Protein AF-A0A535YNI1-F1 (afdb_monomer)

Solvent-accessible surface area (backbone atoms only — not comparable to full-atom values): 26512 Å² total; per-residue (Å²): 105,71,26,13,78,66,20,86,56,68,38,68,55,14,49,56,55,48,52,54,63,51,53,31,50,52,46,13,49,49,42,35,68,70,32,77,43,71,72,49,40,51,49,54,46,47,50,47,16,49,51,22,49,51,44,18,52,48,18,52,44,45,71,69,65,40,62,75,51,47,62,54,39,58,74,72,33,100,62,84,68,48,67,81,91,43,79,34,31,28,38,93,41,80,40,27,57,59,37,11,50,40,31,33,45,14,45,36,35,36,52,25,45,24,70,65,40,58,75,92,49,20,58,62,41,52,59,45,50,61,46,32,54,49,32,26,59,44,20,68,26,66,42,27,50,52,14,37,37,49,20,36,49,44,38,29,54,48,33,49,72,73,66,46,54,86,51,33,56,62,34,51,50,52,51,48,48,58,60,49,51,52,52,51,53,28,71,74,31,76,67,51,34,53,65,71,67,46,79,65,78,64,45,54,97,82,42,86,30,56,59,52,38,48,50,24,29,50,51,42,20,70,77,25,50,58,34,18,46,4,36,81,33,55,50,79,42,39,45,80,61,56,72,51,79,94,60,66,63,81,59,67,45,47,16,38,61,56,36,37,28,15,10,23,2,54,56,41,36,51,50,52,52,49,51,51,53,49,52,53,48,35,15,52,51,21,34,71,56,42,88,47,91,74,46,34,45,52,32,32,14,44,38,10,19,54,48,12,50,62,54,25,28,65,59,28,62,50,77,84,41,64,71,48,32,50,52,50,24,50,46,50,10,50,25,53,34,53,26,53,62,47,60,65,73,72,63,76,80,81,88,78,80,85,83,82,74,88,84,74,82,87,79,76,69,97,73,85,82,91,83,82,86,86,90,86,81,91,84,83,89,81,83,85,84,84,80,84,86,84,82,83,83,85,76,85,87,77,80,94,74,79,87,66,94,83,66,89,76,92,77,58,78,88,52,49,66,55,41,45,73,75,60,32,46,42,33,36,33,48,55,67,78,52,47,74,72,57,68,65,90,84,46,44,81,51,29,63,93,60,72,38,74,72,49,50,40,61,75,54,70,66,53,85,85,55,53,72,48,77,48,59,86,79,89,82

Secondary structure (DSSP, 8-state):
-HHHHT-SS-HHHHHHTTHHHHHHHHHHHHHHHH--SHHHHHHHHHHHHHHHHHHHHHHHHHHTT-HHHHHHHTTTSSS---BTTB----TTSSSHHHHHHHHHHHHHHHHHHHHHS-HHHHHHHHHHHHHHHHHHHHTT-HHHHHHHHHHHHHHHHHHHHTT-GGGHHHHHHHHHHHHHHHHHHHHH-HHHHHHHH-TTT---TTS--HHHHHHHHHHHHHHSTTT-S-TT-HHHHHHHHH------S----SSHHHHHHHHHHHHHHHHHHHHHHHHHHHHHHHHHT--STTTHHHHHHHHHHHHHHHHHTTTS-SSSSHHHHHHHHHHHHHHHHHHHHHHGGG------S-SSSSSSSSSS---------------------PPP-----PPP-PPS--PPTTPPPP--HHHHHHHHHTTPEEEE-S-HHHHTTS--TTPEE--GGG--HHHHHHHTTT-TTS-EEEE-----

Structure (mmCIF, N/CA/C/O backbone):
data_AF-A0A535YNI1-F1
#
_entry.id   AF-A0A535YNI1-F1
#
loop_
_atom_site.group_PDB
_atom_site.id
_atom_site.type_symbol
_atom_site.label_atom_id
_atom_site.label_alt_id
_atom_site.label_comp_id
_atom_site.label_asym_id
_atom_site.label_entity_id
_atom_site.label_seq_id
_atom_site.pdbx_PDB_ins_code
_atom_site.Cartn_x
_atom_site.Cartn_y
_atom_site.Cartn_z
_atom_site.occupancy
_atom_site.B_iso_or_equiv
_atom_site.auth_seq_id
_atom_site.auth_comp_id
_atom_site.auth_asym_id
_atom_site.auth_atom_id
_atom_site.pdbx_PDB_model_num
ATOM 1 N N . MET A 1 1 ? -7.339 -10.200 -17.610 1.00 88.50 1 MET A N 1
ATOM 2 C CA . MET A 1 1 ? -7.602 -11.446 -18.376 1.00 88.50 1 MET A CA 1
ATOM 3 C C . MET A 1 1 ? -7.672 -11.216 -19.884 1.00 88.50 1 MET A C 1
ATOM 5 O O . MET A 1 1 ? -6.769 -11.679 -20.558 1.00 88.50 1 MET A O 1
ATOM 9 N N . LEU A 1 2 ? -8.678 -10.513 -20.432 1.00 93.44 2 LEU A N 1
ATOM 10 C CA . LEU A 1 2 ? -8.782 -10.303 -21.894 1.00 93.44 2 LEU A CA 1
ATOM 11 C C . LEU A 1 2 ? -7.532 -9.644 -22.497 1.00 93.44 2 LEU A C 1
ATOM 13 O O . LEU A 1 2 ? -7.014 -10.138 -23.490 1.00 93.44 2 LEU A O 1
ATOM 17 N N . SER A 1 3 ? -7.031 -8.584 -21.855 1.00 94.62 3 SER A N 1
ATOM 18 C CA . SER A 1 3 ? -5.781 -7.915 -22.237 1.00 94.62 3 SER A CA 1
ATOM 19 C C . SER A 1 3 ? -4.585 -8.884 -22.271 1.00 94.62 3 SER A C 1
ATOM 21 O O . SER A 1 3 ? -3.912 -8.970 -23.289 1.00 94.62 3 SER A O 1
ATOM 23 N N . ALA A 1 4 ? -4.402 -9.714 -21.237 1.00 93.94 4 ALA A N 1
ATOM 24 C CA . ALA A 1 4 ? -3.342 -10.727 -21.192 1.00 93.94 4 ALA A CA 1
ATOM 25 C C . ALA A 1 4 ? -3.441 -11.772 -22.315 1.00 93.94 4 ALA A C 1
ATOM 27 O O . ALA A 1 4 ? -2.460 -12.059 -22.988 1.00 93.94 4 ALA A O 1
ATOM 28 N N . VAL A 1 5 ? -4.634 -12.327 -22.561 1.00 94.81 5 VAL A N 1
ATOM 29 C CA . VAL A 1 5 ? -4.844 -13.331 -23.624 1.00 94.81 5 VAL A CA 1
ATOM 30 C C . VAL A 1 5 ? -4.576 -12.740 -25.009 1.00 94.81 5 VAL A C 1
ATOM 32 O O . VAL A 1 5 ? -4.050 -13.422 -25.888 1.00 94.81 5 VAL A O 1
ATOM 35 N N . LEU A 1 6 ? -4.941 -11.473 -25.202 1.00 94.88 6 LEU A N 1
ATOM 36 C CA . LEU A 1 6 ? -4.795 -10.747 -26.461 1.00 94.88 6 LEU A CA 1
ATOM 37 C C . LEU A 1 6 ? -3.510 -9.908 -26.520 1.00 94.88 6 LEU A C 1
ATOM 39 O O . LEU A 1 6 ? -3.387 -9.066 -27.412 1.00 94.88 6 LEU A O 1
ATOM 43 N N . ALA A 1 7 ? -2.560 -10.148 -25.609 1.00 94.25 7 ALA A N 1
ATOM 44 C CA . ALA A 1 7 ? -1.288 -9.445 -25.589 1.00 94.25 7 ALA A CA 1
ATOM 45 C C . ALA A 1 7 ? -0.531 -9.678 -26.917 1.00 94.25 7 ALA A C 1
ATOM 47 O O . ALA A 1 7 ? -0.458 -10.828 -27.387 1.00 94.25 7 ALA A O 1
ATOM 48 N N . PRO A 1 8 ? -0.007 -8.607 -27.549 1.00 90.06 8 PRO A N 1
ATOM 49 C CA . PRO A 1 8 ? 0.691 -8.675 -28.832 1.00 90.06 8 PRO A CA 1
ATOM 50 C C . PRO A 1 8 ? 2.039 -9.398 -28.737 1.00 90.06 8 PRO A C 1
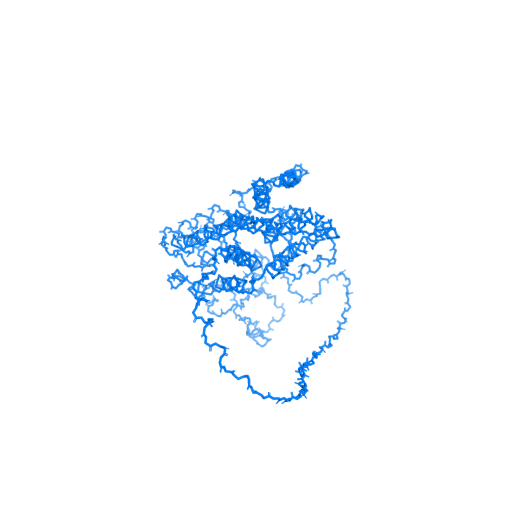ATOM 52 O O . PRO A 1 8 ? 2.389 -10.148 -29.645 1.00 90.06 8 PRO A O 1
ATOM 55 N N . VAL A 1 9 ? 2.760 -9.207 -27.632 1.00 89.94 9 VAL A N 1
ATOM 56 C CA . VAL A 1 9 ? 4.065 -9.812 -27.326 1.00 89.94 9 VAL A CA 1
ATOM 57 C C . VAL A 1 9 ? 4.060 -10.344 -25.892 1.00 89.94 9 VAL A C 1
ATOM 59 O O . VAL A 1 9 ? 3.141 -10.033 -25.135 1.00 89.94 9 VAL A O 1
ATOM 62 N N . TYR A 1 10 ? 5.027 -11.197 -25.539 1.00 90.38 10 TYR A N 1
ATOM 63 C CA . TYR A 1 10 ? 5.221 -11.726 -24.176 1.00 90.38 10 TYR A CA 1
ATOM 64 C C . TYR A 1 10 ? 3.938 -12.252 -23.500 1.00 90.38 10 TYR A C 1
ATOM 66 O O . TYR A 1 10 ? 3.701 -12.077 -22.309 1.00 90.38 10 TYR A O 1
ATOM 74 N N . ARG A 1 11 ? 3.074 -12.928 -24.269 1.00 93.69 11 ARG A N 1
ATOM 75 C CA . ARG A 1 11 ? 1.763 -13.397 -23.788 1.00 93.69 11 ARG A CA 1
ATOM 76 C C . ARG A 1 11 ? 1.861 -14.335 -22.580 1.00 93.69 11 ARG A C 1
ATOM 78 O O . ARG A 1 11 ? 0.962 -14.332 -21.746 1.00 93.69 11 ARG A O 1
ATOM 85 N N . SER A 1 12 ? 2.907 -15.159 -22.503 1.00 92.06 12 SER A N 1
ATOM 86 C CA . SER A 1 12 ? 3.153 -16.036 -21.352 1.00 92.06 12 SER A CA 1
ATOM 87 C C . SER A 1 12 ? 3.359 -15.230 -20.073 1.00 92.06 12 SER A C 1
ATOM 89 O O . SER A 1 12 ? 2.689 -15.514 -19.085 1.00 92.06 12 SER A O 1
ATOM 91 N N . GLU A 1 13 ? 4.192 -14.190 -20.128 1.00 89.88 13 GLU A N 1
ATOM 92 C CA . GLU A 1 13 ? 4.449 -13.276 -19.009 1.00 89.88 13 GLU A CA 1
ATOM 93 C C . GLU A 1 13 ? 3.175 -12.531 -18.618 1.00 89.88 13 GLU A C 1
ATOM 95 O O . GLU A 1 13 ? 2.787 -12.513 -17.452 1.00 89.88 13 GLU A O 1
ATOM 100 N N . ALA A 1 14 ? 2.435 -12.034 -19.612 1.00 91.75 14 ALA A N 1
ATOM 101 C CA . ALA A 1 14 ? 1.171 -11.346 -19.386 1.00 91.75 14 ALA A CA 1
ATOM 102 C C . ALA A 1 14 ? 0.084 -12.231 -18.756 1.00 91.75 14 ALA A C 1
ATOM 104 O O . ALA A 1 14 ? -0.805 -11.745 -18.055 1.00 91.75 14 ALA A O 1
ATOM 105 N N . LEU A 1 15 ? 0.110 -13.540 -19.018 1.00 93.56 15 LEU A N 1
ATOM 106 C CA . LEU A 1 15 ? -0.767 -14.502 -18.354 1.00 93.56 15 LEU A CA 1
ATOM 107 C C . LEU A 1 15 ? -0.262 -14.851 -16.953 1.00 93.56 15 LEU A C 1
ATOM 109 O O . LEU A 1 15 ? -1.080 -14.951 -16.038 1.00 93.56 15 LEU A O 1
ATOM 113 N N . ALA A 1 16 ? 1.050 -15.019 -16.782 1.00 91.06 16 ALA A N 1
ATOM 114 C CA . ALA A 1 16 ? 1.675 -15.312 -15.497 1.00 91.06 16 ALA A CA 1
ATOM 115 C C . ALA A 1 16 ? 1.469 -14.168 -14.493 1.00 91.06 16 ALA A C 1
ATOM 117 O O . ALA A 1 16 ? 1.148 -14.415 -13.332 1.00 91.06 16 ALA A O 1
ATOM 118 N N . SER A 1 17 ? 1.528 -12.914 -14.944 1.00 88.81 17 SER A N 1
ATOM 119 C CA . SER A 1 17 ? 1.319 -11.741 -14.090 1.00 88.81 17 SER A CA 1
ATOM 120 C C . SER A 1 17 ? -0.078 -11.683 -13.460 1.00 88.81 17 SER A C 1
ATOM 122 O O . SER A 1 17 ? -0.239 -11.096 -12.391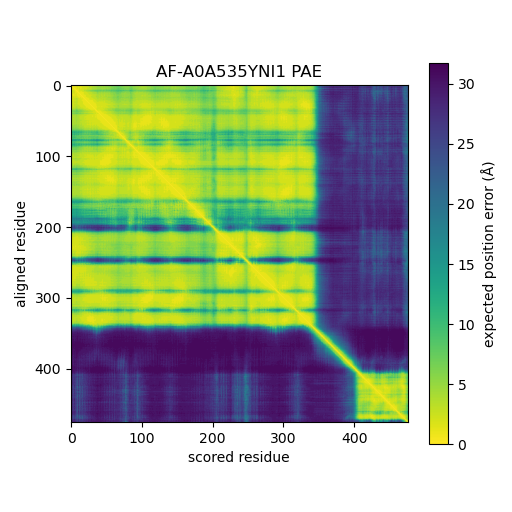 1.00 88.81 17 SER A O 1
ATOM 124 N N . LEU A 1 18 ? -1.078 -12.376 -14.029 1.00 90.25 18 LEU A N 1
ATOM 125 C CA . LEU A 1 18 ? -2.416 -12.502 -13.435 1.00 90.25 18 LEU A CA 1
ATOM 126 C C . LEU A 1 18 ? -2.441 -13.325 -12.138 1.00 90.25 18 LEU A C 1
ATOM 128 O O . LEU A 1 18 ? -3.426 -13.247 -11.400 1.00 90.25 18 LEU A O 1
ATOM 132 N N . GLU A 1 19 ? -1.396 -14.103 -11.845 1.00 90.75 19 GLU A N 1
ATOM 133 C CA . GLU A 1 19 ? -1.292 -14.889 -10.612 1.00 90.75 19 GLU A CA 1
ATOM 134 C C . GLU A 1 19 ? -1.421 -14.000 -9.371 1.00 90.75 19 GLU A C 1
ATOM 136 O O . GLU A 1 19 ? -2.141 -14.351 -8.433 1.00 90.75 19 GLU A O 1
ATOM 141 N N . ARG A 1 20 ? -0.768 -12.833 -9.368 1.00 87.56 20 ARG A N 1
ATOM 142 C CA . ARG A 1 20 ? -0.744 -11.914 -8.222 1.00 87.56 20 ARG A CA 1
ATOM 143 C C . ARG A 1 20 ? -2.126 -11.335 -7.898 1.00 87.56 20 ARG A C 1
ATOM 145 O O . ARG A 1 20 ? -2.588 -11.561 -6.775 1.00 87.56 20 ARG A O 1
ATOM 152 N N . PRO A 1 21 ? -2.843 -10.664 -8.823 1.00 88.56 21 PRO A N 1
ATOM 153 C CA . PRO A 1 21 ? -4.190 -10.174 -8.545 1.00 88.56 21 PRO A CA 1
ATOM 154 C C . PRO A 1 21 ? -5.173 -11.307 -8.256 1.00 88.56 21 PRO A C 1
ATOM 156 O O . PRO A 1 21 ? -6.058 -11.137 -7.418 1.00 88.56 21 PRO A O 1
ATOM 159 N N . ALA A 1 22 ? -5.028 -12.475 -8.895 1.00 92.06 22 ALA A N 1
ATOM 160 C CA . ALA A 1 22 ? -5.878 -13.627 -8.607 1.00 92.06 22 ALA A CA 1
ATOM 161 C C . ALA A 1 22 ? -5.663 -14.146 -7.175 1.00 92.06 22 ALA A C 1
ATOM 163 O O . ALA A 1 22 ? -6.628 -14.324 -6.429 1.00 92.06 22 ALA A O 1
ATOM 164 N N . SER A 1 23 ? -4.408 -14.325 -6.763 1.00 92.88 23 SER A N 1
ATOM 165 C CA . SER A 1 23 ? -4.035 -14.745 -5.407 1.00 92.88 23 SER A CA 1
ATOM 166 C C . SER A 1 23 ? -4.471 -13.720 -4.363 1.00 92.88 23 SER A C 1
ATOM 168 O O . SER A 1 23 ? -5.015 -14.081 -3.319 1.00 92.88 23 SER A O 1
ATOM 170 N N . GLY A 1 24 ? -4.309 -12.435 -4.669 1.00 93.44 24 GLY A N 1
ATOM 171 C CA . GLY A 1 24 ? -4.788 -11.333 -3.848 1.00 93.44 24 GLY A CA 1
ATOM 172 C C . GLY A 1 24 ? -6.309 -11.325 -3.677 1.00 93.44 24 GLY A C 1
ATOM 173 O O . GLY A 1 24 ? -6.816 -11.254 -2.556 1.00 93.44 24 GLY A O 1
ATOM 174 N N . ALA A 1 25 ? -7.062 -11.488 -4.765 1.00 94.06 25 ALA A N 1
ATOM 175 C CA . ALA A 1 25 ? -8.518 -11.583 -4.713 1.00 94.06 25 ALA A CA 1
ATOM 176 C C . ALA A 1 25 ? -8.986 -12.803 -3.898 1.00 94.06 25 ALA A C 1
ATOM 178 O O . ALA A 1 25 ? -9.911 -12.686 -3.087 1.00 94.06 25 ALA A O 1
ATOM 179 N N . LEU A 1 26 ? -8.320 -13.954 -4.050 1.00 96.81 26 LEU A N 1
ATOM 180 C CA . LEU A 1 26 ? -8.570 -15.147 -3.235 1.00 96.81 26 LEU A CA 1
ATOM 181 C C . LEU A 1 26 ? -8.266 -14.899 -1.753 1.00 96.81 26 LEU A C 1
ATOM 183 O O . LEU A 1 26 ? -9.043 -15.321 -0.896 1.00 96.81 26 LEU A O 1
ATOM 187 N N . LEU A 1 27 ? -7.188 -14.177 -1.437 1.00 96.19 27 LEU A N 1
ATOM 188 C CA . LEU A 1 27 ? -6.858 -13.785 -0.068 1.00 96.19 27 LEU A CA 1
ATOM 189 C C . LEU A 1 27 ? -7.935 -12.872 0.529 1.00 96.19 27 LEU A C 1
ATOM 191 O O . LEU A 1 27 ? -8.397 -13.118 1.644 1.00 96.19 27 LEU A O 1
ATOM 195 N N . ALA A 1 28 ? -8.377 -11.851 -0.205 1.00 96.56 28 ALA A N 1
ATOM 196 C CA . ALA A 1 28 ? -9.444 -10.962 0.247 1.00 96.56 28 ALA A CA 1
ATOM 197 C C . ALA A 1 28 ? -10.758 -11.720 0.483 1.00 96.56 28 ALA A C 1
ATOM 199 O O . ALA A 1 28 ? -11.438 -11.483 1.487 1.00 96.56 28 ALA A O 1
ATOM 200 N N . TRP A 1 29 ? -11.090 -12.671 -0.395 1.00 96.81 29 TRP A N 1
ATOM 201 C CA . TRP A 1 29 ? -12.238 -13.557 -0.218 1.00 96.81 29 TRP A CA 1
ATOM 202 C C . TRP A 1 29 ? -12.087 -14.464 1.012 1.00 96.81 29 TRP A C 1
ATOM 204 O O . TRP A 1 29 ? -13.003 -14.543 1.832 1.00 96.81 29 TRP A O 1
ATOM 214 N N . ALA A 1 30 ? -10.917 -15.072 1.218 1.00 97.06 30 ALA A N 1
ATOM 215 C CA . ALA A 1 30 ? -10.637 -15.880 2.402 1.00 97.06 30 ALA A CA 1
ATOM 216 C C . ALA A 1 30 ? -10.764 -15.056 3.694 1.00 97.06 30 ALA A C 1
ATOM 218 O O . ALA A 1 30 ? -11.382 -15.503 4.660 1.00 97.06 30 ALA A O 1
ATOM 219 N N . VAL A 1 31 ? -10.247 -13.824 3.720 1.00 96.75 31 VAL A N 1
ATOM 220 C CA . VAL A 1 31 ? -10.421 -12.904 4.855 1.00 96.75 31 VAL A CA 1
ATOM 221 C C . VAL A 1 31 ? -11.900 -12.610 5.095 1.00 96.75 31 VAL A C 1
ATOM 223 O O . VAL A 1 31 ? -12.353 -12.686 6.241 1.00 96.75 31 VAL A O 1
ATOM 226 N N . PHE A 1 32 ? -12.659 -12.313 4.038 1.00 95.94 32 PHE A N 1
ATOM 227 C CA . PHE A 1 32 ? -14.096 -12.067 4.122 1.00 95.94 32 PHE A CA 1
ATOM 228 C C . PHE A 1 32 ? -14.856 -13.263 4.716 1.00 95.94 32 PHE A C 1
ATOM 230 O O . PHE A 1 32 ? -15.710 -13.077 5.589 1.00 95.94 32 PHE A O 1
ATOM 237 N N . GLU A 1 33 ? -14.528 -14.486 4.300 1.00 95.75 33 GLU A N 1
ATOM 238 C CA . GLU A 1 33 ? -15.178 -15.707 4.784 1.00 95.75 33 GLU A CA 1
ATOM 239 C C . GLU A 1 33 ? -14.753 -16.105 6.201 1.00 95.75 33 GLU A C 1
ATOM 241 O O . GLU A 1 33 ? -15.578 -16.561 6.994 1.00 95.75 33 GLU A O 1
ATOM 246 N N . LEU A 1 34 ? -13.481 -15.918 6.560 1.00 95.00 34 LEU A N 1
ATOM 247 C CA . LEU A 1 34 ? -12.939 -16.371 7.844 1.00 95.00 34 LEU A CA 1
ATOM 248 C C . LEU A 1 34 ? -13.192 -15.378 8.987 1.00 95.00 34 LEU A C 1
ATOM 250 O O . LEU A 1 34 ? -13.329 -15.792 10.148 1.00 95.00 34 LEU A O 1
ATOM 254 N N . CYS A 1 35 ? -13.296 -14.080 8.685 1.00 94.81 35 CYS A N 1
ATOM 255 C CA . CYS A 1 35 ? -13.450 -13.003 9.668 1.00 94.81 35 CYS A CA 1
ATOM 256 C C . CYS A 1 35 ? -14.915 -12.676 10.009 1.00 94.81 35 CYS A C 1
ATOM 258 O O . CYS A 1 35 ? -15.261 -11.514 10.194 1.00 94.81 35 CYS A O 1
ATOM 260 N N . ARG A 1 36 ? -15.788 -13.685 10.136 1.00 91.25 36 ARG A N 1
ATOM 261 C CA . ARG A 1 36 ? -17.229 -13.496 10.434 1.00 91.25 36 ARG A CA 1
ATOM 262 C C . ARG A 1 36 ? -17.524 -12.834 11.779 1.00 91.25 36 ARG A C 1
ATOM 264 O O . ARG A 1 36 ? -18.583 -12.246 11.943 1.00 91.25 36 ARG A O 1
ATOM 271 N N . THR A 1 37 ? -16.608 -12.935 12.740 1.00 90.19 37 THR A N 1
ATOM 272 C CA . THR A 1 37 ? -16.765 -12.322 14.063 1.00 90.19 37 THR A CA 1
ATOM 273 C C . THR A 1 37 ? -15.861 -11.110 14.215 1.00 90.19 37 THR A C 1
ATOM 275 O O . THR A 1 37 ? -14.710 -11.117 13.767 1.00 90.19 37 THR A O 1
ATOM 278 N N . GLU A 1 38 ? -16.340 -10.100 14.941 1.00 87.12 38 GLU A N 1
ATOM 279 C CA . GLU A 1 38 ? -15.569 -8.894 15.263 1.00 87.12 38 GLU A CA 1
ATOM 280 C C . GLU A 1 38 ? -14.225 -9.236 15.931 1.00 87.12 38 GLU A C 1
ATOM 282 O O . GLU A 1 38 ? -13.195 -8.635 15.633 1.00 87.12 38 GLU A O 1
ATOM 287 N N . ALA A 1 39 ? -14.195 -10.274 16.773 1.00 89.81 39 ALA A N 1
ATOM 288 C CA . ALA A 1 39 ? -12.975 -10.747 17.422 1.00 89.81 39 ALA A CA 1
ATOM 289 C C . ALA A 1 39 ? -11.935 -11.327 16.443 1.00 89.81 39 ALA A C 1
ATOM 291 O O . ALA A 1 39 ? -10.734 -11.196 16.681 1.00 89.81 39 ALA A O 1
ATOM 292 N N . ARG A 1 40 ? -12.349 -12.011 15.366 1.00 92.44 40 ARG A N 1
ATOM 293 C CA . ARG A 1 40 ? -11.419 -12.492 14.323 1.00 92.44 40 ARG A CA 1
ATOM 294 C C . ARG A 1 40 ? -10.946 -11.339 13.452 1.00 92.44 40 ARG A C 1
ATOM 296 O O . ARG A 1 40 ? -9.747 -11.179 13.263 1.00 92.44 40 ARG A O 1
ATOM 303 N N . TRP A 1 41 ? -11.880 -10.504 13.019 1.00 90.44 41 TRP A N 1
ATOM 304 C CA . TRP A 1 41 ? -11.598 -9.322 12.218 1.00 90.44 41 TRP A CA 1
ATOM 305 C C . TRP A 1 41 ? -10.596 -8.377 12.907 1.00 90.44 41 TRP A C 1
ATOM 307 O O . TRP A 1 41 ? -9.552 -8.059 12.338 1.00 90.44 41 TRP A O 1
ATOM 317 N N . ARG A 1 42 ? -10.820 -8.033 14.188 1.00 92.50 42 ARG A N 1
ATOM 318 C CA . ARG A 1 42 ? -9.879 -7.215 14.977 1.00 92.50 42 ARG A CA 1
ATOM 319 C C . ARG A 1 42 ? -8.526 -7.900 15.173 1.00 92.50 42 ARG A C 1
ATOM 321 O O . ARG A 1 42 ? -7.518 -7.210 15.262 1.00 92.50 42 ARG A O 1
ATOM 328 N N . ARG A 1 43 ? -8.468 -9.235 15.262 1.00 95.62 43 ARG A N 1
ATOM 329 C CA . ARG A 1 43 ? -7.189 -9.962 15.372 1.00 95.62 43 ARG A CA 1
ATOM 330 C C . ARG A 1 43 ? -6.338 -9.806 14.117 1.00 95.62 43 ARG A C 1
ATOM 332 O O . ARG A 1 43 ? -5.153 -9.530 14.251 1.00 95.62 43 ARG A O 1
ATOM 339 N N . VAL A 1 44 ? -6.937 -9.926 12.934 1.00 96.12 44 VAL A N 1
ATOM 340 C CA . VAL A 1 44 ? -6.221 -9.721 11.666 1.00 96.12 44 VAL A CA 1
ATOM 341 C C . VAL A 1 44 ? -5.764 -8.265 11.540 1.00 96.12 44 VAL A C 1
ATOM 343 O O . VAL A 1 44 ? -4.592 -8.023 11.280 1.00 96.12 44 VAL A O 1
ATOM 346 N N . ALA A 1 45 ? -6.632 -7.292 11.841 1.00 96.50 45 ALA A N 1
ATOM 347 C CA . ALA A 1 45 ? -6.262 -5.873 11.827 1.00 96.50 45 ALA A CA 1
ATOM 348 C C . ALA A 1 45 ? -5.092 -5.546 12.782 1.00 96.50 45 ALA A C 1
ATOM 350 O O . ALA A 1 45 ? -4.176 -4.809 12.424 1.00 96.50 45 ALA A O 1
ATOM 351 N N . ARG A 1 46 ? -5.082 -6.137 13.986 1.00 97.31 46 ARG A N 1
ATOM 352 C CA . ARG A 1 46 ? -3.966 -6.018 14.942 1.00 97.31 46 ARG A CA 1
ATOM 353 C C . ARG A 1 46 ? -2.687 -6.677 14.440 1.00 97.31 46 ARG A C 1
ATOM 355 O O . ARG A 1 46 ? -1.617 -6.149 14.705 1.00 97.31 46 ARG A O 1
ATOM 362 N N . ALA A 1 47 ? -2.785 -7.804 13.737 1.00 97.00 47 ALA A N 1
ATOM 363 C CA . ALA A 1 47 ? -1.622 -8.467 13.153 1.00 97.00 47 ALA A CA 1
ATOM 364 C C . ALA A 1 47 ? -0.962 -7.589 12.079 1.00 97.00 47 ALA A C 1
ATOM 366 O O . ALA A 1 47 ? 0.256 -7.441 12.092 1.00 97.00 47 ALA A O 1
ATOM 367 N N . VAL A 1 48 ? -1.759 -6.931 11.227 1.00 97.00 48 VAL A N 1
ATOM 368 C CA . VAL A 1 48 ? -1.249 -5.953 10.248 1.00 97.00 48 VAL A CA 1
ATOM 369 C C . VAL A 1 48 ? -0.591 -4.764 10.957 1.00 97.00 48 VAL A C 1
ATOM 371 O O . VAL A 1 48 ? 0.532 -4.396 10.621 1.00 97.00 48 VAL A O 1
ATOM 374 N N . ALA A 1 49 ? -1.238 -4.204 11.988 1.00 98.06 49 ALA A N 1
ATOM 375 C CA . ALA A 1 49 ? -0.658 -3.124 12.791 1.00 98.06 49 ALA A CA 1
ATOM 376 C C . ALA A 1 49 ? 0.673 -3.534 13.449 1.00 98.06 49 ALA A C 1
ATOM 378 O O . ALA A 1 49 ? 1.639 -2.777 13.420 1.00 98.06 49 ALA A O 1
ATOM 379 N N . LEU A 1 50 ? 0.741 -4.742 14.017 1.00 97.62 50 LEU A N 1
ATOM 380 C CA . LEU A 1 50 ? 1.951 -5.279 14.638 1.00 97.62 50 LEU A CA 1
ATOM 381 C C . LEU A 1 50 ? 3.075 -5.493 13.616 1.00 97.62 50 LEU A C 1
ATOM 383 O O . LEU A 1 50 ? 4.225 -5.211 13.935 1.00 97.62 50 LEU A O 1
ATOM 387 N N . GLY A 1 51 ? 2.748 -5.941 12.400 1.00 96.75 51 GLY A N 1
ATOM 388 C CA . GLY A 1 51 ? 3.702 -6.032 11.293 1.00 96.75 51 GLY A CA 1
ATOM 389 C C . GLY A 1 51 ? 4.324 -4.674 10.969 1.00 96.75 51 GLY A C 1
ATOM 390 O O . GLY A 1 51 ? 5.544 -4.559 10.918 1.00 96.75 51 GLY A O 1
ATOM 391 N N . GLY A 1 52 ? 3.504 -3.624 10.878 1.00 97.19 52 GLY A N 1
ATOM 392 C CA . GLY A 1 52 ? 3.982 -2.247 10.717 1.00 97.19 52 GLY A CA 1
ATOM 393 C C . GLY A 1 52 ? 4.896 -1.776 11.848 1.00 97.19 52 GLY A C 1
ATOM 394 O O . GLY A 1 52 ? 5.953 -1.204 11.601 1.00 97.19 52 GLY A O 1
ATOM 395 N N . VAL A 1 53 ? 4.533 -2.068 13.102 1.00 98.00 53 VAL A N 1
ATOM 396 C CA . VAL A 1 53 ? 5.385 -1.762 14.265 1.00 98.00 53 VAL A CA 1
ATOM 397 C C . VAL A 1 53 ? 6.723 -2.498 14.174 1.00 98.00 53 VAL A C 1
ATOM 399 O O . VAL A 1 53 ? 7.759 -1.896 14.436 1.00 98.00 53 VAL A O 1
ATOM 402 N N . ALA A 1 54 ? 6.727 -3.776 13.788 1.00 97.06 54 ALA A N 1
ATOM 403 C CA . ALA A 1 54 ? 7.954 -4.552 13.633 1.00 97.06 54 ALA A CA 1
ATOM 404 C C . ALA A 1 54 ? 8.857 -3.975 12.529 1.00 97.06 54 ALA A C 1
ATOM 406 O O . ALA A 1 54 ? 10.047 -3.782 12.768 1.00 97.06 54 ALA A O 1
ATOM 407 N N . ILE A 1 55 ? 8.282 -3.621 11.375 1.00 96.19 55 ILE A N 1
ATOM 408 C CA . ILE A 1 55 ? 8.996 -2.968 10.268 1.00 96.19 55 ILE A CA 1
ATOM 409 C C . ILE A 1 55 ? 9.601 -1.640 10.731 1.00 96.19 55 ILE A C 1
ATOM 411 O O . ILE A 1 55 ? 10.776 -1.383 10.471 1.00 96.19 55 ILE A O 1
ATOM 415 N N . ALA A 1 56 ? 8.839 -0.819 11.461 1.00 96.88 56 ALA A N 1
ATOM 416 C CA . ALA A 1 56 ? 9.332 0.449 11.991 1.00 96.88 56 ALA A CA 1
ATOM 417 C C . ALA A 1 56 ? 10.480 0.239 12.982 1.00 96.88 56 ALA A C 1
ATOM 419 O O . ALA A 1 56 ? 11.486 0.932 12.905 1.00 96.88 56 ALA A O 1
ATOM 420 N N . LEU A 1 57 ? 10.362 -0.727 13.897 1.00 95.69 57 LEU A N 1
ATOM 421 C CA . LEU A 1 57 ? 11.412 -1.020 14.872 1.00 95.69 57 LEU A CA 1
ATOM 422 C C . LEU A 1 57 ? 12.703 -1.483 14.194 1.00 95.69 57 LEU A C 1
ATOM 424 O O . LEU A 1 57 ? 13.766 -0.966 14.525 1.00 95.69 57 LEU A O 1
ATOM 428 N N . VAL A 1 58 ? 12.617 -2.412 13.238 1.00 95.19 58 VAL A N 1
ATOM 429 C CA . VAL A 1 58 ? 13.785 -2.864 12.467 1.00 95.19 58 VAL A CA 1
ATOM 430 C C . VAL A 1 58 ? 14.409 -1.692 11.710 1.00 95.19 58 VAL A C 1
ATOM 432 O O . VAL A 1 58 ? 15.612 -1.481 11.829 1.00 95.19 58 VAL A O 1
ATOM 435 N N . GLY A 1 59 ? 13.599 -0.875 11.034 1.00 94.06 59 GLY A N 1
ATOM 436 C CA . GLY A 1 59 ? 14.078 0.292 10.292 1.00 94.06 59 GLY A CA 1
ATOM 437 C C . GLY A 1 59 ? 14.702 1.379 11.178 1.00 94.06 59 GLY A C 1
ATOM 438 O O . GLY A 1 59 ? 15.687 2.004 10.806 1.00 94.06 59 GLY A O 1
ATOM 439 N N . LEU A 1 60 ? 14.203 1.584 12.399 1.00 93.50 60 LEU A N 1
ATOM 440 C CA . LEU A 1 60 ? 14.830 2.502 13.359 1.00 93.50 60 LEU A CA 1
ATOM 441 C C . LEU A 1 60 ? 16.191 1.987 13.846 1.00 93.50 60 LEU A C 1
ATOM 443 O O . LEU A 1 60 ? 17.104 2.780 14.077 1.00 93.50 60 LEU A O 1
ATOM 447 N N . VAL A 1 61 ? 16.345 0.669 13.996 1.00 93.12 61 VAL A N 1
ATOM 448 C CA . VAL A 1 61 ? 17.638 0.067 14.346 1.00 93.12 61 VAL A CA 1
ATOM 449 C C . VAL A 1 61 ? 18.597 0.092 13.150 1.00 93.12 61 VAL A C 1
ATOM 451 O O . VAL A 1 61 ? 19.775 0.392 13.339 1.00 93.12 61 VAL A O 1
ATOM 454 N N . GLU A 1 62 ? 18.105 -0.131 11.930 1.00 92.19 62 GLU A N 1
ATOM 455 C CA . GLU A 1 62 ? 18.850 0.069 10.678 1.00 92.19 62 GLU A CA 1
ATOM 456 C C . GLU A 1 62 ? 19.390 1.504 10.588 1.00 92.19 62 GLU A C 1
ATOM 458 O O . GLU A 1 62 ? 20.595 1.696 10.434 1.00 92.19 62 GLU A O 1
ATOM 463 N N . ALA A 1 63 ? 18.538 2.511 10.816 1.00 89.06 63 ALA A N 1
ATOM 464 C CA . ALA A 1 63 ? 18.927 3.924 10.809 1.00 89.06 63 ALA A CA 1
ATOM 465 C C . ALA A 1 63 ? 20.003 4.274 11.851 1.00 89.06 63 ALA A C 1
ATOM 467 O O . ALA A 1 63 ? 20.750 5.234 11.669 1.00 89.06 63 ALA A O 1
ATOM 468 N N . SER A 1 64 ? 20.102 3.510 12.945 1.00 88.62 64 SER A N 1
ATOM 469 C CA . SER A 1 64 ? 21.142 3.711 13.963 1.00 88.62 64 SER A CA 1
ATOM 470 C C . SER A 1 64 ? 22.528 3.203 13.543 1.00 88.62 64 SER A C 1
ATOM 472 O O . SER A 1 64 ? 23.504 3.449 14.251 1.00 88.62 64 SER A O 1
ATOM 474 N N . GLY A 1 65 ? 22.631 2.478 12.422 1.00 86.12 65 GLY A N 1
ATOM 475 C CA . GLY A 1 65 ? 23.884 1.882 11.956 1.00 86.12 65 GLY A CA 1
ATOM 476 C C . GLY A 1 65 ? 24.327 0.666 12.775 1.00 86.12 65 GLY A C 1
ATOM 477 O O . GLY A 1 65 ? 25.506 0.313 12.769 1.00 86.12 65 GLY A O 1
ATOM 478 N N . ALA A 1 66 ? 23.411 0.028 13.513 1.00 88.25 66 ALA A N 1
ATOM 479 C CA . ALA A 1 66 ? 23.720 -1.126 14.351 1.00 88.25 66 ALA A CA 1
ATOM 480 C C . ALA A 1 66 ? 24.218 -2.317 13.495 1.00 88.25 66 ALA A C 1
ATOM 482 O O . ALA A 1 66 ? 23.431 -2.877 12.723 1.00 88.25 66 ALA A O 1
ATOM 483 N N . PRO A 1 67 ? 25.473 -2.789 13.666 1.00 84.44 67 PRO A N 1
ATOM 484 C CA . PRO A 1 67 ? 26.074 -3.779 12.763 1.00 84.44 67 PRO A CA 1
ATOM 485 C C . PRO A 1 67 ? 25.330 -5.117 12.698 1.00 84.44 67 PRO A C 1
ATOM 487 O O . PRO A 1 67 ? 25.283 -5.749 11.648 1.00 84.44 67 PRO A O 1
ATOM 490 N N . LEU A 1 68 ? 24.724 -5.545 13.813 1.00 83.56 68 LEU A N 1
ATOM 491 C CA . LEU A 1 68 ? 23.961 -6.797 13.883 1.00 83.56 68 LEU A CA 1
ATOM 492 C C . LEU A 1 68 ? 22.737 -6.787 12.964 1.00 83.56 68 LEU A C 1
ATOM 494 O O . LEU A 1 68 ? 22.428 -7.802 12.348 1.00 83.56 68 LEU A O 1
ATOM 498 N N . VAL A 1 69 ? 22.042 -5.651 12.891 1.00 84.06 69 VAL A N 1
ATOM 499 C CA . VAL A 1 69 ? 20.851 -5.510 12.050 1.00 84.06 69 VAL A CA 1
ATOM 500 C C . VAL A 1 69 ? 21.259 -5.245 10.611 1.00 84.06 69 VAL A C 1
ATOM 502 O O . VAL A 1 69 ? 20.724 -5.902 9.731 1.00 84.06 69 VAL A O 1
ATOM 505 N N . GLY A 1 70 ? 22.270 -4.403 10.372 1.00 81.50 70 GLY A N 1
ATOM 506 C CA . GLY A 1 70 ? 22.796 -4.172 9.023 1.00 81.50 70 GLY A CA 1
ATOM 507 C C . GLY A 1 70 ? 23.271 -5.458 8.338 1.00 81.50 70 GLY A C 1
ATOM 508 O O . GLY A 1 70 ? 22.909 -5.708 7.197 1.00 81.50 70 GLY A O 1
ATOM 509 N N . GLY A 1 71 ? 24.002 -6.325 9.049 1.00 83.19 71 GLY A N 1
ATOM 510 C CA . GLY A 1 71 ? 24.449 -7.609 8.497 1.00 83.19 71 GLY A CA 1
ATOM 511 C C . GLY A 1 71 ? 23.318 -8.608 8.236 1.00 83.19 71 GLY A C 1
ATOM 512 O O . GLY A 1 71 ? 23.438 -9.433 7.339 1.00 83.19 71 GLY A O 1
ATOM 513 N N . TRP A 1 72 ? 22.220 -8.546 8.997 1.00 87.06 72 TRP A N 1
ATOM 514 C CA . TRP A 1 72 ? 21.039 -9.380 8.754 1.00 87.06 72 TRP A CA 1
ATOM 515 C C . TRP A 1 72 ? 20.194 -8.853 7.589 1.00 87.06 72 TRP A C 1
ATOM 517 O O . TRP A 1 72 ? 19.784 -9.632 6.736 1.00 87.06 72 TRP A O 1
ATOM 527 N N . ILE A 1 73 ? 19.981 -7.537 7.535 1.00 86.81 73 ILE A N 1
ATOM 528 C CA . ILE A 1 73 ? 19.270 -6.839 6.458 1.00 86.81 73 ILE A CA 1
ATOM 529 C C . ILE A 1 73 ? 19.993 -7.025 5.117 1.00 86.81 73 ILE A C 1
ATOM 531 O O . ILE A 1 73 ? 19.343 -7.304 4.119 1.00 86.81 73 ILE A O 1
ATOM 535 N N . ALA A 1 74 ? 21.329 -7.004 5.104 1.00 83.31 74 ALA A N 1
ATOM 536 C CA . ALA A 1 74 ? 22.133 -7.247 3.902 1.00 83.31 74 ALA A CA 1
ATOM 537 C C . ALA A 1 74 ? 21.956 -8.652 3.283 1.00 83.31 74 ALA A C 1
ATOM 539 O O . ALA A 1 74 ? 22.421 -8.890 2.177 1.00 83.31 74 ALA A O 1
ATOM 540 N N . VAL A 1 75 ? 21.313 -9.598 3.981 1.00 86.62 75 VAL A N 1
ATOM 541 C CA . VAL A 1 75 ? 20.936 -10.912 3.421 1.00 86.62 75 VAL A CA 1
ATOM 542 C C . VAL A 1 75 ? 19.560 -10.863 2.741 1.00 86.62 75 VAL A C 1
ATOM 544 O O . VAL A 1 75 ? 19.203 -11.778 2.005 1.00 86.62 75 VAL A O 1
ATOM 547 N N . LEU A 1 76 ? 18.759 -9.831 3.016 1.00 84.81 76 LEU A N 1
ATOM 548 C CA . LEU A 1 76 ? 17.383 -9.699 2.535 1.00 84.81 76 LEU A CA 1
ATOM 549 C C . LEU A 1 76 ? 17.276 -8.931 1.211 1.00 84.81 76 LEU A C 1
ATOM 551 O O . LEU A 1 76 ? 16.289 -9.124 0.505 1.00 84.81 76 LEU A O 1
ATOM 555 N N . HIS A 1 77 ? 18.241 -8.068 0.886 1.00 81.25 77 HIS A N 1
ATOM 556 C CA . HIS A 1 77 ? 18.278 -7.304 -0.365 1.00 81.25 77 HIS A CA 1
ATOM 557 C C . HIS A 1 77 ? 19.703 -6.857 -0.722 1.00 81.25 77 HIS A C 1
ATOM 559 O O . HIS A 1 77 ? 20.579 -6.791 0.143 1.00 81.25 77 HIS A O 1
ATOM 565 N N . ASP A 1 78 ? 19.901 -6.506 -1.994 1.00 71.31 78 ASP A N 1
ATOM 566 C CA . ASP A 1 78 ? 21.212 -6.366 -2.654 1.00 71.31 78 ASP A CA 1
ATOM 567 C C . ASP A 1 78 ? 22.027 -5.126 -2.245 1.00 71.31 78 ASP A C 1
ATOM 569 O O . ASP A 1 78 ? 23.159 -4.927 -2.679 1.00 71.31 78 ASP A O 1
ATOM 573 N N . GLY A 1 79 ? 21.485 -4.291 -1.359 1.00 73.19 79 GLY A N 1
ATOM 574 C CA . GLY A 1 79 ? 22.201 -3.151 -0.800 1.00 73.19 79 GLY A CA 1
ATOM 575 C C . GLY A 1 79 ? 21.292 -2.014 -0.341 1.00 73.19 79 GLY A C 1
ATOM 576 O O . GLY A 1 79 ? 20.067 -2.088 -0.476 1.00 73.19 79 GLY A O 1
ATOM 577 N N . PRO A 1 80 ? 21.874 -0.956 0.249 1.00 77.62 80 PRO A N 1
ATOM 578 C CA . PRO A 1 80 ? 21.137 0.250 0.593 1.00 77.62 80 PRO A CA 1
ATOM 579 C C . PRO A 1 80 ? 20.772 1.036 -0.670 1.00 77.62 80 PRO A C 1
ATOM 581 O O . PRO A 1 80 ? 21.571 1.152 -1.595 1.00 77.62 80 PRO A O 1
ATOM 584 N N . ILE A 1 81 ? 19.596 1.663 -0.661 1.00 79.38 81 ILE A N 1
ATOM 585 C CA . ILE A 1 81 ? 19.115 2.518 -1.755 1.00 79.38 81 ILE A CA 1
ATOM 586 C C . ILE A 1 81 ? 19.066 3.961 -1.242 1.00 79.38 81 ILE A C 1
ATOM 588 O O . ILE A 1 81 ? 18.018 4.395 -0.759 1.00 79.38 81 ILE A O 1
ATOM 592 N N . PRO A 1 82 ? 20.186 4.706 -1.237 1.00 76.50 82 PRO A N 1
ATOM 593 C CA . PRO A 1 82 ? 20.229 6.050 -0.676 1.00 76.50 82 PRO A CA 1
ATOM 594 C C . PRO A 1 82 ? 19.607 7.090 -1.619 1.00 76.50 82 PRO A C 1
ATOM 596 O O . PRO A 1 82 ? 19.474 6.883 -2.822 1.00 76.50 82 PRO A O 1
ATOM 599 N N . ILE A 1 83 ? 19.263 8.261 -1.077 1.00 72.25 83 ILE A N 1
ATOM 600 C CA . ILE A 1 83 ? 19.023 9.465 -1.885 1.00 72.25 83 ILE A CA 1
ATOM 601 C C . ILE A 1 83 ? 20.312 10.292 -1.846 1.00 72.25 83 ILE A C 1
ATOM 603 O O . ILE A 1 83 ? 20.548 11.089 -0.936 1.00 72.25 83 ILE A O 1
ATOM 607 N N . GLY A 1 84 ? 21.173 10.057 -2.840 1.00 73.06 84 GLY A N 1
ATOM 608 C CA . GLY A 1 84 ? 22.562 10.520 -2.883 1.00 73.06 84 GLY A CA 1
ATOM 609 C C . GLY A 1 84 ? 23.392 10.011 -1.700 1.00 73.06 84 GLY A C 1
ATOM 610 O O . GLY A 1 84 ? 23.610 8.815 -1.616 1.00 73.06 84 GLY A O 1
ATOM 611 N N . ASP A 1 85 ? 23.863 10.876 -0.798 1.00 72.38 85 ASP A N 1
ATOM 612 C CA . ASP A 1 85 ? 24.611 10.490 0.416 1.00 72.38 85 ASP A CA 1
ATOM 613 C C . ASP A 1 85 ? 23.733 10.277 1.661 1.00 72.38 85 ASP A C 1
ATOM 615 O O . ASP A 1 85 ? 24.244 9.923 2.723 1.00 72.38 85 ASP A O 1
ATOM 619 N N . VAL A 1 86 ? 22.412 10.454 1.549 1.00 75.31 86 VAL A N 1
ATOM 620 C CA . VAL A 1 86 ? 21.496 10.262 2.679 1.00 75.31 86 VAL A CA 1
ATOM 621 C C . VAL A 1 86 ? 20.959 8.828 2.677 1.00 75.31 86 VAL A C 1
ATOM 623 O O . VAL A 1 86 ? 20.289 8.435 1.712 1.00 75.31 86 VAL A O 1
ATOM 626 N N . PRO A 1 87 ? 21.213 8.037 3.739 1.00 80.38 87 PRO A N 1
ATOM 627 C CA . PRO A 1 87 ? 20.697 6.680 3.840 1.00 80.38 87 PRO A CA 1
ATOM 628 C C . PRO A 1 87 ? 19.177 6.691 4.017 1.00 80.38 87 PRO A C 1
ATOM 630 O O . PRO A 1 87 ? 18.610 7.564 4.678 1.00 80.38 87 PRO A O 1
ATOM 633 N N . ARG A 1 88 ? 18.519 5.689 3.437 1.00 86.25 88 ARG A N 1
ATOM 634 C CA . ARG A 1 88 ? 17.076 5.458 3.554 1.00 86.25 88 ARG A CA 1
ATOM 635 C C . ARG A 1 88 ? 16.857 4.121 4.219 1.00 86.25 88 ARG A C 1
ATOM 637 O O . ARG A 1 88 ? 17.563 3.172 3.895 1.00 86.25 88 ARG A O 1
ATOM 644 N N . ILE A 1 89 ? 15.872 4.051 5.107 1.00 91.12 89 ILE A N 1
ATOM 645 C CA . ILE A 1 89 ? 15.525 2.769 5.713 1.00 91.12 89 ILE A CA 1
ATOM 646 C C . ILE A 1 89 ? 14.736 1.916 4.720 1.00 91.12 89 ILE A C 1
ATOM 648 O O . ILE A 1 89 ? 13.794 2.388 4.078 1.00 91.12 89 ILE A O 1
ATOM 652 N N . THR A 1 90 ? 15.131 0.658 4.624 1.00 89.81 90 THR A N 1
ATOM 653 C CA . THR A 1 90 ? 14.483 -0.398 3.832 1.00 89.81 90 THR A CA 1
ATOM 654 C C . THR A 1 90 ? 13.813 -1.427 4.741 1.00 89.81 90 THR A C 1
ATOM 656 O O . THR A 1 90 ? 12.802 -2.030 4.386 1.00 89.81 90 THR A O 1
ATOM 659 N N . SER A 1 91 ? 14.286 -1.532 5.986 1.00 92.88 91 SER A N 1
ATOM 660 C CA . SER A 1 91 ? 13.852 -2.478 7.001 1.00 92.88 91 SER A CA 1
ATOM 661 C C . SER A 1 91 ? 13.993 -3.919 6.503 1.00 92.88 91 SER A C 1
ATOM 663 O O . SER A 1 91 ? 15.087 -4.359 6.180 1.00 92.88 91 SER A O 1
ATOM 665 N N . THR A 1 92 ? 12.910 -4.691 6.472 1.00 90.94 92 THR A N 1
ATOM 666 C CA . THR A 1 92 ? 12.898 -6.066 5.956 1.00 90.94 92 THR A CA 1
ATOM 667 C C . THR A 1 92 ? 12.434 -6.152 4.499 1.00 90.94 92 THR A C 1
ATOM 669 O O . THR A 1 92 ? 11.985 -7.220 4.085 1.00 90.94 92 THR A O 1
ATOM 672 N N . LEU A 1 93 ? 12.407 -5.031 3.774 1.00 91.19 93 LEU A N 1
ATOM 673 C CA . LEU A 1 93 ? 11.835 -4.904 2.432 1.00 91.19 93 LEU A CA 1
ATOM 674 C C . LEU A 1 93 ? 12.933 -4.565 1.423 1.00 91.19 93 LEU A C 1
ATOM 676 O O . LEU A 1 93 ? 13.981 -4.052 1.799 1.00 91.19 93 LEU A O 1
ATOM 680 N N . SER A 1 94 ? 12.675 -4.820 0.142 1.00 85.69 94 SER A N 1
ATOM 681 C CA . SER A 1 94 ? 13.666 -4.626 -0.922 1.00 85.69 94 SER A CA 1
ATOM 682 C C . SER A 1 94 ? 13.845 -3.159 -1.316 1.00 85.69 94 SER A C 1
ATOM 684 O O . SER A 1 94 ? 14.913 -2.777 -1.786 1.00 85.69 94 SER A O 1
ATOM 686 N N . HIS A 1 95 ? 12.832 -2.315 -1.091 1.00 86.62 95 HIS A N 1
ATOM 687 C CA . HIS A 1 95 ? 12.879 -0.901 -1.450 1.00 86.62 95 HIS A CA 1
ATOM 688 C C . HIS A 1 95 ? 12.311 0.015 -0.344 1.00 86.62 95 HIS A C 1
ATOM 690 O O . HIS A 1 95 ? 11.298 -0.320 0.280 1.00 86.62 95 HIS A O 1
ATOM 696 N N . PRO A 1 96 ? 12.872 1.225 -0.107 1.00 88.62 96 PRO A N 1
ATOM 697 C CA . PRO A 1 96 ? 12.359 2.126 0.932 1.00 88.62 96 PRO A CA 1
ATOM 698 C C . PRO A 1 96 ? 10.904 2.563 0.709 1.00 88.62 96 PRO A C 1
ATOM 700 O O . PRO A 1 96 ? 10.183 2.848 1.666 1.00 88.62 96 PRO A O 1
ATOM 703 N N . ASN A 1 97 ? 10.448 2.620 -0.549 1.00 88.81 97 ASN A N 1
ATOM 704 C CA . ASN A 1 97 ? 9.046 2.935 -0.838 1.00 88.81 97 ASN A CA 1
ATOM 705 C C . ASN A 1 97 ? 8.113 1.794 -0.410 1.00 88.81 97 ASN A C 1
ATOM 707 O O . ASN A 1 97 ? 7.062 2.080 0.153 1.00 88.81 97 ASN A O 1
ATOM 711 N N . GLU A 1 98 ? 8.513 0.527 -0.556 1.00 90.88 98 GLU A N 1
ATOM 712 C CA . GLU A 1 98 ? 7.732 -0.611 -0.050 1.00 90.88 98 GLU A CA 1
ATOM 713 C C . GLU A 1 98 ? 7.602 -0.570 1.474 1.00 90.88 98 GLU A C 1
ATOM 715 O O . GLU A 1 98 ? 6.519 -0.785 2.028 1.00 90.88 98 GLU A O 1
ATOM 720 N N . ALA A 1 99 ? 8.700 -0.239 2.165 1.00 94.12 99 ALA A N 1
ATOM 721 C CA . ALA A 1 99 ? 8.676 -0.026 3.606 1.00 94.12 99 ALA A CA 1
ATOM 722 C C . ALA A 1 99 ? 7.676 1.085 3.969 1.00 94.12 99 ALA A C 1
ATOM 724 O O . ALA A 1 99 ? 6.842 0.901 4.858 1.00 94.12 99 ALA A O 1
ATOM 725 N N . ALA A 1 100 ? 7.694 2.207 3.242 1.00 94.38 100 ALA A N 1
ATOM 726 C CA . ALA A 1 100 ? 6.752 3.304 3.444 1.00 94.38 100 ALA A CA 1
ATOM 727 C C . ALA A 1 100 ? 5.292 2.868 3.236 1.00 94.38 100 ALA A C 1
ATOM 729 O O . ALA A 1 100 ? 4.459 3.145 4.099 1.00 94.38 100 ALA A O 1
ATOM 730 N N . MET A 1 101 ? 5.003 2.125 2.160 1.00 94.44 101 MET A N 1
ATOM 731 C CA . MET A 1 101 ? 3.673 1.579 1.858 1.00 94.44 101 MET A CA 1
ATOM 732 C C . MET A 1 101 ? 3.140 0.690 2.990 1.00 94.44 101 MET A C 1
ATOM 734 O O . MET A 1 101 ? 1.987 0.804 3.400 1.00 94.44 101 MET A O 1
ATOM 738 N N . LEU A 1 102 ? 3.956 -0.202 3.553 1.00 96.31 102 LEU A N 1
ATOM 739 C CA . LEU A 1 102 ? 3.497 -1.045 4.664 1.00 96.31 102 LEU A CA 1
ATOM 740 C C . LEU A 1 102 ? 3.285 -0.245 5.953 1.00 96.31 102 LEU A C 1
ATOM 742 O O . LEU A 1 102 ? 2.332 -0.502 6.700 1.00 96.31 102 LEU A O 1
ATOM 746 N N . LEU A 1 103 ? 4.146 0.735 6.224 1.00 97.25 103 LEU A N 1
ATOM 747 C CA . LEU A 1 103 ? 4.032 1.592 7.401 1.00 97.25 103 LEU A CA 1
ATOM 748 C C . LEU A 1 103 ? 2.792 2.496 7.336 1.00 97.25 103 LEU A C 1
ATOM 750 O O . LEU A 1 103 ? 2.050 2.579 8.314 1.00 97.25 103 LEU A O 1
ATOM 754 N N . GLU A 1 104 ? 2.504 3.125 6.196 1.00 95.88 104 GLU A N 1
ATOM 755 C CA . GLU A 1 104 ? 1.313 3.973 6.035 1.00 95.88 104 GLU A CA 1
ATOM 756 C C . GLU A 1 104 ? 0.006 3.161 6.039 1.00 95.88 104 GLU A C 1
ATOM 758 O O . GLU A 1 104 ? -0.991 3.621 6.596 1.00 95.88 104 GLU A O 1
ATOM 763 N N . LEU A 1 105 ? -0.002 1.938 5.486 1.00 96.31 105 LEU A N 1
ATOM 764 C CA . LEU A 1 105 ? -1.182 1.066 5.485 1.00 96.31 105 LEU A CA 1
ATOM 765 C C . LEU A 1 105 ? -1.507 0.549 6.890 1.00 96.31 105 LEU A C 1
ATOM 767 O O . LEU A 1 105 ? -2.678 0.378 7.241 1.00 96.31 105 LEU A O 1
ATOM 771 N N . SER A 1 106 ? -0.483 0.299 7.704 1.00 97.62 106 SER A N 1
ATOM 772 C CA . SER A 1 106 ? -0.619 -0.222 9.068 1.00 97.62 106 SER A CA 1
ATOM 773 C C . SER A 1 106 ? -0.846 0.868 10.121 1.00 97.62 106 SER A C 1
ATOM 775 O O . SER A 1 106 ? -1.478 0.600 11.149 1.00 97.62 106 SER A O 1
ATOM 777 N N . LEU A 1 107 ? -0.397 2.103 9.868 1.00 97.88 107 LEU A N 1
ATOM 778 C CA . LEU A 1 107 ? -0.500 3.234 10.791 1.00 97.88 107 LEU A CA 1
ATOM 779 C C . LEU A 1 107 ? -1.941 3.492 11.284 1.00 97.88 107 LEU A C 1
ATOM 781 O O . LEU A 1 107 ? -2.132 3.546 12.503 1.00 97.88 107 LEU A O 1
ATOM 785 N N . PRO A 1 108 ? -2.980 3.591 10.427 1.00 98.00 108 PRO A N 1
ATOM 786 C CA . PRO A 1 108 ? -4.352 3.795 10.894 1.00 98.00 108 PRO A CA 1
ATOM 787 C C . PRO A 1 108 ? -4.851 2.675 11.806 1.00 98.00 108 PRO A C 1
ATOM 789 O O . PRO A 1 108 ? -5.564 2.927 12.779 1.00 98.00 108 PRO A O 1
ATOM 792 N N . LEU A 1 109 ? -4.454 1.431 11.520 1.00 98.25 109 LEU A N 1
ATOM 793 C CA . LEU A 1 109 ? -4.832 0.260 12.311 1.00 98.25 109 LEU A CA 1
ATOM 794 C C . LEU A 1 109 ? -4.155 0.285 13.685 1.00 98.25 109 LEU A C 1
ATOM 796 O O . LEU A 1 109 ? -4.797 -0.035 14.687 1.00 98.25 109 LEU A O 1
ATOM 800 N N . LEU A 1 110 ? -2.893 0.721 13.757 1.00 98.06 110 LEU A N 1
ATOM 801 C CA . LEU A 1 110 ? -2.193 0.945 15.021 1.00 98.06 110 LEU A CA 1
ATOM 802 C C . LEU A 1 110 ? -2.858 2.056 15.841 1.00 98.06 110 LEU A C 1
ATOM 804 O O . LEU A 1 110 ? -3.076 1.878 17.039 1.00 98.06 110 LEU A O 1
ATOM 808 N N . VAL A 1 111 ? -3.232 3.170 15.204 1.00 96.88 111 VAL A N 1
ATOM 809 C CA . VAL A 1 111 ? -3.952 4.271 15.862 1.00 96.88 111 VAL A CA 1
ATOM 810 C C . VAL A 1 111 ? -5.287 3.777 16.422 1.00 96.88 111 VAL A C 1
ATOM 812 O O . VAL A 1 111 ? -5.571 4.001 17.598 1.00 96.88 111 VAL A O 1
ATOM 815 N N . ALA A 1 112 ? -6.083 3.046 15.635 1.00 96.75 112 ALA A N 1
ATOM 816 C CA . ALA A 1 112 ? -7.340 2.453 16.098 1.00 96.75 112 ALA A CA 1
ATOM 817 C C . ALA A 1 112 ? -7.136 1.457 17.252 1.00 96.75 112 ALA A C 1
ATOM 819 O O . ALA A 1 112 ? -7.937 1.411 18.196 1.00 96.75 112 ALA A O 1
ATOM 820 N N . TRP A 1 113 ? -6.050 0.681 17.214 1.00 97.06 113 TRP A N 1
ATOM 821 C CA . TRP A 1 113 ? -5.706 -0.236 18.293 1.00 97.06 113 TRP A CA 1
ATOM 822 C C . TRP A 1 113 ? -5.346 0.506 19.574 1.00 97.06 113 TRP A C 1
ATOM 824 O O . TRP A 1 113 ? -5.957 0.236 20.605 1.00 97.06 113 TRP A O 1
ATOM 834 N N . ALA A 1 114 ? -4.425 1.467 19.515 1.00 95.12 114 ALA A N 1
ATOM 835 C CA . ALA A 1 114 ? -4.047 2.292 20.659 1.00 95.12 114 ALA A CA 1
ATOM 836 C C . ALA A 1 114 ? -5.277 2.960 21.295 1.00 95.12 114 ALA A C 1
ATOM 838 O O . ALA A 1 114 ? -5.419 3.009 22.516 1.00 95.12 114 ALA A O 1
ATOM 839 N N . TRP A 1 115 ? -6.216 3.403 20.461 1.00 92.62 115 TRP A N 1
ATOM 840 C CA . TRP A 1 115 ? -7.434 4.073 20.897 1.00 92.62 115 TRP A CA 1
ATOM 841 C C . TRP A 1 115 ? -8.370 3.193 21.716 1.00 92.62 115 TRP A C 1
ATOM 843 O O . TRP A 1 115 ? -8.894 3.632 22.743 1.00 92.62 115 TRP A O 1
ATOM 853 N N . THR A 1 116 ? -8.578 1.970 21.231 1.00 94.06 116 THR A N 1
ATOM 854 C CA . THR A 1 116 ? -9.546 1.001 21.762 1.00 94.06 116 THR A CA 1
ATOM 855 C C . THR A 1 116 ? -8.919 0.019 22.752 1.00 94.06 116 THR A C 1
ATOM 857 O O . THR A 1 116 ? -9.617 -0.818 23.324 1.00 94.06 116 THR A O 1
ATOM 860 N N . ALA A 1 117 ? -7.604 0.096 22.957 1.00 94.50 117 ALA A N 1
ATOM 861 C CA . ALA A 1 117 ? -6.880 -0.767 23.872 1.00 94.50 117 ALA A CA 1
ATOM 862 C C . ALA A 1 117 ? -7.210 -0.460 25.345 1.00 94.50 117 ALA A C 1
ATOM 864 O O . ALA A 1 117 ? -7.376 0.703 25.724 1.00 94.50 117 ALA A O 1
ATOM 865 N N . PRO A 1 118 ? -7.240 -1.492 26.209 1.00 93.62 118 PRO A N 1
ATOM 866 C CA . PRO A 1 118 ? -7.336 -1.292 27.649 1.00 93.62 118 PRO A CA 1
ATOM 867 C C . PRO A 1 118 ? -6.060 -0.628 28.196 1.00 93.62 118 PRO A C 1
ATOM 869 O O . PRO A 1 118 ? -4.986 -0.719 27.596 1.00 93.62 118 PRO A O 1
ATOM 872 N N . GLN A 1 119 ? -6.169 -0.010 29.376 1.00 91.38 119 GLN A N 1
ATOM 873 C CA . GLN A 1 119 ? -5.118 0.810 30.000 1.00 91.38 119 GLN A CA 1
ATOM 874 C C . GLN A 1 119 ? -3.684 0.243 29.966 1.00 91.38 119 GLN A C 1
ATOM 876 O O . GLN A 1 119 ? -2.794 0.996 29.573 1.00 91.38 119 GLN A O 1
ATOM 881 N N . PRO A 1 120 ? -3.405 -1.040 30.291 1.00 94.44 120 PRO A N 1
ATOM 882 C CA . PRO A 1 120 ? -2.021 -1.526 30.286 1.00 94.44 120 PRO A CA 1
ATOM 883 C C . PRO A 1 120 ? -1.368 -1.507 28.894 1.00 94.44 120 PRO A C 1
ATOM 885 O O . PRO A 1 120 ? -0.152 -1.387 28.790 1.00 94.44 120 PRO A O 1
ATOM 888 N N . TRP A 1 121 ? -2.162 -1.589 27.823 1.00 94.69 121 TRP A N 1
ATOM 889 C CA . TRP A 1 121 ? -1.670 -1.618 26.442 1.00 94.69 121 TRP A CA 1
ATOM 890 C C . TRP A 1 121 ? -1.790 -0.270 25.730 1.00 94.69 121 TRP A C 1
ATOM 892 O O . TRP A 1 121 ? -1.105 -0.039 24.737 1.00 94.69 121 TRP A O 1
ATOM 902 N N . ARG A 1 122 ? -2.627 0.641 26.235 1.00 93.12 122 ARG A N 1
ATOM 903 C CA . ARG A 1 122 ? -2.883 1.940 25.604 1.00 93.12 122 ARG A CA 1
ATOM 904 C C . ARG A 1 122 ? -1.615 2.782 25.466 1.00 93.12 122 ARG A C 1
ATOM 906 O O . ARG A 1 122 ? -1.338 3.282 24.377 1.00 93.12 122 ARG A O 1
ATOM 913 N N . THR A 1 123 ? -0.839 2.916 26.540 1.00 92.19 123 THR A N 1
ATOM 914 C CA . THR A 1 123 ? 0.402 3.709 26.550 1.00 92.19 123 THR A CA 1
ATOM 915 C C . THR A 1 123 ? 1.460 3.175 25.579 1.00 92.19 123 THR A C 1
ATOM 917 O O . THR A 1 123 ? 1.858 3.942 24.703 1.00 92.19 123 THR A O 1
ATOM 920 N N . PRO A 1 124 ? 1.893 1.897 25.640 1.00 95.25 124 PRO A N 1
ATOM 921 C CA . PRO A 1 124 ? 2.919 1.402 24.719 1.00 95.25 124 PRO A CA 1
ATOM 922 C C . PRO A 1 124 ? 2.477 1.461 23.250 1.00 95.25 124 PRO A C 1
ATOM 924 O O . PRO A 1 124 ? 3.269 1.850 22.396 1.00 95.25 124 PRO A O 1
ATOM 927 N N . LEU A 1 125 ? 1.207 1.169 22.941 1.00 95.56 125 LEU A N 1
ATOM 928 C CA . LEU A 1 125 ? 0.686 1.298 21.573 1.00 95.56 125 LEU A CA 1
ATOM 929 C C . LEU A 1 125 ? 0.684 2.755 21.092 1.00 95.56 125 LEU A C 1
ATOM 931 O O . LEU A 1 125 ? 1.040 3.027 19.949 1.00 95.56 125 LEU A O 1
ATOM 935 N N . SER A 1 126 ? 0.334 3.701 21.967 1.00 92.75 126 SER A N 1
ATOM 936 C CA . SER A 1 126 ? 0.382 5.132 21.640 1.00 92.75 126 SER A CA 1
ATOM 937 C C . SER A 1 126 ? 1.816 5.617 21.409 1.00 92.75 126 SER A C 1
ATOM 939 O O . SER A 1 126 ? 2.036 6.464 20.551 1.00 92.75 126 SER A O 1
ATOM 941 N N . MET A 1 127 ? 2.798 5.064 22.129 1.00 91.75 127 MET A N 1
ATOM 942 C CA . MET A 1 127 ? 4.223 5.358 21.926 1.00 91.75 127 MET A CA 1
ATOM 943 C C . MET A 1 127 ? 4.787 4.741 20.639 1.00 91.75 127 MET A C 1
ATOM 945 O O . MET A 1 127 ? 5.732 5.285 20.072 1.00 91.75 127 MET A O 1
ATOM 949 N N . ALA A 1 128 ? 4.204 3.645 20.145 1.00 95.75 128 ALA A N 1
ATOM 950 C CA . ALA A 1 128 ? 4.607 3.041 18.877 1.00 95.75 128 ALA A CA 1
ATOM 951 C C . ALA A 1 128 ? 4.206 3.893 17.658 1.00 95.75 128 ALA A C 1
ATOM 953 O O . ALA A 1 128 ? 4.892 3.852 16.640 1.00 95.75 128 ALA A O 1
ATOM 954 N N . VAL A 1 129 ? 3.140 4.701 17.758 1.00 95.44 129 VAL A N 1
ATOM 955 C CA . VAL A 1 129 ? 2.669 5.566 16.659 1.00 95.44 129 VAL A CA 1
ATOM 956 C C . VAL A 1 129 ? 3.752 6.559 16.202 1.00 95.44 129 VAL A C 1
ATOM 958 O O . VAL A 1 129 ? 4.072 6.549 15.015 1.00 95.44 129 VAL A O 1
ATOM 961 N N . PRO A 1 130 ? 4.386 7.363 17.084 1.00 93.38 130 PRO A N 1
ATOM 962 C CA . PRO A 1 130 ? 5.540 8.180 16.706 1.00 93.38 130 PRO A CA 1
ATOM 963 C C . PRO A 1 130 ? 6.694 7.390 16.079 1.00 93.38 130 PRO A C 1
ATOM 965 O O . PRO A 1 130 ? 7.338 7.902 15.172 1.00 93.38 130 PRO A O 1
ATOM 968 N N . GLY A 1 131 ? 6.945 6.153 16.524 1.00 94.12 131 GLY A N 1
ATOM 969 C CA . GLY A 1 131 ? 7.981 5.291 15.944 1.00 94.12 131 GLY A CA 1
ATOM 970 C C . GLY A 1 131 ? 7.681 4.899 14.495 1.00 94.12 131 GLY A C 1
ATOM 971 O O . GLY A 1 131 ? 8.558 4.996 13.643 1.00 94.12 131 GLY A O 1
ATOM 972 N N . VAL A 1 132 ? 6.429 4.538 14.195 1.00 96.81 132 VAL A N 1
ATOM 973 C CA . VAL A 1 132 ? 5.967 4.269 12.820 1.00 96.81 132 VAL A CA 1
ATOM 974 C C . VAL A 1 132 ? 6.047 5.528 11.957 1.00 96.81 132 VAL A C 1
ATOM 976 O O . VAL A 1 132 ? 6.552 5.466 10.841 1.00 96.81 132 VAL A O 1
ATOM 979 N N . LEU A 1 133 ? 5.612 6.681 12.477 1.00 95.00 133 LEU A N 1
ATOM 980 C CA . LEU A 1 133 ? 5.709 7.963 11.769 1.00 95.00 133 LEU A CA 1
ATOM 981 C C . LEU A 1 133 ? 7.160 8.349 11.466 1.00 95.00 133 LEU A C 1
ATOM 983 O O . LEU A 1 133 ? 7.454 8.798 10.362 1.00 95.00 133 LEU A O 1
ATOM 987 N N . LEU A 1 134 ? 8.067 8.151 12.425 1.00 92.94 134 LEU A N 1
ATOM 988 C CA . LEU A 1 134 ? 9.494 8.376 12.224 1.00 92.94 134 LEU A CA 1
ATOM 989 C C . LEU A 1 134 ? 10.060 7.415 11.175 1.00 92.94 134 LEU A C 1
ATOM 991 O O . LEU A 1 134 ? 10.797 7.858 10.303 1.00 92.94 134 LEU A O 1
ATOM 995 N N . GLY A 1 135 ? 9.662 6.139 11.206 1.00 94.06 135 GLY A N 1
ATOM 996 C CA . GLY A 1 135 ? 9.985 5.175 10.156 1.00 94.06 135 GLY A CA 1
ATOM 997 C C . GLY A 1 135 ? 9.582 5.692 8.774 1.00 94.06 135 GLY A C 1
ATOM 998 O O . GLY A 1 135 ? 10.431 5.798 7.898 1.00 94.06 135 GLY A O 1
ATOM 999 N N . ILE A 1 136 ? 8.329 6.131 8.599 1.00 93.56 136 ILE A N 1
ATOM 1000 C CA . ILE A 1 136 ? 7.845 6.707 7.330 1.00 93.56 136 ILE A CA 1
ATOM 1001 C C . ILE A 1 136 ? 8.729 7.879 6.884 1.00 93.56 136 ILE A C 1
ATOM 1003 O O . ILE A 1 136 ? 9.129 7.925 5.726 1.00 93.56 136 ILE A O 1
ATOM 1007 N N . VAL A 1 137 ? 9.095 8.796 7.784 1.00 90.12 137 VAL A N 1
ATOM 1008 C CA . VAL A 1 137 ? 9.983 9.925 7.448 1.00 90.12 137 VAL A CA 1
ATOM 1009 C C . VAL A 1 137 ? 11.374 9.446 7.013 1.00 90.12 137 VAL A C 1
ATOM 1011 O O . VAL A 1 137 ? 11.898 9.938 6.017 1.00 90.12 137 VAL A O 1
ATOM 1014 N N . LEU A 1 138 ? 11.953 8.460 7.704 1.00 90.06 138 LEU A N 1
ATOM 1015 C CA . LEU A 1 138 ? 13.288 7.921 7.412 1.00 90.06 138 LEU A CA 1
ATOM 1016 C C . LEU A 1 138 ? 13.350 7.070 6.134 1.00 90.06 138 LEU A C 1
ATOM 1018 O O . LEU A 1 138 ? 14.440 6.817 5.620 1.00 90.06 138 LEU A O 1
ATOM 1022 N N . THR A 1 139 ? 12.208 6.645 5.581 1.00 89.62 139 THR A N 1
ATOM 1023 C CA . THR A 1 139 ? 12.176 6.063 4.224 1.00 89.62 139 THR A CA 1
ATOM 1024 C C . THR A 1 139 ? 12.449 7.113 3.147 1.00 89.62 139 THR A C 1
ATOM 1026 O O . THR A 1 139 ? 12.718 6.761 1.997 1.00 89.62 139 THR A O 1
ATOM 1029 N N . PHE A 1 140 ? 12.315 8.404 3.480 1.00 85.12 140 PHE A N 1
ATOM 1030 C CA . PHE A 1 140 ? 12.333 9.529 2.544 1.00 85.12 140 PHE A CA 1
ATOM 1031 C C . PHE A 1 140 ? 11.380 9.357 1.342 1.00 85.12 140 PHE A C 1
ATOM 1033 O O . PHE A 1 140 ? 11.569 9.970 0.290 1.00 85.12 140 PHE A O 1
ATOM 1040 N N . SER A 1 141 ? 10.324 8.546 1.485 1.00 85.31 141 SER A N 1
ATOM 1041 C CA . SER A 1 141 ? 9.275 8.418 0.474 1.00 85.31 141 SER A CA 1
ATOM 1042 C C . SER A 1 141 ? 8.285 9.576 0.595 1.00 85.31 141 SER A C 1
ATOM 1044 O O . SER A 1 141 ? 7.513 9.673 1.551 1.00 85.31 141 SER A O 1
ATOM 1046 N N . ARG A 1 142 ? 8.279 10.467 -0.403 1.00 84.19 142 ARG A N 1
ATOM 1047 C CA . ARG A 1 142 ? 7.311 11.579 -0.482 1.00 84.19 142 ARG A CA 1
ATOM 1048 C C . ARG A 1 142 ? 5.877 11.069 -0.596 1.00 84.19 142 ARG A C 1
ATOM 1050 O O . ARG A 1 142 ? 4.986 11.628 0.038 1.00 84.19 142 ARG A O 1
ATOM 1057 N N . ALA A 1 143 ? 5.685 10.000 -1.370 1.00 86.44 143 ALA A N 1
ATOM 1058 C CA . ALA A 1 143 ? 4.414 9.296 -1.477 1.00 86.44 143 ALA A CA 1
ATOM 1059 C C . ALA A 1 143 ? 3.994 8.739 -0.110 1.00 86.44 143 ALA A C 1
ATOM 1061 O O . ALA A 1 143 ? 2.888 9.025 0.339 1.00 86.44 143 ALA A O 1
ATOM 1062 N N . GLY A 1 144 ? 4.945 8.114 0.597 1.00 90.50 144 GLY A N 1
ATOM 1063 C CA . GLY A 1 144 ? 4.830 7.656 1.982 1.00 90.50 144 GLY A CA 1
ATOM 1064 C C . GLY A 1 144 ? 4.263 8.701 2.940 1.00 90.50 144 GLY A C 1
ATOM 1065 O O . GLY A 1 144 ? 3.265 8.508 3.636 1.00 90.50 144 GLY A O 1
ATOM 1066 N N . VAL A 1 145 ? 4.910 9.866 2.957 1.00 90.44 145 VAL A N 1
ATOM 1067 C CA . VAL A 1 145 ? 4.505 10.994 3.800 1.00 90.44 145 VAL A CA 1
ATOM 1068 C C . VAL A 1 145 ? 3.127 11.521 3.395 1.00 90.44 145 VAL A C 1
ATOM 1070 O O . VAL A 1 145 ? 2.274 11.715 4.261 1.00 90.44 145 VAL A O 1
ATOM 1073 N N . ALA A 1 146 ? 2.876 11.729 2.100 1.00 90.75 146 ALA A N 1
ATOM 1074 C CA . ALA A 1 146 ? 1.592 12.231 1.611 1.00 90.75 146 ALA A CA 1
ATOM 1075 C C . ALA A 1 146 ? 0.430 11.279 1.952 1.00 90.75 146 ALA A C 1
ATOM 1077 O O . ALA A 1 146 ? -0.618 11.718 2.432 1.00 90.75 146 ALA A O 1
ATOM 1078 N N . ALA A 1 147 ? 0.630 9.976 1.773 1.00 93.81 147 ALA A N 1
ATOM 1079 C CA . ALA A 1 147 ? -0.343 8.938 2.081 1.00 93.81 147 ALA A CA 1
ATOM 1080 C C . ALA A 1 147 ? -0.600 8.800 3.588 1.00 93.81 147 ALA A C 1
ATOM 1082 O O . ALA A 1 147 ? -1.763 8.748 4.001 1.00 93.81 147 ALA A O 1
ATOM 1083 N N . ALA A 1 148 ? 0.436 8.868 4.431 1.00 94.94 148 ALA A N 1
ATOM 1084 C CA . ALA A 1 148 ? 0.274 8.923 5.886 1.00 94.94 148 ALA A CA 1
ATOM 1085 C C . ALA A 1 148 ? -0.549 10.149 6.332 1.00 94.94 148 ALA A C 1
ATOM 1087 O O . ALA A 1 148 ? -1.427 10.041 7.193 1.00 94.94 148 ALA A O 1
ATOM 1088 N N . LEU A 1 149 ? -0.322 11.312 5.712 1.00 93.75 149 LEU A N 1
ATOM 1089 C CA . LEU A 1 149 ? -1.090 12.532 5.975 1.00 93.75 149 LEU A CA 1
ATOM 1090 C C . LEU A 1 149 ? -2.552 12.413 5.560 1.00 93.75 149 LEU A C 1
ATOM 1092 O O . LEU A 1 149 ? -3.441 12.813 6.320 1.00 93.75 149 LEU A O 1
ATOM 1096 N N . ALA A 1 150 ? -2.818 11.837 4.390 1.00 94.19 150 ALA A N 1
ATOM 1097 C CA . ALA A 1 150 ? -4.175 11.556 3.945 1.00 94.19 150 ALA A CA 1
ATOM 1098 C C . ALA A 1 150 ? -4.882 10.598 4.915 1.00 94.19 150 ALA A C 1
ATOM 1100 O O . ALA A 1 150 ? -5.991 10.891 5.364 1.00 94.19 150 ALA A O 1
ATOM 1101 N N . ALA A 1 151 ? -4.216 9.517 5.324 1.00 96.50 151 ALA A N 1
ATOM 1102 C CA . ALA A 1 151 ? -4.731 8.565 6.301 1.00 96.50 151 ALA A CA 1
ATOM 1103 C C . ALA A 1 151 ? -5.107 9.229 7.640 1.00 96.50 151 ALA A C 1
ATOM 1105 O O . ALA A 1 151 ? -6.234 9.069 8.120 1.00 96.50 151 ALA A O 1
ATOM 1106 N N . LEU A 1 152 ? -4.206 10.023 8.230 1.00 95.44 152 LEU A N 1
ATOM 1107 C CA . LEU A 1 152 ? -4.472 10.733 9.489 1.00 95.44 152 LEU A CA 1
ATOM 1108 C C . LEU A 1 152 ? -5.597 11.767 9.344 1.00 95.44 152 LEU A C 1
ATOM 1110 O O . LEU A 1 152 ? -6.418 11.921 10.252 1.00 95.44 152 LEU A O 1
ATOM 1114 N N . THR A 1 153 ? -5.679 12.434 8.192 1.00 94.06 153 THR A N 1
ATOM 1115 C CA . THR A 1 153 ? -6.744 13.398 7.881 1.00 94.06 153 THR A CA 1
ATOM 1116 C C . THR A 1 153 ? -8.104 12.709 7.772 1.00 94.06 153 THR A C 1
ATOM 1118 O O . THR A 1 153 ? -9.088 13.196 8.335 1.00 94.06 153 THR A O 1
ATOM 1121 N N . VAL A 1 154 ? -8.172 11.547 7.112 1.00 95.50 154 VAL A N 1
ATOM 1122 C CA . VAL A 1 154 ? -9.386 10.719 7.052 1.00 95.50 154 VAL A CA 1
ATOM 1123 C C . VAL A 1 154 ? -9.812 10.306 8.460 1.00 95.50 154 VAL A C 1
ATOM 1125 O O . VAL A 1 154 ? -10.973 10.510 8.825 1.00 95.50 154 VAL A O 1
ATOM 1128 N N . MET A 1 155 ? -8.886 9.814 9.291 1.00 95.06 155 MET A N 1
ATOM 1129 C CA . MET A 1 155 ? -9.196 9.451 10.679 1.00 95.06 155 MET A CA 1
ATOM 1130 C C . MET A 1 155 ? -9.716 10.646 11.491 1.00 95.06 155 MET A C 1
ATOM 1132 O O . MET A 1 155 ? -10.725 10.519 12.185 1.00 95.06 155 MET A O 1
ATOM 1136 N N . ALA A 1 156 ? -9.087 11.819 11.377 1.00 93.50 156 ALA A N 1
ATOM 1137 C CA . ALA A 1 156 ? -9.515 13.032 12.075 1.00 93.50 156 ALA A CA 1
ATOM 1138 C C . ALA A 1 156 ? -10.901 13.516 11.608 1.00 93.50 156 ALA A C 1
ATOM 1140 O O . ALA A 1 156 ? -11.740 13.918 12.424 1.00 93.50 156 ALA A O 1
ATOM 1141 N N . GLY A 1 157 ? -11.173 13.436 10.302 1.00 92.94 157 GLY A N 1
ATOM 1142 C CA . GLY A 1 157 ? -12.466 13.773 9.710 1.00 92.94 157 GLY A CA 1
ATOM 1143 C C . GLY A 1 157 ? -13.589 12.845 10.177 1.00 92.94 157 GLY A C 1
ATOM 1144 O O . GLY A 1 157 ? -14.683 13.316 10.501 1.00 92.94 157 GLY A O 1
ATOM 1145 N N . VAL A 1 158 ? -13.326 11.538 10.269 1.00 93.25 158 VAL A N 1
ATOM 1146 C CA . VAL A 1 158 ? -14.295 10.571 10.809 1.00 93.25 158 VAL A CA 1
ATOM 1147 C C . VAL A 1 158 ? -14.499 10.779 12.312 1.00 93.25 158 VAL A C 1
ATOM 1149 O O . VAL A 1 158 ? -15.642 10.902 12.743 1.00 93.25 158 VAL A O 1
ATOM 1152 N N . SER A 1 159 ? -13.423 10.943 13.091 1.00 91.81 159 SER A N 1
ATOM 1153 C CA . SER A 1 159 ? -13.491 11.245 14.533 1.00 91.81 159 SER A CA 1
ATOM 1154 C C . SER A 1 159 ? -14.364 12.471 14.820 1.00 91.81 159 SER A C 1
ATOM 1156 O O . SER A 1 159 ? -15.168 12.473 15.750 1.00 91.81 159 SER A O 1
ATOM 1158 N N . SER A 1 160 ? -14.247 13.513 13.988 1.00 88.19 160 SER A N 1
ATOM 1159 C CA . SER A 1 160 ? -15.059 14.731 14.091 1.00 88.19 160 SER A CA 1
ATOM 1160 C C . SER A 1 160 ? -16.544 14.473 13.830 1.00 88.19 160 SER A C 1
ATOM 1162 O O . SER A 1 160 ? -17.389 15.015 14.544 1.00 88.19 160 SER A O 1
ATOM 1164 N N . ARG A 1 161 ? -16.870 13.649 12.821 1.00 88.44 161 ARG A N 1
ATOM 1165 C CA . ARG A 1 161 ? -18.253 13.260 12.495 1.00 88.44 161 ARG A CA 1
ATOM 1166 C C . ARG A 1 161 ? -18.883 12.403 13.588 1.00 88.44 161 ARG A C 1
ATOM 1168 O O . ARG A 1 161 ? -20.043 12.619 13.916 1.00 88.44 161 ARG A O 1
ATOM 1175 N N . CYS A 1 162 ? -18.111 11.502 14.187 1.00 86.44 162 CYS A N 1
ATOM 1176 C CA . CYS A 1 162 ? -18.539 10.671 15.313 1.00 86.44 162 CYS A CA 1
ATOM 1177 C C . CYS A 1 162 ? -18.621 11.442 16.647 1.00 86.44 162 CYS A C 1
ATOM 1179 O O . CYS A 1 162 ? -18.834 10.829 17.683 1.00 86.44 162 CYS A O 1
ATOM 1181 N N . GLN A 1 163 ? -18.461 12.775 16.638 1.00 84.62 163 GLN A N 1
ATOM 1182 C CA . GLN A 1 163 ? -18.482 13.664 17.814 1.00 84.62 163 GLN A CA 1
ATOM 1183 C C . GLN A 1 163 ? -17.351 13.423 18.836 1.00 84.62 163 GLN A C 1
ATOM 1185 O O . GLN A 1 163 ? -17.301 14.065 19.882 1.00 84.62 163 GLN A O 1
ATOM 1190 N N . GLU A 1 164 ? -16.352 12.617 18.481 1.00 83.94 164 GLU A N 1
ATOM 1191 C CA . GLU A 1 164 ? -15.167 12.301 19.284 1.00 83.94 164 GLU A CA 1
ATOM 1192 C C . GLU A 1 164 ? -14.067 13.359 19.065 1.00 83.94 164 GLU A C 1
ATOM 1194 O O . GLU A 1 164 ? -12.954 13.086 18.607 1.00 83.94 164 GLU A O 1
ATOM 1199 N N . ARG A 1 165 ? -14.379 14.632 19.345 1.00 80.88 165 ARG A N 1
ATOM 1200 C CA . ARG A 1 165 ? -13.494 15.774 19.020 1.00 80.88 165 ARG A CA 1
ATOM 1201 C C . ARG A 1 165 ? -12.192 15.818 19.821 1.00 80.88 165 ARG A C 1
ATOM 1203 O O . ARG A 1 165 ? -11.237 16.456 19.378 1.00 80.88 165 ARG A O 1
ATOM 1210 N N . GLY A 1 166 ? -12.132 15.141 20.971 1.00 80.56 166 GLY A N 1
ATOM 1211 C CA . GLY A 1 166 ? -10.938 15.087 21.827 1.00 80.56 166 GLY A CA 1
ATOM 1212 C C . GLY A 1 166 ? -9.695 14.559 21.106 1.00 80.56 166 GLY A C 1
ATOM 1213 O O . GLY A 1 166 ? -8.570 14.879 21.482 1.00 80.56 166 GLY A O 1
ATOM 1214 N N . TYR A 1 167 ? -9.899 13.827 20.016 1.00 78.38 167 TYR A N 1
ATOM 1215 C CA . TYR A 1 167 ? -8.836 13.139 19.309 1.00 78.38 167 TYR A CA 1
ATOM 1216 C C . TYR A 1 167 ? -8.454 13.757 17.964 1.00 78.38 167 TYR A C 1
ATOM 1218 O O . TYR A 1 167 ? -7.443 13.391 17.371 1.00 78.38 167 TYR A O 1
ATOM 1226 N N . VAL A 1 168 ? -9.204 14.760 17.512 1.00 82.75 168 VAL A N 1
ATOM 1227 C CA . VAL A 1 168 ? -8.835 15.550 16.333 1.00 82.75 168 VAL A CA 1
ATOM 1228 C C . VAL A 1 168 ? -7.508 16.261 16.575 1.00 82.75 168 VAL A C 1
ATOM 1230 O O . VAL A 1 168 ? -6.671 16.302 15.685 1.00 82.75 168 VAL A O 1
ATOM 1233 N N . ARG A 1 169 ? -7.286 16.768 17.796 1.00 86.00 169 ARG A N 1
ATOM 1234 C CA . ARG A 1 169 ? -6.051 17.472 18.172 1.00 86.00 169 ARG A CA 1
ATOM 1235 C C . ARG A 1 169 ? -4.798 16.599 18.028 1.00 86.00 169 ARG A C 1
ATOM 1237 O O . ARG A 1 169 ? -3.941 17.000 17.256 1.00 86.00 169 ARG A O 1
ATOM 1244 N N . PRO A 1 170 ? -4.661 15.430 18.687 1.00 85.50 170 PRO A N 1
ATOM 1245 C CA . PRO A 1 170 ? -3.461 14.605 18.532 1.00 85.50 170 PRO A CA 1
ATOM 1246 C C . PRO A 1 170 ? -3.249 14.119 17.093 1.00 85.50 170 PRO A C 1
ATOM 1248 O O . PRO A 1 170 ? -2.109 14.104 16.639 1.00 85.50 170 PRO A O 1
ATOM 1251 N N . LEU A 1 171 ? -4.315 13.787 16.352 1.00 85.94 171 LEU A N 1
ATOM 1252 C CA . LEU A 1 171 ? -4.204 13.405 14.938 1.00 85.94 171 LEU A CA 1
ATOM 1253 C C . LEU A 1 171 ? -3.734 14.571 14.061 1.00 85.94 171 LEU A C 1
ATOM 1255 O O . LEU A 1 171 ? -2.837 14.392 13.245 1.00 85.94 171 LEU A O 1
ATOM 1259 N N . ALA A 1 172 ? -4.293 15.767 14.256 1.00 84.38 172 ALA A N 1
ATOM 1260 C CA . ALA A 1 172 ? -3.873 16.974 13.550 1.00 84.38 172 ALA A CA 1
ATOM 1261 C C . ALA A 1 172 ? -2.433 17.365 13.910 1.00 84.38 172 ALA A C 1
ATOM 1263 O O . ALA A 1 172 ? -1.665 17.743 13.033 1.00 84.38 172 ALA A O 1
ATOM 1264 N N . THR A 1 173 ? -2.040 17.224 15.179 1.00 85.00 173 THR A N 1
ATOM 1265 C CA . THR A 1 173 ? -0.658 17.436 15.619 1.00 85.00 173 THR A CA 1
ATOM 1266 C C . THR A 1 173 ? 0.289 16.442 14.951 1.00 85.00 173 THR A C 1
ATOM 1268 O O . THR A 1 173 ? 1.317 16.858 14.430 1.00 85.00 173 THR A O 1
ATOM 1271 N N . ALA A 1 174 ? -0.054 15.151 14.901 1.00 84.00 174 ALA A N 1
ATOM 1272 C CA . ALA A 1 174 ? 0.741 14.149 14.191 1.00 84.00 174 ALA A CA 1
ATOM 1273 C C . ALA A 1 174 ? 0.846 14.470 12.689 1.00 84.00 174 ALA A C 1
ATOM 1275 O O . ALA A 1 174 ? 1.945 14.473 12.140 1.00 84.00 174 ALA A O 1
ATOM 1276 N N . ALA A 1 175 ? -0.272 14.833 12.052 1.00 81.50 175 ALA A N 1
ATOM 1277 C CA . ALA A 1 175 ? -0.309 15.244 10.650 1.00 81.50 175 ALA A CA 1
ATOM 1278 C C . ALA A 1 175 ? 0.480 16.541 10.377 1.00 81.50 175 ALA A C 1
ATOM 1280 O O . ALA A 1 175 ? 0.938 16.762 9.265 1.00 81.50 175 ALA A O 1
ATOM 1281 N N . LEU A 1 176 ? 0.677 17.402 11.375 1.00 84.31 176 LEU A N 1
ATOM 1282 C CA . LEU A 1 176 ? 1.504 18.598 11.234 1.00 84.31 176 LEU A CA 1
ATOM 1283 C C . LEU A 1 176 ? 2.995 18.300 11.459 1.00 84.31 176 LEU A C 1
ATOM 1285 O O . LEU A 1 176 ? 3.842 18.822 10.741 1.00 84.31 176 LEU A O 1
ATOM 1289 N N . ILE A 1 177 ? 3.328 17.457 12.439 1.00 83.25 177 ILE A N 1
ATOM 1290 C CA . ILE A 1 177 ? 4.720 17.161 12.809 1.00 83.25 177 ILE A CA 1
ATOM 1291 C C . ILE A 1 177 ? 5.459 16.428 11.690 1.00 83.25 177 ILE A C 1
ATOM 1293 O O . ILE A 1 177 ? 6.610 16.753 11.430 1.00 83.25 177 ILE A O 1
ATOM 1297 N N . VAL A 1 178 ? 4.819 15.469 11.017 1.00 79.38 178 VAL A N 1
ATOM 1298 C CA . VAL A 1 178 ? 5.456 14.658 9.963 1.00 79.38 178 VAL A CA 1
ATOM 1299 C C . VAL A 1 178 ? 6.046 15.518 8.825 1.00 79.38 178 VAL A C 1
ATOM 1301 O O . VAL A 1 178 ? 7.244 15.402 8.564 1.00 79.38 178 VAL A O 1
ATOM 1304 N N . PRO A 1 179 ? 5.288 16.420 8.168 1.00 77.69 179 PRO A N 1
ATOM 1305 C CA . PRO A 1 179 ? 5.822 17.267 7.107 1.00 77.69 179 PRO A CA 1
ATOM 1306 C C . PRO A 1 179 ? 6.783 18.322 7.653 1.00 77.69 179 PRO A C 1
ATOM 1308 O O . PRO A 1 179 ? 7.771 18.626 6.994 1.00 77.69 179 PRO A O 1
ATOM 1311 N N . LEU A 1 180 ? 6.554 18.850 8.862 1.00 81.38 180 LEU A N 1
ATOM 1312 C CA . LEU A 1 180 ? 7.495 19.783 9.489 1.00 81.38 180 LEU A CA 1
ATOM 1313 C C . LEU A 1 180 ? 8.846 19.128 9.788 1.00 81.38 180 LEU A C 1
ATOM 1315 O O . LEU A 1 180 ? 9.872 19.773 9.604 1.00 81.38 180 LEU A O 1
ATOM 1319 N N . ALA A 1 181 ? 8.863 17.863 10.212 1.00 78.81 181 ALA A N 1
ATOM 1320 C CA . ALA A 1 181 ? 10.091 17.108 10.430 1.00 78.81 181 ALA A CA 1
ATOM 1321 C C . ALA A 1 181 ? 10.856 16.910 9.116 1.00 78.81 181 ALA A C 1
ATOM 1323 O O . ALA A 1 181 ? 12.073 17.078 9.093 1.00 78.81 181 ALA A O 1
ATOM 1324 N N . LEU A 1 182 ? 10.146 16.633 8.017 1.00 76.00 182 LEU A N 1
ATOM 1325 C CA . LEU A 1 182 ? 10.751 16.513 6.692 1.00 76.00 182 LEU A CA 1
ATOM 1326 C C . LEU A 1 182 ? 11.315 17.852 6.191 1.00 76.00 182 LEU A C 1
ATOM 1328 O O . LEU A 1 182 ? 12.437 17.888 5.696 1.00 76.00 182 LEU A O 1
ATOM 1332 N N . VAL A 1 183 ? 10.574 18.953 6.361 1.00 76.69 183 VAL A N 1
ATOM 1333 C CA . VAL A 1 183 ? 11.050 20.307 6.025 1.00 76.69 183 VAL A CA 1
ATOM 1334 C C . VAL A 1 183 ? 12.252 20.684 6.886 1.00 76.69 183 VAL A C 1
ATOM 1336 O O . VAL A 1 183 ? 13.231 21.213 6.382 1.00 76.69 183 VAL A O 1
ATOM 1339 N N . TRP A 1 184 ? 12.218 20.406 8.186 1.00 75.69 184 TRP A N 1
ATOM 1340 C CA . TRP A 1 184 ? 13.351 20.683 9.064 1.00 75.69 184 TRP A CA 1
ATOM 1341 C C . TRP A 1 184 ? 14.592 19.879 8.655 1.00 75.69 184 TRP A C 1
ATOM 1343 O O . TRP A 1 184 ? 15.676 20.451 8.555 1.00 75.69 184 TRP A O 1
ATOM 1353 N N . ALA A 1 185 ? 14.425 18.590 8.341 1.00 72.75 185 ALA A N 1
ATOM 1354 C CA . ALA A 1 185 ? 15.502 17.751 7.826 1.00 72.75 185 ALA A CA 1
ATOM 1355 C C . ALA A 1 185 ? 16.053 18.287 6.495 1.00 72.75 185 ALA A C 1
ATOM 1357 O O . ALA A 1 185 ? 17.267 18.365 6.328 1.00 72.75 185 ALA A O 1
ATOM 1358 N N . SER A 1 186 ? 15.185 18.730 5.578 1.00 70.69 186 SER A N 1
ATOM 1359 C CA . SER A 1 186 ? 15.616 19.291 4.294 1.00 70.69 186 SER A CA 1
ATOM 1360 C C . SER A 1 186 ? 16.374 20.611 4.454 1.00 70.69 186 SER A C 1
ATOM 1362 O O . SER A 1 186 ? 17.309 20.868 3.709 1.00 70.69 186 SER A O 1
ATOM 1364 N N . GLN A 1 187 ? 16.027 21.444 5.438 1.00 71.81 187 GLN A N 1
ATOM 1365 C CA . GLN A 1 187 ? 16.757 22.687 5.719 1.00 71.81 187 GLN A CA 1
ATOM 1366 C C . GLN A 1 187 ? 18.107 22.443 6.410 1.00 71.81 187 GLN A C 1
ATOM 1368 O O . GLN A 1 187 ? 19.014 23.265 6.287 1.00 71.81 187 GLN A O 1
ATOM 1373 N N . ALA A 1 188 ? 18.248 21.336 7.144 1.00 71.56 188 ALA A N 1
ATOM 1374 C CA . ALA A 1 188 ? 19.491 20.978 7.824 1.00 71.56 188 ALA A CA 1
ATOM 1375 C C . ALA A 1 188 ? 20.590 20.503 6.854 1.00 71.56 188 ALA A C 1
ATOM 1377 O O . ALA A 1 188 ? 21.771 20.653 7.164 1.00 71.56 188 ALA A O 1
ATOM 1378 N N . ASP A 1 189 ? 20.213 19.982 5.682 1.00 69.69 189 ASP A N 1
ATOM 1379 C CA . ASP A 1 189 ? 21.139 19.528 4.644 1.00 69.69 189 ASP A CA 1
ATOM 1380 C C . ASP A 1 189 ? 20.736 20.068 3.248 1.00 69.69 189 ASP A C 1
ATOM 1382 O O . ASP A 1 189 ? 19.792 19.576 2.620 1.00 69.69 189 ASP A O 1
ATOM 1386 N N . PRO A 1 190 ? 21.470 21.060 2.701 1.00 66.06 190 PRO A N 1
ATOM 1387 C CA . PRO A 1 190 ? 21.225 21.604 1.361 1.00 66.06 190 PRO A CA 1
ATOM 1388 C C . PRO A 1 190 ? 21.348 20.580 0.215 1.00 66.06 190 PRO A C 1
ATOM 1390 O O . PRO A 1 190 ? 20.834 20.819 -0.885 1.00 66.06 190 PRO A O 1
ATOM 1393 N N . GLY A 1 191 ? 22.061 19.468 0.428 1.00 66.31 191 GLY A N 1
ATOM 1394 C CA . GLY A 1 191 ? 22.116 18.327 -0.485 1.00 66.31 191 GLY A CA 1
ATOM 1395 C C . GLY A 1 191 ? 20.803 17.550 -0.475 1.00 66.31 191 GLY A C 1
ATOM 1396 O O . GLY A 1 191 ? 20.203 17.343 -1.532 1.00 66.31 191 GLY A O 1
ATOM 1397 N N . LEU A 1 192 ? 20.301 17.222 0.716 1.00 67.44 192 LEU A N 1
ATOM 1398 C CA . LEU A 1 192 ? 18.993 16.601 0.911 1.00 67.44 192 LEU A CA 1
ATOM 1399 C C . LEU A 1 192 ? 17.851 17.461 0.350 1.00 67.44 192 LEU A C 1
ATOM 1401 O O . LEU A 1 192 ? 16.966 16.921 -0.310 1.00 67.44 192 LEU A O 1
ATOM 1405 N N . ASN A 1 193 ? 17.883 18.788 0.530 1.00 67.88 193 ASN A N 1
ATOM 1406 C CA . ASN A 1 193 ? 16.859 19.678 -0.031 1.00 67.88 193 ASN A CA 1
ATOM 1407 C C . ASN A 1 193 ? 16.738 19.532 -1.553 1.00 67.88 193 ASN A C 1
ATOM 1409 O O . ASN A 1 193 ? 15.642 19.311 -2.060 1.00 67.88 193 ASN A O 1
ATOM 1413 N N . ARG A 1 194 ? 17.868 19.596 -2.272 1.00 64.00 194 ARG A N 1
ATOM 1414 C CA . ARG A 1 194 ? 17.890 19.467 -3.738 1.00 64.00 194 ARG A CA 1
ATOM 1415 C C . ARG A 1 194 ? 17.328 18.128 -4.197 1.00 64.00 194 ARG A C 1
ATOM 1417 O O . ARG A 1 194 ? 16.532 18.093 -5.128 1.00 64.00 194 ARG A O 1
ATOM 1424 N N . ARG A 1 195 ? 17.667 17.042 -3.503 1.00 68.69 195 ARG A N 1
ATOM 1425 C CA . ARG A 1 195 ? 17.204 15.700 -3.871 1.00 68.69 195 ARG A CA 1
ATOM 1426 C C . ARG A 1 195 ? 15.742 15.442 -3.510 1.00 68.69 195 ARG A C 1
ATOM 1428 O O . ARG A 1 195 ? 15.038 14.766 -4.252 1.00 68.69 195 ARG A O 1
ATOM 1435 N N . LEU A 1 196 ? 15.250 16.018 -2.412 1.00 65.31 196 LEU A N 1
ATOM 1436 C CA . LEU A 1 196 ? 13.828 15.967 -2.063 1.00 65.31 196 LEU A CA 1
ATOM 1437 C C . LEU A 1 196 ? 12.967 16.789 -3.034 1.00 65.31 196 LEU A C 1
ATOM 1439 O O . LEU A 1 196 ? 11.819 16.408 -3.282 1.00 65.31 196 LEU A O 1
ATOM 1443 N N . THR A 1 197 ? 13.499 17.873 -3.613 1.00 62.91 197 THR A N 1
ATOM 1444 C CA . THR A 1 197 ? 12.765 18.733 -4.559 1.00 62.91 197 THR A CA 1
ATOM 1445 C C . THR A 1 197 ? 12.908 18.338 -6.032 1.00 62.91 197 THR A C 1
ATOM 1447 O O . THR A 1 197 ? 12.093 18.784 -6.831 1.00 62.91 197 THR A O 1
ATOM 1450 N N . ALA A 1 198 ? 13.855 17.471 -6.404 1.00 61.09 198 ALA A N 1
ATOM 1451 C CA . ALA A 1 198 ? 14.139 17.046 -7.790 1.00 61.09 198 ALA A CA 1
ATOM 1452 C C . ALA A 1 198 ? 13.048 16.174 -8.470 1.00 61.09 198 ALA A C 1
ATOM 1454 O O . ALA A 1 198 ? 13.298 15.449 -9.422 1.00 61.09 198 ALA A O 1
ATOM 1455 N N . GLY A 1 199 ? 11.811 16.185 -7.970 1.00 53.84 199 GLY A N 1
ATOM 1456 C CA . GLY A 1 199 ? 10.845 15.096 -8.133 1.00 53.84 199 GLY A CA 1
ATOM 1457 C C . GLY A 1 199 ? 10.178 14.839 -9.473 1.00 53.84 199 GLY A C 1
ATOM 1458 O O . GLY A 1 199 ? 9.289 13.991 -9.484 1.00 53.84 199 GLY A O 1
ATOM 1459 N N . VAL A 1 200 ? 10.537 15.539 -10.542 1.00 50.28 200 VAL A N 1
ATOM 1460 C CA . VAL A 1 200 ? 9.797 15.460 -11.812 1.00 50.28 200 VAL A CA 1
ATOM 1461 C C . VAL A 1 200 ? 10.727 15.409 -13.028 1.00 50.28 200 VAL A C 1
ATOM 1463 O O . VAL A 1 200 ? 10.431 14.661 -13.954 1.00 50.28 200 VAL A O 1
ATOM 1466 N N . ASP A 1 201 ? 11.876 16.096 -12.986 1.00 46.09 201 ASP A N 1
ATOM 1467 C CA . ASP A 1 201 ? 12.647 16.405 -14.203 1.00 46.09 201 ASP A CA 1
ATOM 1468 C C . ASP A 1 201 ? 14.121 15.953 -14.199 1.00 46.09 201 ASP A C 1
ATOM 1470 O O . ASP A 1 201 ? 14.786 16.077 -15.225 1.00 46.09 201 ASP A O 1
ATOM 1474 N N . GLU A 1 202 ? 14.668 15.420 -13.100 1.00 44.03 202 GLU A N 1
ATOM 1475 C CA . GLU A 1 202 ? 16.051 14.915 -13.108 1.00 44.03 202 GLU A CA 1
ATOM 1476 C C . GLU A 1 202 ? 16.083 13.405 -13.363 1.00 44.03 202 GLU A C 1
ATOM 1478 O O . GLU A 1 202 ? 15.889 12.590 -12.461 1.00 44.03 202 GLU A O 1
ATOM 1483 N N . ALA A 1 203 ? 16.373 13.044 -14.615 1.00 48.84 203 ALA A N 1
ATOM 1484 C CA . ALA A 1 203 ? 17.058 11.797 -14.921 1.00 48.84 203 ALA A CA 1
ATOM 1485 C C . ALA A 1 203 ? 18.359 11.768 -14.100 1.00 48.84 203 ALA A C 1
ATOM 1487 O O . ALA A 1 203 ? 19.213 12.649 -14.251 1.00 48.84 203 ALA A O 1
ATOM 1488 N N . SER A 1 204 ? 18.527 10.779 -13.217 1.00 49.62 204 SER A N 1
ATOM 1489 C CA . SER A 1 204 ? 19.882 10.488 -12.730 1.00 49.62 204 SER A CA 1
ATOM 1490 C C . SER A 1 204 ? 20.734 10.144 -13.957 1.00 49.62 204 SER A C 1
ATOM 1492 O O . SER A 1 204 ? 20.192 9.552 -14.890 1.00 49.62 204 SER A O 1
ATOM 1494 N N . PRO A 1 205 ? 22.027 10.508 -14.029 1.00 46.19 205 PRO A N 1
ATOM 1495 C CA . PRO A 1 205 ? 22.852 10.149 -15.179 1.00 46.19 205 PRO A CA 1
ATOM 1496 C C . PRO A 1 205 ? 22.765 8.634 -15.437 1.00 46.19 205 PRO A C 1
ATOM 1498 O O . PRO A 1 205 ? 23.253 7.853 -14.627 1.00 46.19 205 PRO A O 1
ATOM 1501 N N . GLY A 1 206 ? 22.089 8.231 -16.520 1.00 57.25 206 GLY A N 1
ATOM 1502 C CA . GLY A 1 206 ? 21.837 6.823 -16.858 1.00 57.25 206 GLY A CA 1
ATOM 1503 C C . GLY A 1 206 ? 20.488 6.218 -16.423 1.00 57.25 206 GLY A C 1
ATOM 1504 O O . GLY A 1 206 ? 20.305 5.028 -16.644 1.00 57.25 206 GLY A O 1
ATOM 1505 N N . GLN A 1 207 ? 19.543 6.976 -15.847 1.00 66.38 207 GLN A N 1
ATOM 1506 C CA . GLN A 1 207 ? 18.178 6.498 -15.550 1.00 66.38 207 GLN A CA 1
ATOM 1507 C C . GLN A 1 207 ? 17.099 7.361 -16.225 1.00 66.38 207 GLN A C 1
ATOM 1509 O O . GLN A 1 207 ? 17.169 8.588 -16.109 1.00 66.38 207 GLN A O 1
ATOM 1514 N N . PRO A 1 208 ? 16.077 6.757 -16.866 1.00 72.88 208 PRO A N 1
ATOM 1515 C CA . PRO A 1 208 ? 14.969 7.503 -17.455 1.00 72.88 208 PRO A CA 1
ATOM 1516 C C . PRO A 1 208 ? 14.187 8.320 -16.416 1.00 72.88 208 PRO A C 1
ATOM 1518 O O . PRO A 1 208 ? 13.946 7.891 -15.286 1.00 72.88 208 PRO A O 1
ATOM 1521 N N . SER A 1 209 ? 13.749 9.508 -16.816 1.00 78.00 209 SER A N 1
ATOM 1522 C CA . SER A 1 209 ? 12.836 10.358 -16.053 1.00 78.00 209 SER A CA 1
ATOM 1523 C C . SER A 1 209 ? 11.408 9.789 -16.033 1.00 78.00 209 SER A C 1
ATOM 1525 O O . SER A 1 209 ? 10.984 9.061 -16.932 1.00 78.00 209 SER A O 1
ATOM 1527 N N . ARG A 1 210 ? 10.593 10.191 -15.044 1.00 80.94 210 ARG A N 1
ATOM 1528 C CA . ARG A 1 210 ? 9.159 9.826 -14.990 1.00 80.94 210 ARG A CA 1
ATOM 1529 C C . ARG A 1 210 ? 8.388 10.286 -16.229 1.00 80.94 210 ARG A C 1
ATOM 1531 O O . ARG A 1 210 ? 7.478 9.596 -16.674 1.00 80.94 210 ARG A O 1
ATOM 1538 N N . ILE A 1 211 ? 8.763 11.431 -16.799 1.00 84.00 211 ILE A N 1
ATOM 1539 C CA . ILE A 1 211 ? 8.134 11.958 -18.014 1.00 84.00 211 ILE A CA 1
ATOM 1540 C C . ILE A 1 211 ? 8.380 11.023 -19.203 1.00 84.00 211 ILE A C 1
ATOM 1542 O O . ILE A 1 211 ? 7.462 10.809 -19.992 1.00 84.00 211 ILE A O 1
ATOM 1546 N N . GLU A 1 212 ? 9.566 10.426 -19.323 1.00 85.50 212 GLU A N 1
ATOM 1547 C CA . GLU A 1 212 ? 9.861 9.445 -20.377 1.00 85.50 212 GLU A CA 1
ATOM 1548 C C . GLU A 1 212 ? 9.039 8.165 -20.193 1.00 85.50 212 GLU A C 1
ATOM 1550 O O . GLU A 1 212 ? 8.422 7.701 -21.153 1.00 85.50 212 GLU A O 1
ATOM 1555 N N . PHE A 1 213 ? 8.922 7.658 -18.959 1.00 87.50 213 PHE A N 1
ATOM 1556 C CA . PHE A 1 213 ? 8.024 6.541 -18.636 1.00 87.50 213 PHE A CA 1
ATOM 1557 C C . PHE A 1 213 ? 6.576 6.821 -19.029 1.00 87.50 213 PHE A C 1
ATOM 1559 O O . PHE A 1 213 ? 5.934 6.001 -19.685 1.00 87.50 213 PHE A O 1
ATOM 1566 N N . TRP A 1 214 ? 6.056 7.990 -18.669 1.00 91.31 214 TRP A N 1
ATOM 1567 C CA . TRP A 1 214 ? 4.674 8.350 -18.970 1.00 91.31 214 TRP A CA 1
ATOM 1568 C C . TRP A 1 214 ? 4.456 8.627 -20.455 1.00 91.31 214 TRP A C 1
ATOM 1570 O O . TRP A 1 214 ? 3.393 8.316 -20.983 1.00 91.31 214 TRP A O 1
ATOM 1580 N N . THR A 1 215 ? 5.457 9.168 -21.149 1.00 91.81 215 THR A N 1
ATOM 1581 C CA . THR A 1 215 ? 5.395 9.360 -22.602 1.00 91.81 215 THR A CA 1
ATOM 1582 C C . THR A 1 215 ? 5.311 8.008 -23.306 1.00 91.81 215 THR A C 1
ATOM 1584 O O . THR A 1 215 ? 4.379 7.798 -24.080 1.00 91.81 215 THR A O 1
ATOM 1587 N N . ALA A 1 216 ? 6.176 7.056 -22.943 1.00 91.88 216 ALA A N 1
ATOM 1588 C CA . ALA A 1 216 ? 6.118 5.691 -23.461 1.00 91.88 216 ALA A CA 1
ATOM 1589 C C . ALA A 1 216 ? 4.777 5.007 -23.136 1.00 91.88 216 ALA A C 1
ATOM 1591 O O . ALA A 1 216 ? 4.172 4.391 -24.010 1.00 91.88 216 ALA A O 1
ATOM 1592 N N . ALA A 1 217 ? 4.255 5.177 -21.915 1.00 93.88 217 ALA A N 1
ATOM 1593 C CA . ALA A 1 217 ? 2.939 4.663 -21.524 1.00 93.88 217 ALA A CA 1
ATOM 1594 C C . ALA A 1 217 ? 1.806 5.208 -22.411 1.00 93.88 217 ALA A C 1
ATOM 1596 O O . ALA A 1 217 ? 0.901 4.474 -22.815 1.00 93.88 217 ALA A O 1
ATOM 1597 N N . LEU A 1 218 ? 1.849 6.506 -22.728 1.00 95.06 218 LEU A N 1
ATOM 1598 C CA . LEU A 1 218 ? 0.867 7.147 -23.599 1.00 95.06 218 LEU A CA 1
ATOM 1599 C C . LEU A 1 218 ? 0.991 6.676 -25.050 1.00 95.06 218 LEU A C 1
ATOM 1601 O O . LEU A 1 218 ? -0.033 6.563 -25.724 1.00 95.06 218 LEU A O 1
ATOM 1605 N N . ASP A 1 219 ? 2.196 6.380 -25.529 1.00 95.94 219 ASP A N 1
ATOM 1606 C CA . ASP A 1 219 ? 2.402 5.816 -26.865 1.00 95.94 219 ASP A CA 1
ATOM 1607 C C . ASP A 1 219 ? 1.909 4.364 -26.951 1.00 95.94 219 ASP A C 1
ATOM 1609 O O . ASP A 1 219 ? 1.157 4.028 -27.869 1.00 95.94 219 ASP A O 1
ATOM 1613 N N . MET A 1 220 ? 2.170 3.541 -25.930 1.00 95.75 220 MET A N 1
ATOM 1614 C CA . MET A 1 220 ? 1.574 2.203 -25.793 1.00 95.75 220 MET A CA 1
ATOM 1615 C C . MET A 1 220 ? 0.038 2.256 -25.804 1.00 95.75 220 MET A C 1
ATOM 1617 O O . MET A 1 220 ? -0.630 1.455 -26.468 1.00 95.75 220 MET A O 1
ATOM 1621 N N . LEU A 1 221 ? -0.545 3.238 -25.106 1.00 96.38 221 LEU A N 1
ATOM 1622 C CA . LEU A 1 221 ? -1.989 3.462 -25.105 1.00 96.38 221 LEU A CA 1
ATOM 1623 C C . LEU A 1 221 ? -2.513 3.880 -26.485 1.00 96.38 221 LEU A C 1
ATOM 1625 O O . LEU A 1 221 ? -3.582 3.419 -26.889 1.00 96.38 221 LEU A O 1
ATOM 1629 N N . ARG A 1 222 ? -1.804 4.759 -27.205 1.00 96.69 222 ARG A N 1
ATOM 1630 C CA . ARG A 1 222 ? -2.197 5.197 -28.558 1.00 96.69 222 ARG A CA 1
ATOM 1631 C C . ARG A 1 222 ? -2.252 4.022 -29.527 1.00 96.69 222 ARG A C 1
ATOM 1633 O O . ARG A 1 222 ? -3.183 3.958 -30.330 1.00 96.69 222 ARG A O 1
ATOM 1640 N N . ASP A 1 223 ? -1.330 3.077 -29.395 1.00 96.38 223 ASP A N 1
ATOM 1641 C CA . ASP A 1 223 ? -1.288 1.884 -30.236 1.00 96.38 223 ASP A CA 1
ATOM 1642 C C . ASP A 1 223 ? -2.396 0.881 -29.896 1.00 96.38 223 ASP A C 1
ATOM 1644 O O . ASP A 1 223 ? -2.996 0.280 -30.795 1.00 96.38 223 ASP A O 1
ATOM 1648 N N . ARG A 1 224 ? -2.704 0.687 -28.604 1.00 96.12 224 ARG A N 1
ATOM 1649 C CA . ARG A 1 224 ? -3.722 -0.279 -28.147 1.00 96.12 224 ARG A CA 1
ATOM 1650 C C . ARG A 1 224 ? -4.680 0.317 -27.105 1.00 96.12 224 ARG A C 1
ATOM 1652 O O . ARG A 1 224 ? -4.715 -0.133 -25.961 1.00 96.12 224 ARG A O 1
ATOM 1659 N N . PRO A 1 225 ? -5.583 1.233 -27.498 1.00 96.81 225 PRO A N 1
ATOM 1660 C CA . PRO A 1 225 ? -6.353 2.048 -26.552 1.00 96.81 225 PRO A CA 1
ATOM 1661 C C . PRO A 1 225 ? -7.320 1.262 -25.662 1.00 96.81 225 PRO A C 1
ATOM 1663 O O . PRO A 1 225 ? -7.580 1.646 -24.522 1.00 96.81 225 PRO A O 1
ATOM 1666 N N . LEU A 1 226 ? -7.892 0.166 -26.167 1.00 97.00 226 LEU A N 1
ATOM 1667 C CA . LEU A 1 226 ? -8.927 -0.573 -25.438 1.00 97.00 226 LEU A CA 1
ATOM 1668 C C . LEU A 1 226 ? -8.358 -1.574 -24.435 1.00 97.00 226 LEU A C 1
ATOM 1670 O O . LEU A 1 226 ? -8.876 -1.669 -23.326 1.00 97.00 226 LEU A O 1
ATOM 1674 N N . LEU A 1 227 ? -7.341 -2.334 -24.845 1.00 96.12 227 LEU A N 1
ATOM 1675 C CA . LEU A 1 227 ? -6.830 -3.487 -24.100 1.00 96.12 227 LEU A CA 1
ATOM 1676 C C . LEU A 1 227 ? -5.372 -3.340 -23.668 1.00 96.12 227 LEU A C 1
ATOM 1678 O O . LEU A 1 227 ? -4.886 -4.223 -22.971 1.00 96.12 227 LEU A O 1
ATOM 1682 N N . GLY A 1 228 ? -4.696 -2.261 -24.058 1.00 96.50 228 GLY A N 1
ATOM 1683 C CA . GLY A 1 228 ? -3.292 -2.048 -23.742 1.00 96.50 228 GLY A CA 1
ATOM 1684 C C . GLY A 1 228 ? -2.379 -3.080 -24.390 1.00 96.50 228 GLY A C 1
ATOM 1685 O O . GLY A 1 228 ? -2.789 -3.871 -25.251 1.00 96.50 228 GLY A O 1
ATOM 1686 N N . VAL A 1 229 ? -1.119 -3.045 -23.978 1.00 95.31 229 VAL A N 1
ATOM 1687 C CA . VAL A 1 229 ? -0.058 -3.895 -24.518 1.00 95.31 229 VAL A CA 1
ATOM 1688 C C . VAL A 1 229 ? 0.082 -5.245 -23.803 1.00 95.31 229 VAL A C 1
ATOM 1690 O O . VAL A 1 229 ? 0.928 -6.045 -24.195 1.00 95.31 229 VAL A O 1
ATOM 1693 N N . GLY A 1 230 ? -0.781 -5.539 -22.828 1.00 94.31 230 GLY A N 1
ATOM 1694 C CA . GLY A 1 230 ? -0.771 -6.734 -21.979 1.00 94.31 230 GLY A CA 1
ATOM 1695 C C . GLY A 1 230 ? -0.264 -6.417 -20.561 1.00 94.31 230 GLY A C 1
ATOM 1696 O O . GLY A 1 230 ? 0.651 -5.615 -20.442 1.00 94.31 230 GLY A O 1
ATOM 1697 N N . PRO A 1 231 ? -0.812 -7.020 -19.486 1.00 92.12 231 PRO A N 1
ATOM 1698 C CA . PRO A 1 231 ? -0.280 -6.856 -18.128 1.00 92.12 231 PRO A CA 1
ATOM 1699 C C . PRO A 1 231 ? 1.188 -7.267 -18.026 1.00 92.12 231 PRO A C 1
ATOM 1701 O O . PRO A 1 231 ? 1.551 -8.287 -18.599 1.00 92.12 231 PRO A O 1
ATOM 1704 N N . ASP A 1 232 ? 1.996 -6.529 -17.267 1.00 89.62 232 ASP A N 1
ATOM 1705 C CA . ASP A 1 232 ? 3.445 -6.729 -17.096 1.00 89.62 232 ASP A CA 1
ATOM 1706 C C . ASP A 1 232 ? 4.266 -6.546 -18.390 1.00 89.62 232 ASP A C 1
ATOM 1708 O O . ASP A 1 232 ? 5.480 -6.736 -18.386 1.00 89.62 232 ASP A O 1
ATOM 1712 N N . ASN A 1 233 ? 3.647 -6.132 -19.503 1.00 91.00 233 ASN A N 1
ATOM 1713 C CA . ASN A 1 233 ? 4.361 -5.903 -20.758 1.00 91.00 233 ASN A CA 1
ATOM 1714 C C . ASN A 1 233 ? 4.950 -4.502 -20.888 1.00 91.00 233 ASN A C 1
ATOM 1716 O O . ASN A 1 233 ? 5.790 -4.306 -21.771 1.00 91.00 233 ASN A O 1
ATOM 1720 N N . PHE A 1 234 ? 4.561 -3.555 -20.030 1.00 90.69 234 PHE A N 1
ATOM 1721 C CA . PHE A 1 234 ? 5.181 -2.236 -19.961 1.00 90.69 234 PHE A CA 1
ATOM 1722 C C . PHE A 1 234 ? 6.711 -2.332 -19.914 1.00 90.69 234 PHE A C 1
ATOM 1724 O O . PHE A 1 234 ? 7.396 -1.750 -20.756 1.00 90.69 234 PHE A O 1
ATOM 1731 N N . ARG A 1 235 ? 7.251 -3.145 -18.995 1.00 85.94 235 ARG A N 1
ATOM 1732 C CA . ARG A 1 235 ? 8.703 -3.300 -18.804 1.00 85.94 235 ARG A CA 1
ATOM 1733 C C . ARG A 1 235 ? 9.422 -3.851 -20.032 1.00 85.94 235 ARG A C 1
ATOM 1735 O O . ARG A 1 235 ? 10.522 -3.417 -20.338 1.00 85.94 235 ARG A O 1
ATOM 1742 N N . TRP A 1 236 ? 8.771 -4.760 -20.754 1.00 85.56 236 TRP A N 1
ATOM 1743 C CA . TRP A 1 236 ? 9.335 -5.431 -21.924 1.00 85.56 236 TRP A CA 1
ATOM 1744 C C . TRP A 1 236 ? 9.271 -4.598 -23.203 1.00 85.56 236 TRP A C 1
ATOM 1746 O O . TRP A 1 236 ? 9.985 -4.871 -24.163 1.00 85.56 236 TRP A O 1
ATOM 1756 N N . GLN A 1 237 ? 8.373 -3.615 -23.252 1.00 88.44 237 GLN A N 1
ATOM 1757 C CA . GLN A 1 237 ? 8.181 -2.768 -24.427 1.00 88.44 237 GLN A CA 1
ATOM 1758 C C . GLN A 1 237 ? 8.689 -1.347 -24.226 1.00 88.44 237 GLN A C 1
ATOM 1760 O O . GLN A 1 237 ? 8.813 -0.618 -25.205 1.00 88.44 237 GLN A O 1
ATOM 1765 N N . PHE A 1 238 ? 9.027 -0.950 -22.998 1.00 88.12 238 PHE A N 1
ATOM 1766 C CA . PHE A 1 238 ? 9.480 0.402 -22.697 1.00 88.12 238 PHE A CA 1
ATOM 1767 C C . PHE A 1 238 ? 10.591 0.874 -23.635 1.00 88.12 238 PHE A C 1
ATOM 1769 O O . PHE A 1 238 ? 10.435 1.925 -24.242 1.00 88.12 238 PHE A O 1
ATOM 1776 N N . VAL A 1 239 ? 11.649 0.079 -23.824 1.00 86.12 239 VAL A N 1
ATOM 1777 C CA . VAL A 1 239 ? 12.790 0.411 -24.699 1.00 86.12 239 VAL A CA 1
ATOM 1778 C C . VAL A 1 239 ? 12.346 0.646 -26.144 1.00 86.12 239 VAL A C 1
ATOM 1780 O O . VAL A 1 239 ? 12.770 1.608 -26.781 1.00 86.12 239 VAL A O 1
ATOM 1783 N N . SER A 1 240 ? 11.435 -0.189 -26.656 1.00 87.50 240 SER A N 1
ATOM 1784 C CA . SER A 1 240 ? 10.905 -0.049 -28.020 1.00 87.50 240 SER A CA 1
ATOM 1785 C C . SER A 1 240 ? 10.093 1.234 -28.211 1.00 87.50 240 SER A C 1
ATOM 1787 O O . SER A 1 240 ? 10.100 1.800 -29.301 1.00 87.50 240 SER A O 1
ATOM 1789 N N . TYR A 1 241 ? 9.404 1.694 -27.165 1.00 87.44 241 TYR A N 1
ATOM 1790 C CA . TYR A 1 241 ? 8.583 2.905 -27.203 1.00 87.44 241 TYR A CA 1
ATOM 1791 C C . TYR A 1 241 ? 9.356 4.181 -26.844 1.00 87.44 241 TYR A C 1
ATOM 1793 O O . TYR A 1 241 ? 9.059 5.240 -27.387 1.00 87.44 241 TYR A O 1
ATOM 1801 N N . SER A 1 242 ? 10.337 4.107 -25.944 1.00 84.50 242 SER A N 1
ATOM 1802 C CA . SER A 1 242 ? 11.094 5.267 -25.459 1.00 84.50 242 SER A CA 1
ATOM 1803 C C . SER A 1 242 ? 12.352 5.550 -26.281 1.00 84.50 242 SER A C 1
ATOM 1805 O O . SER A 1 242 ? 12.816 6.688 -26.314 1.00 84.50 242 SER A O 1
ATOM 1807 N N . GLY A 1 243 ? 12.922 4.530 -26.936 1.00 78.75 243 GLY A N 1
ATOM 1808 C CA . GLY A 1 243 ? 14.215 4.621 -27.619 1.00 78.75 243 GLY A CA 1
ATOM 1809 C C . GLY A 1 243 ? 15.407 4.817 -26.672 1.00 78.75 243 GLY A C 1
ATOM 1810 O O . GLY A 1 243 ? 16.518 5.068 -27.141 1.00 78.75 243 GLY A O 1
ATOM 1811 N N . VAL A 1 244 ? 15.189 4.725 -25.356 1.00 75.56 244 VAL A N 1
ATOM 1812 C CA . VAL A 1 244 ? 16.239 4.809 -24.336 1.00 75.56 244 VAL A CA 1
ATOM 1813 C C . VAL A 1 244 ? 16.907 3.443 -24.211 1.00 75.56 244 VAL A C 1
ATOM 1815 O O . VAL A 1 244 ? 16.218 2.426 -24.178 1.00 75.56 244 VAL A O 1
ATOM 1818 N N . ALA A 1 245 ? 18.243 3.425 -24.171 1.00 64.94 245 ALA A N 1
ATOM 1819 C CA . ALA A 1 245 ? 19.020 2.195 -24.045 1.00 64.94 245 ALA A CA 1
ATOM 1820 C C . ALA A 1 245 ? 18.601 1.395 -22.799 1.00 64.94 245 ALA A C 1
ATOM 1822 O O . ALA A 1 245 ? 18.297 1.973 -21.752 1.00 64.94 245 ALA A O 1
ATOM 1823 N N . GLU A 1 246 ? 18.550 0.071 -22.950 1.00 59.12 246 GLU A N 1
ATOM 1824 C CA . GLU A 1 246 ? 18.160 -0.860 -21.896 1.00 59.12 246 GLU A CA 1
ATOM 1825 C C . GLU A 1 246 ? 19.268 -0.935 -20.844 1.00 59.12 246 GLU A C 1
ATOM 1827 O O . GLU A 1 246 ? 20.224 -1.698 -20.948 1.00 59.12 246 GLU A O 1
ATOM 1832 N N . ASN A 1 247 ? 19.157 -0.075 -19.839 1.00 55.12 247 ASN A N 1
ATOM 1833 C CA . ASN A 1 247 ? 20.046 -0.053 -18.696 1.00 55.12 247 ASN A CA 1
ATOM 1834 C C . ASN A 1 247 ? 19.174 0.048 -17.436 1.00 55.12 247 ASN A C 1
ATOM 1836 O O . ASN A 1 247 ? 18.575 1.098 -17.192 1.00 55.12 247 ASN A O 1
ATOM 1840 N N . ASN A 1 248 ? 19.176 -1.026 -16.642 1.00 48.09 248 ASN A N 1
ATOM 1841 C CA . ASN A 1 248 ? 18.537 -1.254 -15.335 1.00 48.09 248 ASN A CA 1
ATOM 1842 C C . ASN A 1 248 ? 17.237 -2.060 -15.343 1.00 48.09 248 ASN A C 1
ATOM 1844 O O . ASN A 1 248 ? 16.229 -1.688 -15.956 1.00 48.09 248 ASN A O 1
ATOM 1848 N N . LEU A 1 249 ? 17.258 -3.126 -14.541 1.00 47.41 249 LEU A N 1
ATOM 1849 C CA . LEU A 1 249 ? 16.092 -3.863 -14.096 1.00 47.41 249 LEU A CA 1
ATOM 1850 C C . LEU A 1 249 ? 14.993 -2.964 -13.528 1.00 47.41 249 LEU A C 1
ATOM 1852 O O . LEU A 1 249 ? 15.201 -1.859 -13.032 1.00 47.41 249 LEU A O 1
ATOM 1856 N N . GLY A 1 250 ? 13.781 -3.520 -13.516 1.00 55.25 250 GLY A N 1
ATOM 1857 C CA . GLY A 1 250 ? 12.682 -2.942 -12.747 1.00 55.25 250 GLY A CA 1
ATOM 1858 C C . GLY A 1 250 ? 11.945 -1.808 -13.453 1.00 55.25 250 GLY A C 1
ATOM 1859 O O . GLY A 1 250 ? 11.234 -1.072 -12.790 1.00 55.25 250 GLY A O 1
ATOM 1860 N N . ILE A 1 251 ? 12.043 -1.692 -14.780 1.00 69.75 251 ILE A N 1
ATOM 1861 C CA . ILE A 1 251 ? 11.280 -0.727 -15.588 1.00 69.75 251 ILE A CA 1
ATOM 1862 C C . ILE A 1 251 ? 9.783 -0.813 -15.228 1.00 69.75 251 ILE A C 1
ATOM 1864 O O . ILE A 1 251 ? 9.158 -1.862 -15.397 1.00 69.75 251 ILE A O 1
ATOM 1868 N N . HIS A 1 252 ? 9.228 0.270 -14.688 1.00 73.50 252 HIS A N 1
ATOM 1869 C CA . HIS A 1 252 ? 7.808 0.458 -14.377 1.00 73.50 252 HIS A CA 1
ATOM 1870 C C . HIS A 1 252 ? 7.471 1.952 -14.435 1.00 73.50 252 HIS A C 1
ATOM 1872 O O . HIS A 1 252 ? 8.353 2.803 -14.334 1.00 73.50 252 HIS A O 1
ATOM 1878 N N . ALA A 1 253 ? 6.198 2.305 -14.597 1.00 74.25 253 ALA A N 1
ATOM 1879 C CA . ALA A 1 253 ? 5.786 3.688 -14.849 1.00 74.25 253 ALA A CA 1
ATOM 1880 C C . ALA A 1 253 ? 5.931 4.613 -13.624 1.00 74.25 253 ALA A C 1
ATOM 1882 O O . ALA A 1 253 ? 5.755 5.830 -13.734 1.00 74.25 253 ALA A O 1
ATOM 1883 N N . HIS A 1 254 ? 6.229 4.039 -12.451 1.00 81.06 254 HIS A N 1
ATOM 1884 C CA . HIS A 1 254 ? 6.240 4.734 -11.156 1.00 81.06 254 HIS A CA 1
ATOM 1885 C C . HIS A 1 254 ? 4.906 5.450 -10.862 1.00 81.06 254 HIS A C 1
ATOM 1887 O O . HIS A 1 254 ? 4.881 6.508 -10.228 1.00 81.06 254 HIS A O 1
ATOM 1893 N N . ASP A 1 255 ? 3.817 4.880 -11.377 1.00 89.50 255 ASP A N 1
ATOM 1894 C CA . ASP A 1 255 ? 2.425 5.281 -11.197 1.00 89.50 255 ASP A CA 1
ATOM 1895 C C . ASP A 1 255 ? 1.557 4.083 -11.620 1.00 89.50 255 ASP A C 1
ATOM 1897 O O . ASP A 1 255 ? 1.516 3.720 -12.800 1.00 89.50 255 ASP A O 1
ATOM 1901 N N . GLN A 1 256 ? 0.866 3.469 -10.655 1.00 91.06 256 GLN A N 1
ATOM 1902 C CA . GLN A 1 256 ? 0.024 2.287 -10.867 1.00 91.06 256 GLN A CA 1
ATOM 1903 C C . GLN A 1 256 ? -1.052 2.522 -11.936 1.00 91.06 256 GLN A C 1
ATOM 1905 O O . GLN A 1 256 ? -1.453 1.600 -12.644 1.00 91.06 256 GLN A O 1
ATOM 1910 N N . TYR A 1 257 ? -1.590 3.740 -12.029 1.00 93.25 257 TYR A N 1
ATOM 1911 C CA . TYR A 1 257 ? -2.690 4.051 -12.936 1.00 93.25 257 TYR A CA 1
ATOM 1912 C C . TYR A 1 257 ? -2.192 4.252 -14.362 1.00 93.25 257 TYR A C 1
ATOM 1914 O O . TYR A 1 257 ? -2.863 3.821 -15.300 1.00 93.25 257 TYR A O 1
ATOM 1922 N N . VAL A 1 258 ? -1.027 4.882 -14.524 1.00 93.62 258 VAL A N 1
ATOM 1923 C CA . VAL A 1 258 ? -0.362 5.016 -15.826 1.00 93.62 258 VAL A CA 1
ATOM 1924 C C . VAL A 1 258 ? 0.083 3.648 -16.338 1.00 93.62 258 VAL A C 1
ATOM 1926 O O . VAL A 1 258 ? -0.164 3.335 -17.503 1.00 93.62 258 VAL A O 1
ATOM 1929 N N . GLU A 1 259 ? 0.648 2.807 -15.471 1.00 91.81 259 GLU A N 1
ATOM 1930 C CA . GLU A 1 259 ? 1.019 1.434 -15.823 1.00 91.81 259 GLU A CA 1
ATOM 1931 C C . GLU A 1 259 ? -0.210 0.615 -16.221 1.00 91.81 259 GLU A C 1
ATOM 1933 O O . GLU A 1 259 ? -0.269 0.090 -17.332 1.00 91.81 259 GLU A O 1
ATOM 1938 N N . ALA A 1 260 ? -1.261 0.612 -15.390 1.00 93.06 260 ALA A N 1
ATOM 1939 C CA . ALA A 1 260 ? -2.512 -0.074 -15.705 1.00 93.06 260 ALA A CA 1
ATOM 1940 C C . ALA A 1 260 ? -3.122 0.410 -17.030 1.00 93.06 260 ALA A C 1
ATOM 1942 O O . ALA A 1 260 ? -3.693 -0.390 -17.776 1.00 93.06 260 ALA A O 1
ATOM 1943 N N . LEU A 1 261 ? -3.009 1.703 -17.342 1.00 94.81 261 LEU A N 1
ATOM 1944 C CA . LEU A 1 261 ? -3.491 2.274 -18.595 1.00 94.81 261 LEU A CA 1
ATOM 1945 C C . LEU A 1 261 ? -2.696 1.767 -19.807 1.00 94.81 261 LEU A C 1
ATOM 1947 O O . LEU A 1 261 ? -3.315 1.422 -20.813 1.00 94.81 261 LEU A O 1
ATOM 1951 N N . ALA A 1 262 ? -1.368 1.684 -19.718 1.00 95.19 262 ALA A N 1
ATOM 1952 C CA . ALA A 1 262 ? -0.526 1.143 -20.785 1.00 95.19 262 ALA A CA 1
ATOM 1953 C C . ALA A 1 262 ? -0.739 -0.368 -20.971 1.00 95.19 262 ALA A C 1
ATOM 1955 O O . ALA A 1 262 ? -0.984 -0.839 -22.083 1.00 95.19 262 ALA A O 1
ATOM 1956 N N . ASP A 1 263 ? -0.733 -1.120 -19.874 1.00 94.31 263 ASP A N 1
ATOM 1957 C CA . ASP A 1 263 ? -0.825 -2.577 -19.869 1.00 94.31 263 ASP A CA 1
ATOM 1958 C C . ASP A 1 263 ? -2.208 -3.081 -20.274 1.00 94.31 263 ASP A C 1
ATOM 1960 O O . ASP A 1 263 ? -2.348 -4.001 -21.079 1.00 94.31 263 ASP A O 1
ATOM 1964 N N . THR A 1 264 ? -3.262 -2.480 -19.723 1.00 95.50 264 THR A N 1
ATOM 1965 C CA . THR A 1 264 ? -4.628 -3.012 -19.839 1.00 95.50 264 THR A CA 1
ATOM 1966 C C . THR A 1 264 ? -5.588 -2.121 -20.615 1.00 95.50 264 THR A C 1
ATOM 1968 O O . THR A 1 264 ? -6.744 -2.505 -20.838 1.00 95.50 264 THR A O 1
ATOM 1971 N N . GLY A 1 265 ? -5.113 -0.963 -21.076 1.00 96.31 265 GLY A N 1
ATOM 1972 C CA . GLY A 1 265 ? -5.902 0.006 -21.819 1.00 96.31 265 GLY A CA 1
ATOM 1973 C C . GLY A 1 265 ? -6.990 0.650 -20.967 1.00 96.31 265 GLY A C 1
ATOM 1974 O O . GLY A 1 265 ? -7.108 0.448 -19.755 1.00 96.31 265 GLY A O 1
ATOM 1975 N N . ILE A 1 266 ? -7.857 1.410 -21.632 1.00 96.88 266 ILE A N 1
ATOM 1976 C CA . ILE A 1 266 ? -8.953 2.130 -20.976 1.00 96.88 266 ILE A CA 1
ATOM 1977 C C . ILE A 1 266 ? -9.904 1.159 -20.263 1.00 96.88 266 ILE A C 1
ATOM 1979 O O . ILE A 1 266 ? -10.397 1.469 -19.180 1.00 96.88 266 ILE A O 1
ATOM 1983 N N . LEU A 1 267 ? -10.168 -0.026 -20.828 1.00 96.25 267 LEU A N 1
ATOM 1984 C CA . LEU A 1 267 ? -11.106 -0.976 -20.220 1.00 96.25 267 LEU A CA 1
ATOM 1985 C C . LEU A 1 267 ? -10.576 -1.556 -18.908 1.00 96.25 267 LEU A C 1
ATOM 1987 O O . LEU A 1 267 ? -11.344 -1.728 -17.955 1.00 96.25 267 LEU A O 1
ATOM 1991 N N . GLY A 1 268 ? -9.279 -1.854 -18.839 1.00 93.75 268 GLY A N 1
ATOM 1992 C CA . GLY A 1 268 ? -8.674 -2.339 -17.608 1.00 93.75 268 GLY A CA 1
ATOM 1993 C C . GLY A 1 268 ? -8.545 -1.242 -16.554 1.00 93.75 268 GLY A C 1
ATOM 1994 O O . GLY A 1 268 ? -8.957 -1.474 -15.416 1.00 93.75 268 GLY A O 1
ATOM 1995 N N . LEU A 1 269 ? -8.155 -0.017 -16.935 1.00 94.62 269 LEU A N 1
ATOM 1996 C CA . LEU A 1 269 ? -8.158 1.125 -16.013 1.00 94.62 269 LEU A CA 1
ATOM 1997 C C . LEU A 1 269 ? -9.561 1.399 -15.445 1.00 94.62 269 LEU A C 1
ATOM 1999 O O . LEU A 1 269 ? -9.711 1.601 -14.241 1.00 94.62 269 LEU A O 1
ATOM 2003 N N . LEU A 1 270 ? -10.612 1.357 -16.274 1.00 96.25 270 LEU A N 1
ATOM 2004 C CA . LEU A 1 270 ? -11.996 1.509 -15.807 1.00 96.25 270 LEU A CA 1
ATOM 2005 C C . LEU A 1 270 ? -12.417 0.379 -14.858 1.00 96.25 270 LEU A C 1
ATOM 2007 O O . LEU A 1 270 ? -13.152 0.625 -13.900 1.00 96.25 270 LEU A O 1
ATOM 2011 N N . SER A 1 271 ? -11.942 -0.845 -15.094 1.00 94.38 271 SER A N 1
ATOM 2012 C CA . SER A 1 271 ? -12.202 -1.992 -14.217 1.00 94.38 271 SER A CA 1
ATOM 2013 C C . SER A 1 271 ? -11.514 -1.829 -12.857 1.00 94.38 271 SER A C 1
ATOM 2015 O O . SER A 1 271 ? -12.150 -2.039 -11.821 1.00 94.38 271 SER A O 1
ATOM 2017 N N . LEU A 1 272 ? -10.253 -1.380 -12.848 1.00 92.56 272 LEU A N 1
ATOM 2018 C CA . LEU A 1 272 ? -9.504 -1.044 -11.636 1.00 92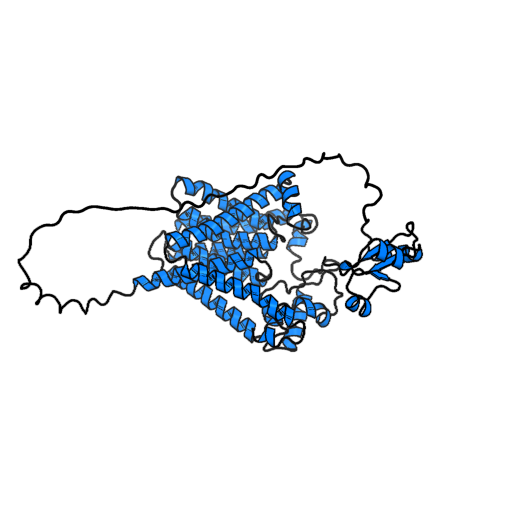.56 272 LEU A CA 1
ATOM 2019 C C . LEU A 1 272 ? -10.183 0.102 -10.873 1.00 92.56 272 LEU A C 1
ATOM 2021 O O . LEU A 1 272 ? -10.488 -0.034 -9.688 1.00 92.56 272 LEU A O 1
ATOM 2025 N N . ALA A 1 273 ? -10.516 1.199 -11.557 1.00 95.06 273 ALA A N 1
ATOM 2026 C CA . ALA A 1 273 ? -11.208 2.342 -10.965 1.00 95.06 273 ALA A CA 1
ATOM 2027 C C . ALA A 1 273 ? -12.566 1.943 -10.366 1.00 95.06 273 ALA A C 1
ATOM 2029 O O . ALA A 1 273 ? -12.926 2.384 -9.271 1.00 95.06 273 ALA A O 1
ATOM 2030 N N . TRP A 1 274 ? -13.319 1.071 -11.045 1.00 96.25 274 TRP A N 1
ATOM 2031 C CA . TRP A 1 274 ? -14.574 0.539 -10.525 1.00 96.25 274 TRP A CA 1
ATOM 2032 C C . TRP A 1 274 ? -14.364 -0.277 -9.245 1.00 96.25 274 TRP A C 1
ATOM 2034 O O . TRP A 1 274 ? -15.064 -0.024 -8.257 1.00 96.25 274 TRP A O 1
ATOM 2044 N N . LEU A 1 275 ? -13.397 -1.203 -9.233 1.00 93.88 275 LEU A N 1
ATOM 2045 C CA . LEU A 1 275 ? -13.054 -2.016 -8.063 1.00 93.88 275 LEU A CA 1
ATOM 2046 C C . LEU A 1 275 ? -12.688 -1.127 -6.869 1.00 93.88 275 LEU A C 1
ATOM 2048 O O . LEU A 1 275 ? -13.290 -1.241 -5.799 1.00 93.88 275 LEU A O 1
ATOM 2052 N N . LEU A 1 276 ? -11.762 -0.191 -7.070 1.00 94.12 276 LEU A N 1
ATOM 2053 C CA . LEU A 1 276 ? -11.303 0.734 -6.036 1.00 94.12 276 LEU A CA 1
ATOM 2054 C C . LEU A 1 276 ? -12.451 1.601 -5.506 1.00 94.12 276 LEU A C 1
ATOM 2056 O O . LEU A 1 276 ? -12.655 1.700 -4.295 1.00 94.12 276 LEU A O 1
ATOM 2060 N N . ALA A 1 277 ? -13.289 2.144 -6.393 1.00 95.81 277 ALA A N 1
ATOM 2061 C CA . ALA A 1 277 ? -14.464 2.908 -5.990 1.00 95.81 277 ALA A CA 1
ATOM 2062 C C . ALA A 1 277 ? -15.473 2.052 -5.203 1.00 95.81 277 ALA A C 1
ATOM 2064 O O . ALA A 1 277 ? -16.140 2.552 -4.296 1.00 95.81 277 ALA A O 1
ATOM 2065 N N . ARG A 1 278 ? -15.644 0.762 -5.532 1.00 95.81 278 ARG A N 1
ATOM 2066 C CA . ARG A 1 278 ? -16.479 -0.160 -4.738 1.00 95.81 278 ARG A CA 1
ATOM 2067 C C . ARG A 1 278 ? -15.877 -0.396 -3.353 1.00 95.81 278 ARG A C 1
ATOM 2069 O O . ARG A 1 278 ? -16.621 -0.303 -2.382 1.00 95.81 278 ARG A O 1
ATOM 2076 N N . LEU A 1 279 ? -14.570 -0.632 -3.247 1.00 95.81 279 LEU A N 1
ATOM 2077 C CA . LEU A 1 279 ? -13.891 -0.828 -1.961 1.00 95.81 279 LEU A CA 1
ATOM 2078 C C . LEU A 1 279 ? -14.006 0.406 -1.056 1.00 95.81 279 LEU A C 1
ATOM 2080 O O . LEU A 1 279 ? -14.409 0.275 0.099 1.00 95.81 279 LEU A O 1
ATOM 2084 N N . VAL A 1 280 ? -13.758 1.608 -1.588 1.00 95.75 280 VAL A N 1
ATOM 2085 C CA . VAL A 1 280 ? -13.907 2.867 -0.835 1.00 95.75 280 VAL A CA 1
ATOM 2086 C C . VAL A 1 280 ? -15.350 3.094 -0.393 1.00 95.75 280 VAL A C 1
ATOM 2088 O O . VAL A 1 280 ? -15.579 3.493 0.751 1.00 95.75 280 VAL A O 1
ATOM 2091 N N . ARG A 1 281 ? -16.333 2.821 -1.263 1.00 95.56 281 ARG A N 1
ATOM 2092 C CA . ARG A 1 281 ? -17.758 2.899 -0.898 1.00 95.56 281 ARG A CA 1
ATOM 2093 C C . ARG A 1 281 ? -18.085 1.940 0.243 1.00 95.56 281 ARG A C 1
ATOM 2095 O O . ARG A 1 281 ? -18.591 2.394 1.260 1.00 95.56 281 ARG A O 1
ATOM 2102 N N . HIS A 1 282 ? -17.696 0.670 0.139 1.00 94.12 282 HIS A N 1
ATOM 2103 C CA . HIS A 1 282 ? -17.925 -0.315 1.201 1.00 94.12 282 HIS A CA 1
ATOM 2104 C C . HIS A 1 282 ? -17.235 0.054 2.521 1.00 94.12 282 HIS A C 1
ATOM 2106 O O . HIS A 1 282 ? -17.836 -0.093 3.583 1.00 94.12 282 HIS A O 1
ATOM 2112 N N . ALA A 1 283 ? -16.007 0.574 2.485 1.00 95.31 283 ALA A N 1
ATOM 2113 C CA . ALA A 1 283 ? -15.331 1.058 3.687 1.00 95.31 283 ALA A CA 1
ATOM 2114 C C . ALA A 1 283 ? -16.043 2.283 4.295 1.00 95.31 283 ALA A C 1
ATOM 2116 O O . ALA A 1 283 ? -16.209 2.367 5.512 1.00 95.31 283 ALA A O 1
ATOM 2117 N N . SER A 1 284 ? -16.522 3.204 3.453 1.00 95.06 284 SER A N 1
ATOM 2118 C CA . SER A 1 284 ? -17.274 4.394 3.873 1.00 95.06 284 SER A CA 1
ATOM 2119 C C . SER A 1 284 ? -18.630 4.041 4.486 1.00 95.06 284 SER A C 1
ATOM 2121 O O . SER A 1 284 ? -18.988 4.580 5.532 1.00 95.06 284 SER A O 1
ATOM 2123 N N . ASP A 1 285 ? -19.368 3.117 3.874 1.00 92.69 285 ASP A N 1
ATOM 2124 C CA . ASP A 1 285 ? -20.624 2.585 4.410 1.00 92.69 285 ASP A CA 1
ATOM 2125 C C . ASP A 1 285 ? -20.362 1.844 5.723 1.00 92.69 285 ASP A C 1
ATOM 2127 O O . ASP A 1 285 ? -21.059 2.056 6.712 1.00 92.69 285 ASP A O 1
ATOM 2131 N N . GLY A 1 286 ? -19.267 1.079 5.780 1.00 90.69 286 GLY A N 1
ATOM 2132 C CA . GLY A 1 286 ? -18.756 0.482 7.004 1.00 90.69 286 GLY A CA 1
ATOM 2133 C C . GLY A 1 286 ? -18.608 1.507 8.127 1.00 90.69 286 GLY A C 1
ATOM 2134 O O . GLY A 1 286 ? -19.087 1.248 9.224 1.00 90.69 286 GLY A O 1
ATOM 2135 N N . VAL A 1 287 ? -18.012 2.674 7.877 1.00 92.62 287 VAL A N 1
ATOM 2136 C CA . VAL A 1 287 ? -17.909 3.757 8.874 1.00 92.62 287 VAL A CA 1
ATOM 2137 C C . VAL A 1 287 ? -19.283 4.288 9.295 1.00 92.62 287 VAL A C 1
ATOM 2139 O O . VAL A 1 287 ? -19.498 4.510 10.483 1.00 92.62 287 VAL A O 1
ATOM 2142 N N . ARG A 1 288 ? -20.219 4.473 8.355 1.00 90.19 288 ARG A N 1
ATOM 2143 C CA . ARG A 1 288 ? -21.578 4.976 8.644 1.00 90.19 288 ARG A CA 1
ATOM 2144 C C . ARG A 1 288 ? -22.390 4.024 9.522 1.00 90.19 288 ARG A C 1
ATOM 2146 O O . ARG A 1 288 ? -23.214 4.486 10.300 1.00 90.19 288 ARG A O 1
ATOM 2153 N N . LEU A 1 289 ? -22.130 2.723 9.410 1.00 87.25 289 LEU A N 1
ATOM 2154 C CA . LEU A 1 289 ? -22.767 1.668 10.201 1.00 87.25 289 LEU A CA 1
ATOM 2155 C C . LEU A 1 289 ? -22.168 1.512 11.610 1.00 87.25 289 LEU A C 1
ATOM 2157 O O . LEU A 1 289 ? -22.620 0.659 12.368 1.00 87.25 289 LEU A O 1
ATOM 2161 N N . ALA A 1 290 ? -21.137 2.282 11.976 1.00 85.94 290 ALA A N 1
ATOM 2162 C CA . ALA A 1 290 ? -20.564 2.225 13.317 1.00 85.94 290 ALA A CA 1
ATOM 2163 C C . ALA A 1 290 ? -21.535 2.821 14.348 1.00 85.94 290 ALA A C 1
ATOM 2165 O O . ALA A 1 290 ? -21.784 4.026 14.349 1.00 85.94 290 ALA A O 1
ATOM 2166 N N . THR A 1 291 ? -22.046 1.990 15.256 1.00 80.25 291 THR A N 1
ATOM 2167 C CA . THR A 1 291 ? -23.001 2.413 16.298 1.00 80.25 291 THR A CA 1
ATOM 2168 C C . THR A 1 291 ? -22.339 2.659 17.653 1.00 80.25 291 THR A C 1
ATOM 2170 O O . THR A 1 291 ? -22.904 3.347 18.502 1.00 80.25 291 THR A O 1
ATOM 2173 N N . THR A 1 292 ? -21.126 2.136 17.863 1.00 81.38 292 THR A N 1
ATOM 2174 C CA . THR A 1 292 ? -20.399 2.231 19.135 1.00 81.38 292 THR A CA 1
ATOM 2175 C C . THR A 1 292 ? -19.103 3.038 19.016 1.00 81.38 292 THR A C 1
ATOM 2177 O O . THR A 1 292 ? -18.427 3.048 17.980 1.00 81.38 292 THR A O 1
ATOM 2180 N N . SER A 1 293 ? -18.694 3.676 20.120 1.00 83.06 293 SER A N 1
ATOM 2181 C CA . SER A 1 293 ? -17.430 4.427 20.210 1.00 83.06 293 SER A CA 1
ATOM 2182 C C . SER A 1 293 ? -16.182 3.547 20.024 1.00 83.06 293 SER A C 1
ATOM 2184 O O . SER A 1 293 ? -15.110 4.051 19.694 1.00 83.06 293 SER A O 1
ATOM 2186 N N . ALA A 1 294 ? -16.316 2.225 20.189 1.00 86.69 294 ALA A N 1
ATOM 2187 C CA . ALA A 1 294 ? -15.243 1.249 20.005 1.00 86.69 294 ALA A CA 1
ATOM 2188 C C . ALA A 1 294 ? -15.131 0.706 18.565 1.00 86.69 294 ALA A C 1
ATOM 2190 O O . ALA A 1 294 ? -14.098 0.138 18.199 1.00 86.69 294 ALA A O 1
ATOM 2191 N N . GLU A 1 295 ? -16.167 0.845 17.737 1.00 90.00 295 GLU A N 1
ATOM 2192 C CA . GLU A 1 295 ? -16.185 0.313 16.368 1.00 90.00 295 GLU A CA 1
ATOM 2193 C C . GLU A 1 295 ? -15.658 1.293 15.330 1.00 90.00 295 GLU A C 1
ATOM 2195 O O . GLU A 1 295 ? -14.880 0.902 14.451 1.00 90.00 295 GLU A O 1
ATOM 2200 N N . TRP A 1 296 ? -16.068 2.561 15.426 1.00 91.25 296 TRP A N 1
ATOM 2201 C CA . TRP A 1 296 ? -15.719 3.556 14.417 1.00 91.25 296 TRP A CA 1
ATOM 2202 C C . TRP A 1 296 ? -14.202 3.708 14.205 1.00 91.25 296 TRP A C 1
ATOM 2204 O O . TRP A 1 296 ? -13.835 3.846 13.039 1.00 91.25 296 TRP A O 1
ATOM 2214 N N . PRO A 1 297 ? -13.295 3.615 15.216 1.00 94.88 297 PRO A N 1
ATOM 2215 C CA . PRO A 1 297 ? -11.865 3.820 14.976 1.00 94.88 297 PRO A CA 1
ATOM 2216 C C . PRO A 1 297 ? -11.299 2.786 14.005 1.00 94.88 297 PRO A C 1
ATOM 2218 O O . PRO A 1 297 ? -10.518 3.122 13.122 1.00 94.88 297 PRO A O 1
ATOM 2221 N N . TRP A 1 298 ? -11.732 1.530 14.124 1.00 95.69 298 TRP A N 1
ATOM 2222 C CA . TRP A 1 298 ? -11.264 0.446 13.265 1.00 95.69 298 TRP A CA 1
ATOM 2223 C C . TRP A 1 298 ? -11.852 0.526 11.853 1.00 95.69 298 TRP A C 1
ATOM 2225 O O . TRP A 1 298 ? -11.142 0.306 10.875 1.00 95.69 298 TRP A O 1
ATOM 2235 N N . ARG A 1 299 ? -13.139 0.874 11.731 1.00 95.00 299 ARG A N 1
ATOM 2236 C CA . ARG A 1 299 ? -13.787 1.097 10.427 1.00 95.00 299 ARG A CA 1
ATOM 2237 C C . ARG A 1 299 ? -13.161 2.305 9.709 1.00 95.00 299 ARG A C 1
ATOM 2239 O O . ARG A 1 299 ? -12.887 2.235 8.515 1.00 95.00 299 ARG A O 1
ATOM 2246 N N . ALA A 1 300 ? -12.862 3.377 10.448 1.00 96.00 300 ALA A N 1
ATOM 2247 C CA . ALA A 1 300 ? -12.151 4.552 9.947 1.00 96.00 300 ALA A CA 1
ATOM 2248 C C . ALA A 1 300 ? -10.720 4.218 9.524 1.00 96.00 300 ALA A C 1
ATOM 2250 O O . ALA A 1 300 ? -10.260 4.723 8.506 1.00 96.00 300 ALA A O 1
ATOM 2251 N N . ALA A 1 301 ? -10.035 3.351 10.274 1.00 97.50 301 ALA A N 1
ATOM 2252 C CA . ALA A 1 301 ? -8.692 2.908 9.940 1.00 97.50 301 ALA A CA 1
ATOM 2253 C C . ALA A 1 301 ? -8.641 2.155 8.608 1.00 97.50 301 ALA A C 1
ATOM 2255 O O . ALA A 1 301 ? -7.782 2.457 7.794 1.00 97.50 301 ALA A O 1
ATOM 2256 N N . LEU A 1 302 ? -9.590 1.254 8.335 1.00 97.06 302 LEU A N 1
ATOM 2257 C CA . LEU A 1 302 ? -9.667 0.579 7.034 1.00 97.06 302 LEU A CA 1
ATOM 2258 C C . LEU A 1 302 ? -9.879 1.563 5.874 1.00 97.06 302 LEU A C 1
ATOM 2260 O O . LEU A 1 302 ? -9.193 1.474 4.858 1.00 97.06 302 LEU A O 1
ATOM 2264 N N . LEU A 1 303 ? -10.787 2.533 6.038 1.00 97.44 303 LEU A N 1
ATOM 2265 C CA . LEU A 1 303 ? -11.004 3.588 5.042 1.00 97.44 303 LEU A CA 1
ATOM 2266 C C . LEU A 1 303 ? -9.746 4.451 4.837 1.00 97.44 303 LEU A C 1
ATOM 2268 O O . LEU A 1 303 ? -9.405 4.790 3.704 1.00 97.44 303 LEU A O 1
ATOM 2272 N N . ALA A 1 304 ? -9.061 4.797 5.927 1.00 97.81 304 ALA A N 1
ATOM 2273 C CA . ALA A 1 304 ? -7.825 5.569 5.907 1.00 97.81 304 ALA A CA 1
ATOM 2274 C C . ALA A 1 304 ? -6.685 4.806 5.220 1.00 97.81 304 ALA A C 1
ATOM 2276 O O . ALA A 1 304 ? -6.008 5.394 4.384 1.00 97.81 304 ALA A O 1
ATOM 2277 N N . SER A 1 305 ? -6.514 3.508 5.490 1.00 97.56 305 SER A N 1
ATOM 2278 C CA . SER A 1 305 ? -5.508 2.679 4.817 1.00 97.56 305 SER A CA 1
ATOM 2279 C C . SER A 1 305 ? -5.795 2.538 3.318 1.00 97.56 305 SER A C 1
ATOM 2281 O O . SER A 1 305 ? -4.883 2.671 2.512 1.00 97.56 305 SER A O 1
ATOM 2283 N N . LEU A 1 306 ? -7.059 2.358 2.909 1.00 96.50 306 LEU A N 1
ATOM 2284 C CA . LEU A 1 306 ? -7.420 2.364 1.482 1.00 96.50 306 LEU A CA 1
ATOM 2285 C C . LEU A 1 306 ? -7.147 3.723 0.821 1.00 96.50 306 LEU A C 1
ATOM 2287 O O . LEU A 1 306 ? -6.732 3.778 -0.330 1.00 96.50 306 LEU A O 1
ATOM 2291 N N . SER A 1 307 ? -7.361 4.824 1.543 1.00 95.75 307 SER A N 1
ATOM 2292 C CA . SER A 1 307 ? -7.075 6.173 1.038 1.00 95.75 307 SER A CA 1
ATOM 2293 C C . SER A 1 307 ? -5.571 6.444 0.920 1.00 95.75 307 SER A C 1
ATOM 2295 O O . SER A 1 307 ? -5.158 7.097 -0.034 1.00 95.75 307 SER A O 1
ATOM 2297 N N . ALA A 1 308 ? -4.761 5.923 1.850 1.00 95.19 308 ALA A N 1
ATOM 2298 C CA . ALA A 1 308 ? -3.301 5.952 1.761 1.00 95.19 308 ALA A CA 1
ATOM 2299 C C . ALA A 1 308 ? -2.817 5.215 0.504 1.00 95.19 308 ALA A C 1
ATOM 2301 O O . ALA A 1 308 ? -2.126 5.818 -0.312 1.00 95.19 308 ALA A O 1
ATOM 2302 N N . TRP A 1 309 ? -3.303 3.985 0.289 1.00 93.88 309 TRP A N 1
ATOM 2303 C CA . TRP A 1 309 ? -3.015 3.198 -0.914 1.00 93.88 309 TRP A CA 1
ATOM 2304 C C . TRP A 1 309 ? -3.316 3.979 -2.200 1.00 93.88 309 TRP A C 1
ATOM 2306 O O . TRP A 1 309 ? -2.456 4.112 -3.063 1.00 93.88 309 TRP A O 1
ATOM 2316 N N . LEU A 1 310 ? -4.520 4.558 -2.307 1.00 93.62 310 LEU A N 1
ATOM 2317 C CA . LEU A 1 310 ? -4.950 5.291 -3.504 1.00 93.62 310 LEU A CA 1
ATOM 2318 C C . LEU A 1 310 ? -4.054 6.485 -3.831 1.00 93.62 310 LEU A C 1
ATOM 2320 O O . LEU A 1 310 ? -3.818 6.758 -5.007 1.00 93.62 310 LEU A O 1
ATOM 2324 N N . LEU A 1 311 ? -3.601 7.203 -2.800 1.00 93.06 311 LEU A N 1
ATOM 2325 C CA . LEU A 1 311 ? -2.743 8.371 -2.956 1.00 93.06 311 LEU A CA 1
ATOM 2326 C C . LEU A 1 311 ? -1.310 7.970 -3.305 1.00 93.06 311 LEU A C 1
ATOM 2328 O O . LEU A 1 311 ? -0.708 8.585 -4.179 1.00 93.06 311 LEU A O 1
ATOM 2332 N N . HIS A 1 312 ? -0.767 6.946 -2.652 1.00 92.50 312 HIS A N 1
ATOM 2333 C CA . HIS A 1 312 ? 0.583 6.473 -2.937 1.00 92.50 312 HIS A CA 1
ATOM 2334 C C . HIS A 1 312 ? 0.666 5.843 -4.334 1.00 92.50 312 HIS A C 1
ATOM 2336 O O . HIS A 1 312 ? 1.648 6.070 -5.031 1.00 92.50 312 HIS A O 1
ATOM 2342 N N . ALA A 1 313 ? -0.387 5.156 -4.792 1.00 91.38 313 ALA A N 1
ATOM 2343 C CA . ALA A 1 313 ? -0.446 4.520 -6.111 1.00 91.38 313 ALA A CA 1
ATOM 2344 C C . ALA A 1 313 ? -0.323 5.513 -7.290 1.00 91.38 313 ALA A C 1
ATOM 2346 O O . ALA A 1 313 ? -0.054 5.101 -8.411 1.00 91.38 313 ALA A O 1
ATOM 2347 N N . LEU A 1 314 ? -0.481 6.824 -7.052 1.00 87.50 314 LEU A N 1
ATOM 2348 C CA . LEU A 1 314 ? -0.190 7.881 -8.041 1.00 87.50 314 LEU A CA 1
ATOM 2349 C C . LEU A 1 314 ? 1.313 8.103 -8.264 1.00 87.50 314 LEU A C 1
ATOM 2351 O O . LEU A 1 314 ? 1.714 8.832 -9.162 1.00 87.50 314 LEU A O 1
ATOM 2355 N N . LEU A 1 315 ? 2.154 7.596 -7.368 1.00 81.69 315 LEU A N 1
ATOM 2356 C CA . LEU A 1 315 ? 3.579 7.910 -7.324 1.00 81.69 315 LEU A CA 1
ATOM 2357 C C . LEU A 1 315 ? 4.465 6.664 -7.321 1.00 81.69 315 LEU A C 1
ATOM 2359 O O . LEU A 1 315 ? 5.692 6.829 -7.386 1.00 81.69 315 LEU A O 1
ATOM 2363 N N . ASP A 1 316 ? 3.860 5.478 -7.225 1.00 83.06 316 ASP A N 1
ATOM 2364 C CA . ASP A 1 316 ? 4.530 4.183 -7.234 1.00 83.06 316 ASP A CA 1
ATOM 2365 C C . ASP A 1 316 ? 3.563 3.035 -7.599 1.00 83.06 316 ASP A C 1
ATOM 2367 O O . ASP A 1 316 ? 2.344 3.227 -7.596 1.00 83.06 316 ASP A O 1
ATOM 2371 N N . ASP A 1 317 ? 4.107 1.850 -7.884 1.00 77.69 317 ASP A N 1
ATOM 2372 C CA . ASP A 1 317 ? 3.347 0.630 -8.199 1.00 77.69 317 ASP A CA 1
ATOM 2373 C C . ASP A 1 317 ? 3.231 -0.284 -6.965 1.00 77.69 317 ASP A C 1
ATOM 2375 O O . ASP A 1 317 ? 4.221 -0.602 -6.313 1.00 77.69 317 ASP A O 1
ATOM 2379 N N . PHE A 1 318 ? 2.017 -0.702 -6.610 1.00 72.25 318 PHE A N 1
ATOM 2380 C CA . PHE A 1 318 ? 1.733 -1.573 -5.465 1.00 72.25 318 PHE A CA 1
ATOM 2381 C C . PHE A 1 318 ? 1.644 -3.053 -5.822 1.00 72.25 318 PHE A C 1
ATOM 2383 O O . PHE A 1 318 ? 1.808 -3.906 -4.950 1.00 72.25 318 PHE A O 1
ATOM 2390 N N . GLU A 1 319 ? 1.268 -3.380 -7.053 1.00 65.38 319 GLU A N 1
ATOM 2391 C CA . GLU A 1 319 ? 0.899 -4.745 -7.419 1.00 65.38 319 GLU A CA 1
ATOM 2392 C C . GLU A 1 319 ? 2.132 -5.619 -7.663 1.00 65.38 319 GLU A C 1
ATOM 2394 O O . GLU A 1 319 ? 2.091 -6.840 -7.459 1.00 65.38 319 GLU A O 1
ATOM 2399 N N . ARG A 1 320 ? 3.253 -4.991 -8.024 1.00 69.44 320 ARG A N 1
ATOM 2400 C CA . ARG A 1 320 ? 4.521 -5.682 -8.252 1.00 69.44 320 ARG A CA 1
ATOM 2401 C C . ARG A 1 320 ? 5.180 -6.180 -6.968 1.00 69.44 320 ARG A C 1
ATOM 2403 O O . ARG A 1 320 ? 5.801 -7.246 -6.978 1.00 69.44 320 ARG A O 1
ATOM 2410 N N . PHE A 1 321 ? 5.001 -5.465 -5.860 1.00 78.88 321 PHE A N 1
ATOM 2411 C CA . PHE A 1 321 ? 5.614 -5.813 -4.581 1.00 78.88 321 PHE A CA 1
ATOM 2412 C C . PHE A 1 321 ? 4.697 -6.724 -3.761 1.00 78.88 321 PHE A C 1
ATOM 2414 O O . PHE A 1 321 ? 3.621 -6.345 -3.295 1.00 78.88 321 PHE A O 1
ATOM 2421 N N . TRP A 1 322 ? 5.135 -7.968 -3.556 1.00 83.19 322 TRP A N 1
ATOM 2422 C CA . TRP A 1 322 ? 4.326 -8.984 -2.881 1.00 83.19 322 TRP A CA 1
ATOM 2423 C C . TRP A 1 322 ? 3.832 -8.563 -1.483 1.00 83.19 322 TRP A C 1
ATOM 2425 O O . TRP A 1 322 ? 2.636 -8.713 -1.210 1.00 83.19 322 TRP A O 1
ATOM 2435 N N . PRO A 1 323 ? 4.675 -8.002 -0.590 1.00 88.81 323 PRO A N 1
ATOM 2436 C CA . PRO A 1 323 ? 4.232 -7.641 0.755 1.00 88.81 323 PRO A CA 1
ATOM 2437 C C . PRO A 1 323 ? 3.126 -6.576 0.762 1.00 88.81 323 PRO A C 1
ATOM 2439 O O . PRO A 1 323 ? 2.173 -6.675 1.542 1.00 88.81 323 PRO A O 1
ATOM 2442 N N . THR A 1 324 ? 3.230 -5.570 -0.108 1.00 89.44 324 THR A N 1
ATOM 2443 C CA . THR A 1 324 ? 2.291 -4.440 -0.168 1.00 89.44 324 THR A CA 1
ATOM 2444 C C . THR A 1 324 ? 0.974 -4.862 -0.820 1.00 89.44 324 THR A C 1
ATOM 2446 O O . THR A 1 324 ? -0.094 -4.523 -0.303 1.00 89.44 324 THR A O 1
ATOM 2449 N N . SER A 1 325 ? 1.032 -5.701 -1.861 1.00 89.75 325 SER A N 1
ATOM 2450 C CA . SER A 1 325 ? -0.136 -6.344 -2.469 1.00 89.75 325 SER A CA 1
ATOM 2451 C C . SER A 1 325 ? -0.903 -7.197 -1.450 1.00 89.75 325 SER A C 1
ATOM 2453 O O . SER A 1 325 ? -2.113 -7.028 -1.269 1.00 89.75 325 SER A O 1
ATOM 2455 N N . VAL A 1 326 ? -0.209 -8.043 -0.678 1.00 92.56 326 VAL A N 1
ATOM 2456 C CA . VAL A 1 326 ? -0.824 -8.833 0.404 1.00 92.56 326 VAL A CA 1
ATOM 2457 C C . VAL A 1 326 ? -1.507 -7.927 1.431 1.00 92.56 326 VAL A C 1
ATOM 2459 O O . VAL A 1 326 ? -2.658 -8.176 1.800 1.00 92.56 326 VAL A O 1
ATOM 2462 N N . ALA A 1 327 ? -0.843 -6.857 1.878 1.00 93.56 327 ALA A N 1
ATOM 2463 C CA . ALA A 1 327 ? -1.422 -5.913 2.832 1.00 93.56 327 ALA A CA 1
ATOM 2464 C C . ALA A 1 327 ? -2.692 -5.235 2.286 1.00 93.56 327 ALA A C 1
ATOM 2466 O O . ALA A 1 327 ? -3.703 -5.168 2.996 1.00 93.56 327 ALA A O 1
ATOM 2467 N N . PHE A 1 328 ? -2.676 -4.795 1.024 1.00 94.00 328 PHE A N 1
ATOM 2468 C CA . PHE A 1 328 ? -3.840 -4.225 0.346 1.00 94.00 328 PHE A CA 1
ATOM 2469 C C . PHE A 1 328 ? -5.019 -5.205 0.326 1.00 94.00 328 PHE A C 1
ATOM 2471 O O . PHE A 1 328 ? -6.114 -4.865 0.782 1.00 94.00 328 PHE A O 1
ATOM 2478 N N . TRP A 1 329 ? -4.804 -6.441 -0.131 1.00 95.25 329 TRP A N 1
ATOM 2479 C CA . TRP A 1 329 ? -5.875 -7.432 -0.245 1.00 95.25 329 TRP A CA 1
ATOM 2480 C C . TRP A 1 329 ? -6.414 -7.894 1.119 1.00 95.25 329 TRP A C 1
ATOM 2482 O O . TRP A 1 329 ? -7.621 -8.118 1.259 1.00 95.25 329 TRP A O 1
ATOM 2492 N N . LEU A 1 330 ? -5.573 -7.940 2.162 1.00 96.00 330 LEU A N 1
ATOM 2493 C CA . LEU A 1 330 ? -6.030 -8.130 3.545 1.00 96.00 330 LEU A CA 1
ATOM 2494 C C . LEU A 1 330 ? -6.989 -7.007 3.971 1.00 96.00 330 LEU A C 1
ATOM 2496 O O . LEU A 1 330 ? -8.081 -7.279 4.477 1.00 96.00 330 LEU A O 1
ATOM 2500 N N . ILE A 1 331 ? -6.610 -5.747 3.747 1.00 95.94 331 ILE A N 1
ATOM 2501 C CA . ILE A 1 331 ? -7.426 -4.573 4.093 1.00 95.94 331 ILE A CA 1
ATOM 2502 C C . ILE A 1 331 ? -8.724 -4.542 3.274 1.00 95.94 331 ILE A C 1
ATOM 2504 O O . ILE A 1 331 ? -9.788 -4.240 3.825 1.00 95.94 331 ILE A O 1
ATOM 2508 N N . ALA A 1 332 ? -8.675 -4.906 1.991 1.00 96.19 332 ALA A N 1
ATOM 2509 C CA . ALA A 1 332 ? -9.848 -5.017 1.130 1.00 96.19 332 ALA A CA 1
ATOM 2510 C C . ALA A 1 332 ? -10.850 -6.048 1.679 1.00 96.19 332 ALA A C 1
ATOM 2512 O O . ALA A 1 332 ? -12.022 -5.722 1.890 1.00 96.19 332 ALA A O 1
ATOM 2513 N N . GLY A 1 333 ? -10.385 -7.259 2.012 1.00 96.50 333 GLY A N 1
ATOM 2514 C CA . GLY A 1 333 ? -11.219 -8.305 2.613 1.00 96.50 333 GLY A CA 1
ATOM 2515 C C . GLY A 1 333 ? -11.829 -7.887 3.957 1.00 96.50 333 GLY A C 1
ATOM 2516 O O . GLY A 1 333 ? -13.025 -8.087 4.197 1.00 96.50 333 GLY A O 1
ATOM 2517 N N . LEU A 1 334 ? -11.041 -7.233 4.821 1.00 95.38 334 LEU A N 1
ATOM 2518 C CA . LEU A 1 334 ? -11.523 -6.691 6.098 1.00 95.38 334 LEU A CA 1
ATOM 2519 C C . LEU A 1 334 ? -12.585 -5.597 5.903 1.00 95.38 334 LEU A C 1
ATOM 2521 O O . LEU A 1 334 ? -13.544 -5.547 6.677 1.00 95.38 334 LEU A O 1
ATOM 2525 N N . SER A 1 335 ? -12.438 -4.748 4.883 1.00 94.44 335 SER A N 1
ATOM 2526 C CA . SER A 1 335 ? -13.369 -3.652 4.567 1.00 94.44 335 SER A CA 1
ATOM 2527 C C . SER A 1 335 ? -14.718 -4.175 4.087 1.00 94.44 335 SER A C 1
ATOM 2529 O O . SER A 1 335 ? -15.764 -3.765 4.596 1.00 94.44 335 SER A O 1
ATOM 2531 N N . LEU A 1 336 ? -14.700 -5.149 3.172 1.00 94.25 336 LEU A N 1
ATOM 2532 C CA . LEU A 1 336 ? -15.908 -5.830 2.703 1.00 94.25 336 LEU A CA 1
ATOM 2533 C C . LEU A 1 336 ? -16.642 -6.513 3.862 1.00 94.25 336 LEU A C 1
ATOM 2535 O O . LEU A 1 336 ? -17.866 -6.407 3.988 1.00 94.25 336 LEU A O 1
ATOM 2539 N N . ARG A 1 337 ? -15.895 -7.174 4.757 1.00 92.75 337 ARG A N 1
ATOM 2540 C CA . ARG A 1 337 ? -16.497 -7.859 5.900 1.00 92.75 337 ARG A CA 1
ATOM 2541 C C . ARG A 1 337 ? -17.132 -6.896 6.900 1.00 92.75 337 ARG A C 1
ATOM 2543 O O . ARG A 1 337 ? -18.240 -7.172 7.364 1.00 92.75 337 ARG A O 1
ATOM 2550 N N . ALA A 1 338 ? -16.449 -5.795 7.216 1.00 87.25 338 ALA A N 1
ATOM 2551 C CA . ALA A 1 338 ? -16.920 -4.790 8.167 1.00 87.25 338 ALA A CA 1
ATOM 2552 C C . ALA A 1 338 ? -18.239 -4.134 7.720 1.00 87.25 338 ALA A C 1
ATOM 2554 O O . ALA A 1 338 ? -19.109 -3.871 8.552 1.00 87.25 338 ALA A O 1
ATOM 2555 N N . CYS A 1 339 ? -18.415 -3.907 6.415 1.00 86.50 339 CYS A N 1
ATOM 2556 C CA . CYS A 1 339 ? -19.668 -3.402 5.851 1.00 86.50 339 CYS A CA 1
ATOM 2557 C C . CYS A 1 339 ? -20.819 -4.400 6.058 1.00 86.50 339 CYS A C 1
ATOM 2559 O O . CYS A 1 339 ? -21.846 -4.062 6.639 1.00 86.50 339 CYS A O 1
ATOM 2561 N N . ALA A 1 340 ? -20.625 -5.654 5.647 1.00 84.44 340 ALA A N 1
ATOM 2562 C CA . ALA A 1 340 ? -21.684 -6.661 5.666 1.00 84.44 340 ALA A CA 1
ATOM 2563 C C . ALA A 1 340 ? -22.120 -7.092 7.080 1.00 84.44 340 ALA A C 1
ATOM 2565 O O . ALA A 1 340 ? -23.269 -7.478 7.269 1.00 84.44 340 ALA A O 1
ATOM 2566 N N . ALA A 1 341 ? -21.239 -6.999 8.083 1.00 74.50 341 ALA A N 1
ATOM 2567 C CA . ALA A 1 341 ? -21.620 -7.231 9.478 1.00 74.50 341 ALA A CA 1
ATOM 2568 C C . ALA A 1 341 ? -22.624 -6.183 10.001 1.00 74.50 341 ALA A C 1
ATOM 2570 O O . ALA A 1 341 ? -23.437 -6.508 10.858 1.00 74.50 341 ALA A O 1
ATOM 2571 N N . GLY A 1 342 ? -22.586 -4.947 9.484 1.00 61.62 342 GLY A N 1
ATOM 2572 C CA . GLY A 1 342 ? -23.550 -3.907 9.859 1.00 61.62 342 GLY A CA 1
ATOM 2573 C C . GLY A 1 342 ? -24.919 -4.088 9.196 1.00 61.62 342 GLY A C 1
ATOM 2574 O O . GLY A 1 342 ? -25.930 -3.785 9.811 1.00 61.62 342 GLY A O 1
ATOM 2575 N N . SER A 1 343 ? -24.965 -4.647 7.982 1.00 59.09 343 SER A N 1
ATOM 2576 C CA . SER A 1 343 ? -26.217 -4.894 7.247 1.00 59.09 343 SER A CA 1
ATOM 2577 C C . SER A 1 343 ? -27.016 -6.099 7.765 1.00 59.09 343 SER A C 1
ATOM 2579 O O . SER A 1 343 ? -28.225 -6.155 7.580 1.00 59.09 343 SER A O 1
ATOM 2581 N N . ALA A 1 344 ? -26.364 -7.069 8.418 1.00 55.78 344 ALA A N 1
ATOM 2582 C CA . ALA A 1 344 ? -27.029 -8.260 8.960 1.00 55.78 344 ALA A CA 1
ATOM 2583 C C . ALA A 1 344 ? -27.859 -7.985 10.231 1.00 55.78 344 ALA A C 1
ATOM 2585 O O . ALA A 1 344 ? -28.673 -8.815 10.616 1.00 55.78 344 ALA A O 1
ATOM 2586 N N . VAL A 1 345 ? -27.666 -6.832 10.879 1.00 52.09 345 VAL A N 1
ATOM 2587 C CA . VAL A 1 345 ? -28.416 -6.431 12.084 1.00 52.09 345 VAL A CA 1
ATOM 2588 C C . VAL A 1 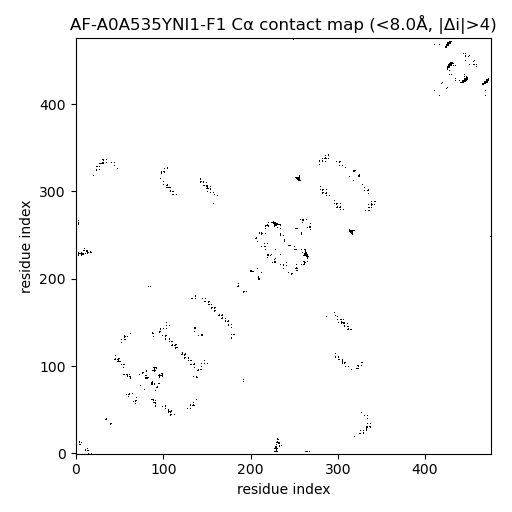345 ? -29.776 -5.799 11.727 1.00 52.09 345 VAL A C 1
ATOM 2590 O O . VAL A 1 345 ? -30.639 -5.673 12.588 1.00 52.09 345 VAL A O 1
ATOM 2593 N N . GLU A 1 346 ? -30.003 -5.442 10.457 1.00 41.00 346 GLU A N 1
ATOM 2594 C CA . GLU A 1 346 ? -31.208 -4.733 9.990 1.00 41.00 346 GLU A CA 1
ATOM 2595 C C . GLU A 1 346 ? -32.344 -5.635 9.477 1.00 41.00 346 GLU A C 1
ATOM 2597 O O . GLU A 1 346 ? -33.385 -5.119 9.076 1.00 41.00 346 GLU A O 1
ATOM 2602 N N . GLN A 1 347 ? -32.200 -6.964 9.510 1.00 33.66 347 GLN A N 1
ATOM 2603 C CA . GLN A 1 347 ? -33.326 -7.869 9.255 1.00 33.66 347 GLN A CA 1
ATOM 2604 C C . GLN A 1 347 ? -33.917 -8.336 10.591 1.00 33.66 347 GLN A C 1
ATOM 2606 O O . GLN A 1 347 ? -33.352 -9.241 11.207 1.00 33.66 347 GLN A O 1
ATOM 2611 N N . PRO A 1 348 ? -35.026 -7.742 11.078 1.00 36.66 348 PRO A N 1
ATOM 2612 C CA . PRO A 1 348 ? -35.815 -8.401 12.104 1.00 36.66 348 PRO A CA 1
ATOM 2613 C C . PRO A 1 348 ? -36.311 -9.717 11.502 1.00 36.66 348 PRO A C 1
ATOM 2615 O O . PRO A 1 348 ? -36.928 -9.715 10.436 1.00 36.66 348 PRO A O 1
ATOM 2618 N N . GLU A 1 349 ? -35.989 -10.832 12.155 1.00 38.34 349 GLU A N 1
ATOM 2619 C CA . GLU A 1 349 ? -36.615 -12.116 11.859 1.00 38.34 349 GLU A CA 1
ATOM 2620 C C . GLU A 1 349 ? -38.130 -11.904 11.856 1.00 38.34 349 GLU A C 1
ATOM 2622 O O . GLU A 1 349 ? -38.715 -11.449 12.843 1.00 38.34 349 GLU A O 1
ATOM 2627 N N . ASP A 1 350 ? -38.738 -12.163 10.704 1.00 36.53 350 ASP A N 1
ATOM 2628 C CA . ASP A 1 350 ? -40.175 -12.151 10.504 1.00 36.53 350 ASP A CA 1
ATOM 2629 C C . ASP A 1 350 ? -40.780 -13.244 11.395 1.00 36.53 350 ASP A C 1
ATOM 2631 O O . ASP A 1 350 ? -40.859 -14.416 11.031 1.00 36.53 350 ASP A O 1
ATOM 2635 N N . GLN A 1 351 ? -41.137 -12.869 12.625 1.00 40.75 351 GLN A N 1
ATOM 2636 C CA . GLN A 1 351 ? -41.979 -13.664 13.512 1.00 40.75 351 GLN A CA 1
ATOM 2637 C C . GLN A 1 351 ? -43.404 -13.656 12.953 1.00 40.75 351 GLN A C 1
ATOM 2639 O O . GLN A 1 351 ? -44.287 -12.975 13.479 1.00 40.75 351 GLN A O 1
ATOM 2644 N N . SER A 1 352 ? -43.636 -14.401 11.875 1.00 39.31 352 SER A N 1
ATOM 2645 C CA . SER A 1 352 ? -44.980 -14.622 11.339 1.00 39.31 352 SER A CA 1
ATOM 2646 C C . SER A 1 352 ? -45.364 -16.088 11.148 1.00 39.31 352 SER A C 1
ATOM 2648 O O . SER A 1 352 ? -46.460 -16.325 10.655 1.00 39.31 352 SER A O 1
ATOM 2650 N N . ASP A 1 353 ? -44.578 -17.058 11.640 1.00 40.91 353 ASP A N 1
ATOM 2651 C CA . ASP A 1 353 ? -44.901 -18.486 11.427 1.00 40.91 353 ASP A CA 1
ATOM 2652 C C . ASP A 1 353 ? -45.007 -19.371 12.687 1.00 40.91 353 ASP A C 1
ATOM 2654 O O . ASP A 1 353 ? -45.063 -20.588 12.585 1.00 40.91 353 ASP A O 1
ATOM 2658 N N . ASP A 1 354 ? -45.110 -18.792 13.891 1.00 39.00 354 ASP A N 1
ATOM 2659 C CA . ASP A 1 354 ? -45.218 -19.571 15.147 1.00 39.00 354 ASP A CA 1
ATOM 2660 C C . ASP A 1 354 ? -46.589 -19.449 15.850 1.00 39.00 354 ASP A C 1
ATOM 2662 O O . ASP A 1 354 ? -46.706 -19.584 17.071 1.00 39.00 354 ASP A O 1
ATOM 2666 N N . ARG A 1 355 ? -47.669 -19.185 15.095 1.00 38.66 355 ARG A N 1
ATOM 2667 C CA . ARG A 1 355 ? -49.045 -19.148 15.645 1.00 38.66 355 ARG A CA 1
ATOM 2668 C C . ARG A 1 355 ? -49.898 -20.395 15.421 1.00 38.66 355 ARG A C 1
ATOM 2670 O O . ARG A 1 355 ? -50.987 -20.437 15.983 1.00 38.66 355 ARG A O 1
ATOM 2677 N N . ASP A 1 356 ? -49.395 -21.430 14.748 1.00 40.66 356 ASP A N 1
ATOM 2678 C CA . ASP A 1 356 ? -50.225 -22.592 14.383 1.00 40.66 356 ASP A CA 1
ATOM 2679 C C . ASP A 1 356 ? -49.846 -23.923 15.066 1.00 40.66 356 ASP A C 1
ATOM 2681 O O . ASP A 1 356 ? -50.383 -24.975 14.716 1.00 40.66 356 ASP A O 1
ATOM 2685 N N . HIS A 1 357 ? -48.980 -23.928 16.088 1.00 39.00 357 HIS A N 1
ATOM 2686 C CA . HIS A 1 357 ? -48.561 -25.176 16.760 1.00 39.00 357 HIS A CA 1
ATOM 2687 C C . HIS A 1 357 ? -48.903 -25.299 18.252 1.00 39.00 357 HIS A C 1
ATOM 2689 O O . HIS A 1 357 ? -48.470 -26.247 18.906 1.00 39.00 357 HIS A O 1
ATOM 2695 N N . HIS A 1 358 ? -49.762 -24.430 18.799 1.00 35.94 358 HIS A N 1
ATOM 2696 C CA . HIS A 1 358 ? -50.138 -24.494 20.220 1.00 35.94 358 HIS A CA 1
ATOM 2697 C C . HIS A 1 358 ? -51.433 -25.245 20.571 1.00 35.94 358 HIS A C 1
ATOM 2699 O O . HIS A 1 358 ? -51.860 -25.189 21.722 1.00 35.94 358 HIS A O 1
ATOM 2705 N N . GLU A 1 359 ? -52.012 -26.026 19.653 1.00 37.91 359 GLU A N 1
ATOM 2706 C CA . GLU A 1 359 ? -53.295 -26.706 19.917 1.00 37.91 359 GLU A CA 1
ATOM 2707 C C . GLU A 1 359 ? -53.332 -28.227 19.693 1.00 37.91 359 GLU A C 1
ATOM 2709 O O . GLU A 1 359 ? -54.412 -28.812 19.703 1.00 37.91 359 GLU A O 1
ATOM 2714 N N . GLN A 1 360 ? -52.188 -28.913 19.551 1.00 36.44 360 GLN A N 1
ATOM 2715 C CA . GLN A 1 360 ? -52.194 -30.378 19.351 1.00 36.44 360 GLN A CA 1
ATOM 2716 C C . GLN A 1 360 ? -51.324 -31.215 20.297 1.00 36.44 360 GLN A C 1
ATOM 2718 O O . GLN A 1 360 ? -51.349 -32.439 20.194 1.00 36.44 360 GLN A O 1
ATOM 2723 N N . ASP A 1 361 ? -50.645 -30.616 21.278 1.00 36.84 361 ASP A N 1
ATOM 2724 C CA . ASP A 1 361 ? -49.695 -31.357 22.130 1.00 36.84 361 ASP A CA 1
ATOM 2725 C C . ASP A 1 361 ? -50.192 -31.649 23.563 1.00 36.84 361 ASP A C 1
ATOM 2727 O O . ASP A 1 361 ? -49.416 -32.008 24.446 1.00 36.84 361 ASP A O 1
ATOM 2731 N N . GLN A 1 362 ? -51.501 -31.517 23.827 1.00 35.12 362 GLN A N 1
ATOM 2732 C CA . GLN A 1 362 ? -52.074 -31.812 25.154 1.00 35.12 362 GLN A CA 1
ATOM 2733 C C . GLN A 1 362 ? -52.656 -33.224 25.326 1.00 35.12 362 GLN A C 1
ATOM 2735 O O . GLN A 1 362 ? -53.010 -33.576 26.449 1.00 35.12 362 GLN A O 1
ATOM 2740 N N . ASP A 1 363 ? -52.689 -34.067 24.287 1.00 35.00 363 ASP A N 1
ATOM 2741 C CA . ASP A 1 363 ? -53.370 -35.375 24.372 1.00 35.00 363 ASP A CA 1
ATOM 2742 C C . ASP A 1 363 ? -52.476 -36.613 24.176 1.00 35.00 363 ASP A C 1
ATO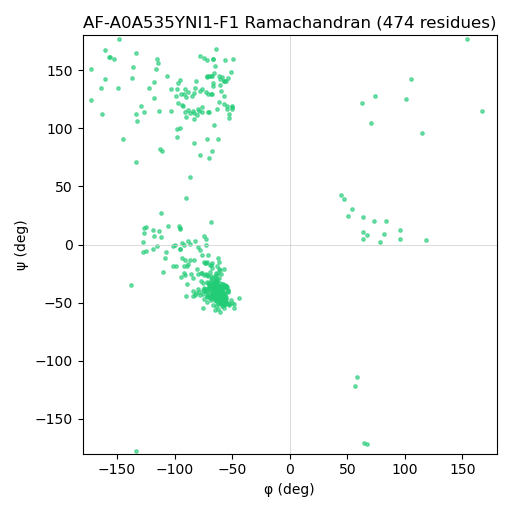M 2744 O O . ASP A 1 363 ? -52.946 -37.754 24.183 1.00 35.00 363 ASP A O 1
ATOM 2748 N N . ALA A 1 364 ? -51.156 -36.440 24.093 1.00 33.00 364 ALA A N 1
ATOM 2749 C CA . ALA A 1 364 ? -50.230 -37.555 23.932 1.00 33.00 364 ALA A CA 1
ATOM 2750 C C . ALA A 1 364 ? -49.359 -37.795 25.179 1.00 33.00 364 ALA A C 1
ATOM 2752 O O . ALA A 1 364 ? -48.168 -37.520 25.189 1.00 33.00 364 ALA A O 1
ATOM 2753 N N . ARG A 1 365 ? -49.956 -38.485 26.166 1.00 35.59 365 ARG A N 1
ATOM 2754 C CA . ARG A 1 365 ? -49.286 -39.517 26.997 1.00 35.59 365 ARG A CA 1
ATOM 2755 C C . ARG A 1 365 ? -48.236 -38.969 27.986 1.00 35.59 365 ARG A C 1
ATOM 2757 O O . ARG A 1 365 ? -47.090 -38.732 27.651 1.00 35.59 365 ARG A O 1
ATOM 2764 N N . ARG A 1 366 ? -48.477 -38.867 29.296 1.00 38.66 366 ARG A N 1
ATOM 2765 C CA . ARG A 1 366 ? -49.246 -39.749 30.194 1.00 38.66 366 ARG A CA 1
ATOM 2766 C C . ARG A 1 366 ? -48.981 -41.249 30.002 1.00 38.66 366 ARG A C 1
ATOM 2768 O O . ARG A 1 366 ? -49.904 -42.039 30.079 1.00 38.66 366 ARG A O 1
ATOM 2775 N N . THR A 1 367 ? -47.724 -41.653 29.826 1.00 34.00 367 THR A N 1
ATOM 2776 C CA . THR A 1 367 ? -47.259 -43.026 30.118 1.00 34.00 367 THR A CA 1
ATOM 2777 C C . THR A 1 367 ? -45.735 -43.071 30.197 1.00 34.00 367 THR A C 1
ATOM 2779 O O . THR A 1 367 ? -45.079 -42.600 29.278 1.00 34.00 367 THR A O 1
ATOM 2782 N N . GLY A 1 368 ? -45.186 -43.749 31.210 1.00 30.06 368 GLY A N 1
ATOM 2783 C CA . GLY A 1 368 ? -43.929 -44.489 31.034 1.00 30.06 368 GLY A CA 1
ATOM 2784 C C . GLY A 1 368 ? -42.716 -44.010 31.827 1.00 30.06 368 GLY A C 1
ATOM 2785 O O . GLY A 1 368 ? -41.968 -43.144 31.408 1.00 30.06 368 GLY A O 1
ATOM 2786 N N . GLN A 1 369 ? -42.514 -44.665 32.963 1.00 30.89 369 GLN A N 1
ATOM 2787 C CA . GLN A 1 369 ? -41.339 -44.674 33.831 1.00 30.89 369 GLN A CA 1
ATOM 2788 C C . GLN A 1 369 ? -40.000 -45.092 33.175 1.00 30.89 369 GLN A C 1
ATOM 2790 O O . GLN A 1 369 ? -39.983 -45.947 32.298 1.00 30.89 369 GLN A O 1
ATOM 2795 N N . ARG A 1 370 ? -38.915 -44.667 33.856 1.00 29.19 370 ARG A N 1
ATOM 2796 C CA . ARG A 1 370 ? -37.604 -45.336 34.083 1.00 29.19 370 ARG A CA 1
ATOM 2797 C C . ARG A 1 370 ? -36.595 -45.426 32.926 1.00 29.19 370 ARG A C 1
ATOM 2799 O O . ARG A 1 370 ? -36.835 -46.071 31.919 1.00 29.19 370 ARG A O 1
ATOM 2806 N N . GLY A 1 371 ? -35.370 -44.973 33.213 1.00 28.20 371 GLY A N 1
ATOM 2807 C CA . GLY A 1 371 ? -34.152 -45.429 32.534 1.00 28.20 371 GLY A CA 1
ATOM 2808 C C . GLY A 1 371 ? -32.944 -44.541 32.826 1.00 28.20 371 GLY A C 1
ATOM 2809 O O . GLY A 1 371 ? -32.955 -43.368 32.492 1.00 28.20 371 GLY A O 1
ATOM 2810 N N . ALA A 1 372 ? -31.936 -45.096 33.494 1.00 28.45 372 ALA A N 1
ATOM 2811 C CA . ALA A 1 372 ? -30.714 -44.435 33.942 1.00 28.45 372 ALA A CA 1
ATOM 2812 C C . ALA A 1 372 ? -29.707 -44.136 32.807 1.00 28.45 372 ALA A C 1
ATOM 2814 O O . ALA A 1 372 ? -29.734 -44.770 31.757 1.00 28.45 372 ALA A O 1
ATOM 2815 N N . ALA A 1 373 ? -28.787 -43.200 33.073 1.00 30.09 373 ALA A N 1
ATOM 2816 C CA . ALA A 1 373 ? -27.561 -42.936 32.304 1.00 30.09 373 ALA A CA 1
ATOM 2817 C C . ALA A 1 373 ? -26.587 -44.153 32.345 1.00 30.09 373 ALA A C 1
ATOM 2819 O O . ALA A 1 373 ? -26.802 -45.036 33.183 1.00 30.09 373 ALA A O 1
ATOM 2820 N N . PRO A 1 374 ? -25.506 -44.230 31.525 1.00 38.94 374 PRO A N 1
ATOM 2821 C CA . PRO A 1 374 ? -24.356 -43.329 31.692 1.00 38.94 374 PRO A CA 1
ATOM 2822 C C . PRO A 1 374 ? -23.570 -42.939 30.416 1.00 38.94 374 PRO A C 1
ATOM 2824 O O . PRO A 1 374 ? -23.826 -43.381 29.302 1.00 38.94 374 PRO A O 1
ATOM 2827 N N . ALA A 1 375 ? -22.594 -42.065 30.668 1.00 30.47 375 ALA A N 1
ATOM 2828 C CA . ALA A 1 375 ? -21.598 -41.461 29.793 1.00 30.47 375 ALA A CA 1
ATOM 2829 C C . ALA A 1 375 ? -20.573 -42.427 29.164 1.00 30.47 375 ALA A C 1
ATOM 2831 O O . ALA A 1 375 ? -20.194 -43.420 29.778 1.00 30.47 375 ALA A O 1
ATOM 2832 N N . ALA A 1 376 ? -20.045 -42.039 27.997 1.00 28.84 376 ALA A N 1
ATOM 2833 C CA . ALA A 1 376 ? -18.774 -42.459 27.387 1.00 28.84 376 ALA A CA 1
ATOM 2834 C C . ALA A 1 376 ? -18.547 -41.583 26.135 1.00 28.84 376 ALA A C 1
ATOM 2836 O O . ALA A 1 376 ? -19.520 -41.180 25.509 1.00 28.84 376 ALA A O 1
ATOM 2837 N N . ALA A 1 377 ? -17.361 -41.255 25.640 1.00 27.83 377 ALA A N 1
ATOM 2838 C CA . ALA A 1 377 ? -16.008 -41.121 26.155 1.00 27.83 377 ALA A CA 1
ATOM 2839 C C . ALA A 1 377 ? -15.299 -40.238 25.106 1.00 27.83 377 ALA A C 1
ATOM 2841 O O . ALA A 1 377 ? -15.586 -40.337 23.914 1.00 27.83 377 ALA A O 1
ATOM 2842 N N . ALA A 1 378 ? -14.425 -39.343 25.552 1.00 29.09 378 ALA A N 1
ATOM 2843 C CA . ALA A 1 378 ? -13.622 -38.491 24.687 1.00 29.09 378 ALA A CA 1
ATOM 2844 C C . ALA A 1 378 ? -12.376 -39.255 24.216 1.00 29.09 378 ALA A C 1
ATOM 2846 O O . ALA A 1 378 ? -11.646 -39.776 25.056 1.00 29.09 378 ALA A O 1
ATOM 2847 N N . GLU A 1 379 ? -12.084 -39.255 22.913 1.00 27.83 379 GLU A N 1
ATOM 2848 C CA . GLU A 1 379 ? -10.765 -39.636 22.393 1.00 27.83 379 GLU A CA 1
ATOM 2849 C C . GLU A 1 379 ? -10.213 -38.536 21.483 1.00 27.83 379 GLU A C 1
ATOM 2851 O O . GLU A 1 379 ? -10.756 -38.202 20.431 1.00 27.83 379 GLU A O 1
ATOM 2856 N N . ALA A 1 380 ? -9.119 -37.942 21.958 1.00 27.84 380 ALA A N 1
ATOM 2857 C CA . ALA A 1 380 ? -8.312 -36.950 21.277 1.00 27.84 380 ALA A CA 1
ATOM 2858 C C . ALA A 1 380 ? -7.119 -37.653 20.615 1.00 27.84 380 ALA A C 1
ATOM 2860 O O . ALA A 1 380 ? -6.303 -38.270 21.300 1.00 27.84 380 ALA A O 1
ATOM 2861 N N . HIS A 1 381 ? -6.976 -37.521 19.297 1.00 27.83 381 HIS A N 1
ATOM 2862 C CA . HIS A 1 381 ? -5.775 -37.957 18.588 1.00 27.83 381 HIS A CA 1
ATOM 2863 C C . HIS A 1 381 ? -4.691 -36.872 18.663 1.00 27.83 381 HIS A C 1
ATOM 2865 O O . HIS A 1 381 ? -4.783 -35.821 18.031 1.00 27.83 381 HIS A O 1
ATOM 2871 N N . HIS A 1 382 ? -3.657 -37.146 19.460 1.00 27.39 382 HIS A N 1
ATOM 2872 C CA . HIS A 1 382 ? -2.418 -36.375 19.564 1.00 27.39 382 HIS A CA 1
ATOM 2873 C C . HIS A 1 382 ? -1.402 -36.940 18.555 1.00 27.39 382 HIS A C 1
ATOM 2875 O O . HIS A 1 382 ? -0.903 -38.049 18.737 1.00 27.39 382 HIS A O 1
ATOM 2881 N N . ALA A 1 383 ? -1.086 -36.198 17.490 1.00 28.58 383 ALA A N 1
ATOM 2882 C CA . ALA A 1 383 ? 0.011 -36.533 16.582 1.00 28.58 383 ALA A CA 1
ATOM 2883 C C . ALA A 1 383 ? 1.289 -35.805 17.028 1.00 28.58 383 ALA A C 1
ATOM 2885 O O . ALA A 1 383 ? 1.327 -34.579 17.134 1.00 28.58 383 ALA A O 1
ATOM 2886 N N . ALA A 1 384 ? 2.323 -36.588 17.335 1.00 26.25 384 ALA A N 1
ATOM 2887 C CA . ALA A 1 384 ? 3.611 -36.135 17.837 1.00 26.25 384 ALA A CA 1
ATOM 2888 C C . ALA A 1 384 ? 4.406 -35.349 16.777 1.00 26.25 384 ALA A C 1
ATOM 2890 O O . ALA A 1 384 ? 4.628 -35.819 15.663 1.00 26.25 384 ALA A O 1
ATOM 2891 N N . ILE A 1 385 ? 4.883 -34.163 17.161 1.00 28.12 385 ILE A N 1
ATOM 2892 C CA . ILE A 1 385 ? 5.792 -33.323 16.374 1.00 28.12 385 ILE A CA 1
ATOM 2893 C C . ILE A 1 385 ? 7.228 -33.820 16.591 1.00 28.12 385 ILE A C 1
ATOM 2895 O O . ILE A 1 385 ? 7.783 -33.689 17.684 1.00 28.12 385 ILE A O 1
ATOM 2899 N N . VAL A 1 386 ? 7.846 -34.361 15.541 1.00 25.22 386 VAL A N 1
ATOM 2900 C CA . VAL A 1 386 ? 9.282 -34.673 15.493 1.00 25.22 386 VAL A CA 1
ATOM 2901 C C . VAL A 1 386 ? 10.050 -33.378 15.206 1.00 25.22 386 VAL A C 1
ATOM 2903 O O . VAL A 1 386 ? 9.871 -32.761 14.161 1.00 25.22 386 VAL A O 1
ATOM 2906 N N . ARG A 1 387 ? 10.900 -32.939 16.144 1.00 25.06 387 ARG A N 1
ATOM 2907 C CA . ARG A 1 387 ? 11.797 -31.782 15.969 1.00 25.06 387 ARG A CA 1
ATOM 2908 C C . ARG A 1 387 ? 13.098 -32.216 15.274 1.00 25.06 387 ARG A C 1
ATOM 2910 O O . ARG A 1 387 ? 13.757 -33.112 15.806 1.00 25.06 387 ARG A O 1
ATOM 2917 N N . PRO A 1 388 ? 13.545 -31.574 14.180 1.00 25.23 388 PRO A N 1
ATOM 2918 C CA . PRO A 1 388 ? 14.892 -31.789 13.669 1.00 25.23 388 PRO A CA 1
ATOM 2919 C C . PRO A 1 388 ? 15.923 -31.022 14.517 1.00 25.23 388 PRO A C 1
ATOM 2921 O O . PRO A 1 388 ? 15.760 -29.841 14.825 1.00 25.23 388 PRO A O 1
ATOM 2924 N N . ARG A 1 389 ? 16.996 -31.719 14.910 1.00 23.14 389 ARG A N 1
ATOM 2925 C CA . ARG A 1 389 ? 18.219 -31.148 15.498 1.00 23.14 389 ARG A CA 1
ATOM 2926 C C . ARG A 1 389 ? 19.046 -30.512 14.375 1.00 23.14 389 ARG A C 1
ATOM 2928 O O . ARG A 1 389 ? 19.556 -31.235 13.526 1.00 23.14 389 ARG A O 1
ATOM 2935 N N . LEU A 1 390 ? 19.211 -29.191 14.393 1.00 25.62 390 LEU A N 1
ATOM 2936 C CA . LEU A 1 390 ? 20.206 -28.483 13.582 1.00 25.62 390 LEU A CA 1
ATOM 2937 C C . LEU A 1 390 ? 21.537 -28.448 14.344 1.00 25.62 390 LEU A C 1
ATOM 2939 O O . LEU A 1 390 ? 21.645 -27.823 15.398 1.00 25.62 390 LEU A O 1
ATOM 2943 N N . THR A 1 391 ? 22.539 -29.148 13.818 1.00 23.11 391 THR A N 1
ATOM 2944 C CA . THR A 1 391 ? 23.921 -29.101 14.305 1.00 23.11 391 THR A CA 1
ATOM 2945 C C . THR A 1 391 ? 24.645 -27.966 13.583 1.00 23.11 391 THR A C 1
ATOM 2947 O O . THR A 1 391 ? 24.796 -27.997 12.365 1.00 23.11 391 THR A O 1
ATOM 2950 N N . LEU A 1 392 ? 25.064 -26.951 14.337 1.00 23.47 392 LEU A N 1
ATOM 2951 C CA . LEU A 1 392 ? 25.755 -25.758 13.849 1.00 23.47 392 LEU A CA 1
ATOM 2952 C C . LEU A 1 392 ? 27.239 -26.082 13.582 1.00 23.47 392 LEU A C 1
ATOM 2954 O O . LEU A 1 392 ? 27.977 -26.368 14.526 1.00 23.47 392 LEU A O 1
ATOM 2958 N N . PHE A 1 393 ? 27.699 -26.018 12.330 1.00 23.27 393 PHE A N 1
ATOM 2959 C CA . PHE A 1 393 ? 29.135 -26.008 12.027 1.00 23.27 393 PHE A CA 1
ATOM 2960 C C . PHE A 1 393 ? 29.665 -24.571 12.136 1.00 23.27 393 PHE A C 1
ATOM 2962 O O . PHE A 1 393 ? 29.275 -23.692 11.374 1.00 23.27 393 PHE A O 1
ATOM 2969 N N . LYS A 1 394 ? 30.551 -24.327 13.109 1.00 23.58 394 LYS A N 1
ATOM 2970 C CA . LYS A 1 394 ? 31.348 -23.095 13.214 1.00 23.58 394 LYS A CA 1
ATOM 2971 C C . LYS A 1 394 ? 32.482 -23.149 12.188 1.00 23.58 394 LYS A C 1
ATOM 2973 O O . LYS A 1 394 ? 33.360 -23.998 12.320 1.00 23.58 394 LYS A O 1
ATOM 2978 N N . LEU A 1 395 ? 32.512 -22.214 11.243 1.00 25.55 395 LEU A N 1
ATOM 2979 C CA . LEU A 1 395 ? 33.740 -21.842 10.534 1.00 25.55 395 LEU A CA 1
ATOM 2980 C C . LEU A 1 395 ? 34.338 -20.590 11.203 1.00 25.55 395 LEU A C 1
ATOM 2982 O O . LEU A 1 395 ? 33.580 -19.710 11.620 1.00 25.55 395 LEU A O 1
ATOM 2986 N N . PRO A 1 396 ? 35.668 -20.513 11.385 1.00 26.50 396 PRO A N 1
ATOM 2987 C CA . PRO A 1 396 ? 36.304 -19.379 12.040 1.00 26.50 396 PRO A CA 1
ATOM 2988 C C . PRO A 1 396 ? 36.302 -18.145 11.129 1.00 26.50 396 PRO A C 1
ATOM 2990 O O . PRO A 1 396 ? 36.693 -18.209 9.967 1.00 26.50 396 PRO A O 1
ATOM 2993 N N . VAL A 1 397 ? 35.879 -17.017 11.698 1.00 29.06 397 VAL A N 1
ATOM 2994 C CA . VAL A 1 397 ? 35.947 -15.681 11.097 1.00 29.06 397 VAL A CA 1
ATOM 2995 C C . VAL A 1 397 ? 37.410 -15.234 11.074 1.00 29.06 397 VAL A C 1
ATOM 2997 O O . VAL A 1 397 ? 38.019 -15.052 12.128 1.00 29.06 397 VAL A O 1
ATOM 3000 N N . GLY A 1 398 ? 37.971 -15.086 9.874 1.00 26.59 398 GLY A N 1
ATOM 3001 C CA . GLY A 1 398 ? 39.269 -14.459 9.636 1.00 26.59 398 GLY A CA 1
ATOM 3002 C C . GLY A 1 398 ? 39.106 -12.962 9.372 1.00 26.59 398 GLY A C 1
ATOM 3003 O O . GLY A 1 398 ? 38.235 -12.543 8.619 1.00 26.59 398 GLY A O 1
ATOM 3004 N N . THR A 1 399 ? 39.939 -12.163 10.027 1.00 28.81 399 THR A N 1
ATOM 3005 C CA . THR A 1 399 ? 40.058 -10.707 9.893 1.00 28.81 399 THR A CA 1
ATOM 3006 C C . THR A 1 399 ? 40.468 -10.274 8.483 1.00 28.81 399 THR A C 1
ATOM 3008 O O . THR A 1 399 ? 41.288 -10.937 7.853 1.00 28.81 399 THR A O 1
ATOM 3011 N N . ALA A 1 400 ? 39.952 -9.127 8.034 1.00 36.84 400 ALA A N 1
ATOM 3012 C CA . ALA A 1 400 ? 40.281 -8.487 6.763 1.00 36.84 400 ALA A CA 1
ATOM 3013 C C . ALA A 1 400 ? 41.799 -8.341 6.531 1.00 36.84 400 ALA A C 1
ATOM 3015 O O . ALA A 1 400 ? 42.474 -7.647 7.290 1.00 36.84 400 ALA A O 1
ATOM 3016 N N . SER A 1 401 ? 42.310 -8.966 5.465 1.00 32.91 401 SER A N 1
ATOM 3017 C CA . SER A 1 401 ? 43.497 -8.542 4.709 1.00 32.91 401 SER A CA 1
ATOM 3018 C C . SER A 1 401 ? 43.657 -9.417 3.455 1.00 32.91 401 SER A C 1
ATOM 3020 O O . SER A 1 401 ? 43.751 -10.634 3.581 1.00 32.91 401 SER A O 1
ATOM 3022 N N . ALA A 1 402 ? 43.713 -8.767 2.285 1.00 32.19 402 ALA A N 1
ATOM 3023 C CA . ALA A 1 402 ? 43.959 -9.295 0.933 1.00 32.19 402 ALA A CA 1
ATOM 3024 C C . ALA A 1 402 ? 42.930 -10.302 0.366 1.00 32.19 402 ALA A C 1
ATOM 3026 O O . ALA A 1 402 ? 42.703 -11.377 0.917 1.00 32.19 402 ALA A O 1
ATOM 3027 N N . ALA A 1 403 ? 42.341 -9.964 -0.790 1.00 30.69 403 ALA A N 1
ATOM 3028 C CA . ALA A 1 403 ? 41.524 -10.891 -1.569 1.00 30.69 403 ALA A CA 1
ATOM 3029 C C . ALA A 1 403 ? 42.358 -12.143 -1.924 1.00 30.69 403 ALA A C 1
ATOM 3031 O O . ALA A 1 403 ? 43.478 -12.001 -2.425 1.00 30.69 403 ALA A O 1
ATOM 3032 N N . PRO A 1 404 ? 41.870 -13.363 -1.643 1.00 33.12 404 PRO A N 1
ATOM 3033 C CA . PRO A 1 404 ? 42.594 -14.576 -1.988 1.00 33.12 404 PRO A CA 1
ATOM 3034 C C . PRO A 1 404 ? 42.661 -14.728 -3.512 1.00 33.12 404 PRO A C 1
ATOM 3036 O O . PRO A 1 404 ? 41.683 -14.483 -4.218 1.00 33.12 404 PRO A O 1
ATOM 3039 N N . ALA A 1 405 ? 43.820 -15.151 -4.019 1.00 39.59 405 ALA A N 1
ATOM 3040 C CA . ALA A 1 405 ? 44.006 -15.472 -5.429 1.00 39.59 405 ALA A CA 1
ATOM 3041 C C . ALA A 1 405 ? 42.957 -16.509 -5.875 1.00 39.59 405 ALA A C 1
ATOM 3043 O O . ALA A 1 405 ? 42.946 -17.630 -5.363 1.00 39.59 405 ALA A O 1
ATOM 3044 N N . GLY A 1 406 ? 42.086 -16.124 -6.814 1.00 53.03 406 GLY A N 1
ATOM 3045 C CA . GLY A 1 406 ? 41.077 -17.006 -7.409 1.00 53.03 406 GLY A CA 1
ATOM 3046 C C . GLY A 1 406 ? 39.610 -16.608 -7.208 1.00 53.03 406 GLY A C 1
ATOM 3047 O O . GLY A 1 406 ? 38.751 -17.369 -7.644 1.00 53.03 406 GLY A O 1
ATOM 3048 N N . MET A 1 407 ? 39.295 -15.465 -6.584 1.00 46.91 407 MET A N 1
ATOM 3049 C CA . MET A 1 407 ? 37.939 -14.900 -6.681 1.00 46.91 407 MET A CA 1
ATOM 3050 C C . MET A 1 407 ? 37.762 -14.113 -7.993 1.00 46.91 407 MET A C 1
ATOM 3052 O O . MET A 1 407 ? 38.708 -13.424 -8.384 1.00 46.91 407 MET A O 1
ATOM 3056 N N . PRO A 1 408 ? 36.593 -14.201 -8.661 1.00 66.94 408 PRO A N 1
ATOM 3057 C CA . PRO A 1 408 ? 36.265 -13.352 -9.806 1.00 66.94 408 PRO A CA 1
ATOM 3058 C C . PRO A 1 408 ? 36.339 -11.866 -9.421 1.00 66.94 408 PRO A C 1
ATOM 3060 O O . PRO A 1 408 ? 35.958 -11.499 -8.311 1.00 66.94 408 PRO A O 1
ATOM 3063 N N . GLU A 1 409 ? 36.853 -11.031 -10.323 1.00 80.94 409 GLU A N 1
ATOM 3064 C CA . GLU A 1 409 ? 36.845 -9.567 -10.206 1.00 80.94 409 GLU A CA 1
ATOM 3065 C C . GLU A 1 409 ? 35.75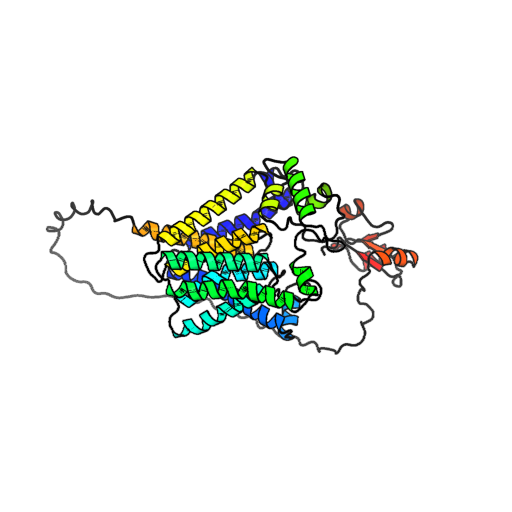4 -9.028 -11.133 1.00 80.94 409 GLU A C 1
ATOM 3067 O O . GLU A 1 409 ? 35.695 -9.443 -12.293 1.00 80.94 409 GLU A O 1
ATOM 3072 N N . ASP A 1 410 ? 34.931 -8.100 -10.646 1.00 75.88 410 ASP A N 1
ATOM 3073 C CA . ASP A 1 410 ? 33.938 -7.432 -11.487 1.00 75.88 410 ASP A CA 1
ATOM 3074 C C . ASP A 1 410 ? 34.630 -6.537 -12.518 1.00 75.88 410 ASP A C 1
ATOM 3076 O O . ASP A 1 410 ? 35.492 -5.706 -12.202 1.00 75.88 410 ASP A O 1
ATOM 3080 N N . VAL A 1 411 ? 34.243 -6.701 -13.781 1.00 77.44 411 VAL A N 1
ATOM 3081 C CA . VAL A 1 411 ? 34.821 -5.975 -14.912 1.00 77.44 411 VAL A CA 1
ATOM 3082 C C . VAL A 1 411 ? 33.766 -5.048 -15.499 1.00 77.44 411 VAL A C 1
ATOM 3084 O O . VAL A 1 411 ? 32.791 -5.493 -16.088 1.00 77.44 411 VAL A O 1
ATOM 3087 N N . GLN A 1 412 ? 34.006 -3.742 -15.393 1.00 74.50 412 GLN A N 1
ATOM 3088 C CA . GLN A 1 412 ? 33.172 -2.719 -16.027 1.00 74.50 412 GLN A CA 1
ATOM 3089 C C . GLN A 1 412 ? 33.248 -2.800 -17.563 1.00 74.50 412 GLN A C 1
ATOM 3091 O O . GLN A 1 412 ? 34.297 -3.127 -18.132 1.00 74.50 412 GLN A O 1
ATOM 3096 N N . HIS A 1 413 ? 32.148 -2.459 -18.242 1.00 71.38 413 HIS A N 1
ATOM 3097 C CA . HIS A 1 413 ? 31.987 -2.610 -19.695 1.00 71.38 413 HIS A CA 1
ATOM 3098 C C . HIS A 1 413 ? 33.091 -1.917 -20.523 1.00 71.38 413 HIS A C 1
ATOM 3100 O O . HIS A 1 413 ? 33.571 -2.454 -21.523 1.00 71.38 413 HIS A O 1
ATOM 3106 N N . ASP A 1 414 ? 33.578 -0.755 -20.080 1.00 73.88 414 ASP A N 1
ATOM 3107 C CA . ASP A 1 414 ? 34.643 0.012 -20.744 1.00 73.88 414 ASP A CA 1
ATOM 3108 C C . ASP A 1 414 ? 36.025 -0.673 -20.701 1.00 73.88 414 ASP A C 1
ATOM 3110 O O . ASP A 1 414 ? 36.920 -0.355 -21.495 1.00 73.88 414 ASP A O 1
ATOM 3114 N N . ARG A 1 415 ? 36.207 -1.643 -19.798 1.00 78.25 415 ARG A N 1
ATOM 3115 C CA . ARG A 1 415 ? 37.443 -2.415 -19.627 1.00 78.25 415 ARG A CA 1
ATOM 3116 C C . ARG A 1 415 ? 37.462 -3.701 -20.460 1.00 78.25 415 ARG A C 1
ATOM 3118 O O . ARG A 1 415 ? 38.552 -4.203 -20.741 1.00 78.25 415 ARG A O 1
ATOM 3125 N N . ILE A 1 416 ? 36.307 -4.188 -20.925 1.00 79.25 416 ILE A N 1
ATOM 3126 C CA . ILE A 1 416 ? 36.177 -5.447 -21.685 1.00 79.25 416 ILE A CA 1
ATOM 3127 C C . ILE A 1 416 ? 36.992 -5.406 -22.983 1.00 79.25 416 ILE A C 1
ATOM 3129 O O . ILE A 1 416 ? 37.776 -6.316 -23.246 1.00 79.25 416 ILE A O 1
ATOM 3133 N N . GLN A 1 417 ? 36.899 -4.318 -23.757 1.00 77.62 417 GLN A N 1
ATOM 3134 C CA . GLN A 1 417 ? 37.635 -4.180 -25.024 1.00 77.62 417 GLN A CA 1
ATOM 3135 C C . GLN A 1 417 ? 39.158 -4.218 -24.833 1.00 77.62 417 GLN A C 1
ATOM 3137 O O . GLN A 1 417 ? 39.879 -4.765 -25.665 1.00 77.62 417 GLN A O 1
ATOM 3142 N N . ARG A 1 418 ? 39.661 -3.655 -23.725 1.00 81.75 418 ARG A N 1
ATOM 3143 C CA . ARG A 1 418 ? 41.095 -3.681 -23.399 1.00 81.75 418 ARG A CA 1
ATOM 3144 C C . ARG A 1 418 ? 41.540 -5.077 -22.989 1.00 81.75 418 ARG A C 1
ATOM 3146 O O . ARG A 1 418 ? 42.544 -5.554 -23.493 1.00 81.75 418 ARG A O 1
ATOM 3153 N N . LEU A 1 419 ? 40.760 -5.754 -22.148 1.00 83.12 419 LEU A N 1
ATOM 3154 C CA . LEU A 1 419 ? 41.049 -7.131 -21.744 1.00 83.12 419 LEU A CA 1
ATOM 3155 C C . LEU A 1 419 ? 41.034 -8.084 -22.941 1.00 83.12 419 LEU A C 1
ATOM 3157 O O . LEU A 1 419 ? 41.903 -8.945 -23.046 1.00 83.12 419 LEU A O 1
ATOM 3161 N N . GLN A 1 420 ? 40.099 -7.898 -23.873 1.00 81.50 420 GLN A N 1
ATOM 3162 C CA . GLN A 1 420 ? 40.056 -8.657 -25.119 1.00 81.50 420 GLN A CA 1
ATOM 3163 C C . GLN A 1 420 ? 41.291 -8.379 -25.995 1.00 81.50 420 GLN A C 1
ATOM 3165 O O . GLN A 1 420 ? 41.877 -9.315 -26.538 1.00 81.50 420 GLN A O 1
ATOM 3170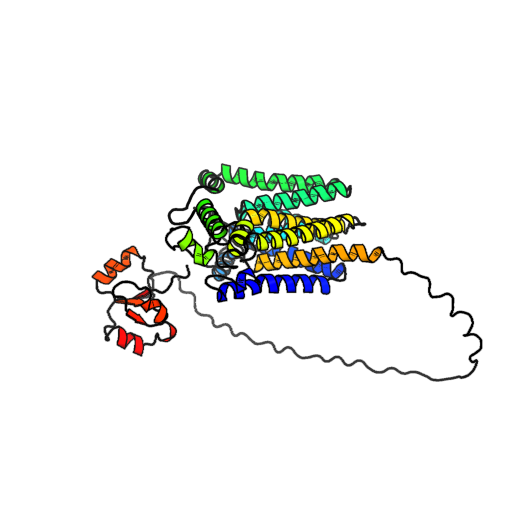 N N . ALA A 1 421 ? 41.739 -7.119 -26.085 1.00 81.50 421 ALA A N 1
ATOM 3171 C CA . ALA A 1 421 ? 42.978 -6.754 -26.779 1.00 81.50 421 ALA A CA 1
ATOM 3172 C C . ALA A 1 421 ? 44.239 -7.336 -26.107 1.00 81.50 421 ALA A C 1
ATOM 3174 O O . ALA A 1 421 ? 45.186 -7.707 -26.800 1.00 81.50 421 ALA A O 1
ATOM 3175 N N . ASP A 1 422 ? 44.219 -7.485 -24.781 1.00 84.69 422 ASP A N 1
ATOM 3176 C CA . ASP A 1 422 ? 45.284 -8.094 -23.974 1.00 84.69 422 ASP A CA 1
ATOM 3177 C C . ASP A 1 422 ? 45.223 -9.640 -23.959 1.00 84.69 422 ASP A C 1
ATOM 3179 O O . ASP A 1 422 ? 46.039 -10.297 -23.309 1.00 84.69 422 ASP A O 1
ATOM 3183 N N . GLY A 1 423 ? 44.287 -10.242 -24.706 1.00 83.12 423 GLY 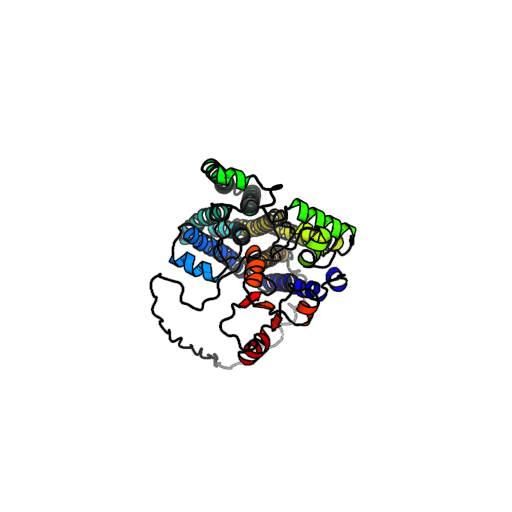A N 1
ATOM 3184 C CA . GLY A 1 423 ? 44.199 -11.688 -24.929 1.00 83.12 423 GLY A CA 1
ATOM 3185 C C . GLY A 1 423 ? 43.240 -12.447 -24.007 1.00 83.12 423 GLY A C 1
ATOM 3186 O O . GLY A 1 423 ? 43.284 -13.681 -23.980 1.00 83.12 423 GLY A O 1
ATOM 3187 N N . ALA A 1 424 ? 42.371 -11.757 -2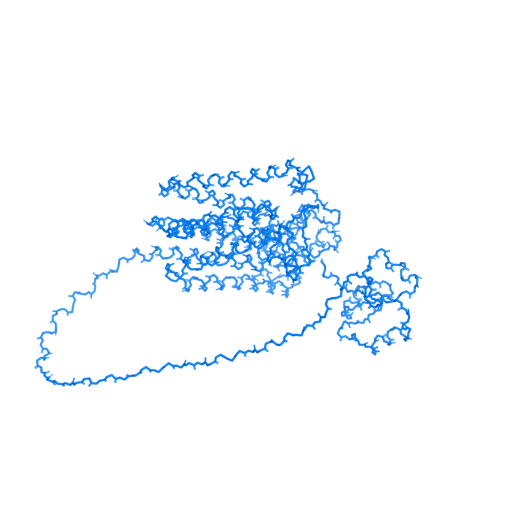3.261 1.00 85.94 424 ALA A N 1
ATOM 3188 C CA . ALA A 1 424 ? 41.312 -12.397 -22.484 1.00 85.94 424 ALA A CA 1
ATOM 3189 C C . ALA A 1 424 ? 40.253 -13.042 -23.393 1.00 85.94 424 ALA A C 1
ATOM 3191 O O . ALA A 1 424 ? 39.918 -12.523 -24.458 1.00 85.94 424 ALA A O 1
ATOM 3192 N N . SER A 1 425 ? 39.704 -14.178 -22.960 1.00 87.94 425 SER A N 1
ATOM 3193 C CA . SER A 1 425 ? 38.555 -14.809 -23.621 1.00 87.94 425 SER A CA 1
ATOM 3194 C C . SER A 1 425 ? 37.262 -14.286 -23.019 1.00 87.94 425 SER A C 1
ATOM 3196 O O . SER A 1 425 ? 37.085 -14.338 -21.805 1.00 87.94 425 SER A O 1
ATOM 3198 N N . ILE A 1 426 ? 36.370 -13.795 -23.872 1.00 89.50 426 ILE A N 1
ATOM 3199 C CA . ILE A 1 426 ? 35.041 -13.336 -23.473 1.00 89.50 426 ILE A CA 1
ATOM 3200 C C . ILE A 1 426 ? 34.078 -14.519 -23.608 1.00 89.50 426 ILE A C 1
ATOM 3202 O O . ILE A 1 426 ? 34.091 -15.198 -24.637 1.00 89.50 426 ILE A O 1
ATOM 3206 N N . MET A 1 427 ? 33.295 -14.803 -22.570 1.00 89.69 427 MET A N 1
ATOM 3207 C CA . MET A 1 427 ? 32.443 -15.987 -22.483 1.00 89.69 427 MET A CA 1
ATOM 3208 C C . MET A 1 427 ? 31.010 -15.618 -22.112 1.00 89.69 427 MET A C 1
ATOM 3210 O O . MET A 1 427 ? 30.775 -15.088 -21.031 1.00 89.69 427 MET A O 1
ATOM 3214 N N . GLU A 1 428 ? 30.083 -15.943 -23.007 1.00 88.19 428 GLU A N 1
ATOM 3215 C CA . GLU A 1 428 ? 28.638 -15.856 -22.810 1.00 88.19 428 GLU A CA 1
ATOM 3216 C C . GLU A 1 428 ? 28.124 -17.157 -22.191 1.00 88.19 428 GLU A C 1
ATOM 3218 O O . GLU A 1 428 ? 28.425 -18.241 -22.705 1.00 88.19 428 GLU A O 1
ATOM 3223 N N . VAL A 1 429 ? 27.326 -17.062 -21.128 1.00 89.56 429 VAL A N 1
ATOM 3224 C CA . VAL A 1 429 ? 26.744 -18.232 -20.442 1.00 89.56 429 VAL A CA 1
ATOM 3225 C C . VAL A 1 429 ? 25.227 -18.351 -20.595 1.00 89.56 429 VAL A C 1
ATOM 3227 O O . VAL A 1 429 ? 24.622 -19.251 -20.001 1.00 89.56 429 VAL A O 1
ATOM 3230 N N . LEU A 1 430 ? 24.607 -17.500 -21.413 1.00 84.44 430 LEU A N 1
ATOM 3231 C CA . LEU A 1 430 ? 23.219 -17.656 -21.845 1.00 84.44 430 LEU A CA 1
ATOM 3232 C C . LEU A 1 430 ? 22.999 -18.891 -22.741 1.00 84.44 430 LEU A C 1
ATOM 3234 O O . LEU A 1 430 ? 23.955 -19.421 -23.325 1.00 84.44 430 LEU A O 1
ATOM 3238 N N . PRO A 1 431 ? 21.743 -19.374 -22.848 1.00 87.50 431 PRO A N 1
ATOM 3239 C CA . PRO A 1 431 ? 21.352 -20.389 -23.824 1.00 87.50 431 PRO A CA 1
ATOM 3240 C C . PRO A 1 431 ? 21.784 -20.043 -25.258 1.00 87.50 431 PRO A C 1
ATOM 3242 O O . PRO A 1 431 ? 21.841 -18.875 -25.644 1.00 87.50 431 PRO A O 1
ATOM 3245 N N . GLU A 1 432 ? 22.070 -21.072 -26.059 1.00 85.00 432 GLU A N 1
ATOM 3246 C CA . GLU A 1 432 ? 22.581 -20.930 -27.432 1.00 85.00 432 GLU A CA 1
ATOM 3247 C C . GLU A 1 432 ? 21.659 -20.073 -28.316 1.00 85.00 432 GLU A C 1
ATOM 3249 O O . GLU A 1 432 ? 22.135 -19.246 -29.089 1.00 85.00 432 GLU A O 1
ATOM 3254 N N . ASP A 1 433 ? 20.340 -20.190 -28.147 1.00 80.38 433 ASP A N 1
ATOM 3255 C CA . ASP A 1 433 ? 19.356 -19.431 -28.920 1.00 80.38 433 ASP A CA 1
ATOM 3256 C C . ASP A 1 433 ? 19.342 -17.928 -28.596 1.00 80.38 433 ASP A C 1
ATOM 3258 O O . ASP A 1 433 ? 18.900 -17.128 -29.422 1.00 80.38 433 ASP A O 1
ATOM 3262 N N . GLU A 1 434 ? 19.799 -17.520 -27.412 1.00 81.38 434 GLU A N 1
ATOM 3263 C CA . GLU A 1 434 ? 19.986 -16.109 -27.055 1.00 81.38 434 GLU A CA 1
ATOM 3264 C C . GLU A 1 434 ? 21.321 -15.580 -27.585 1.00 81.38 434 GLU A C 1
ATOM 3266 O O . GLU A 1 434 ? 21.347 -14.519 -28.208 1.00 81.38 434 GLU A O 1
ATOM 3271 N N . TYR A 1 435 ? 22.397 -16.363 -27.453 1.00 84.00 435 TYR A N 1
ATOM 3272 C CA . TYR A 1 435 ? 23.703 -16.030 -28.027 1.00 84.00 435 TYR A CA 1
ATOM 3273 C C . TYR A 1 435 ? 23.640 -15.850 -29.553 1.00 84.00 435 TYR A C 1
ATOM 3275 O O . TYR A 1 435 ? 24.231 -14.918 -30.095 1.00 84.00 435 TYR A O 1
ATOM 3283 N N . GLU A 1 436 ? 22.903 -16.703 -30.271 1.00 83.19 436 GLU A N 1
ATOM 3284 C CA . GLU A 1 436 ? 22.734 -16.574 -31.726 1.00 83.19 436 GLU A CA 1
ATOM 3285 C C . GLU A 1 436 ? 21.991 -15.296 -32.140 1.00 83.19 436 GLU A C 1
ATOM 3287 O O . GLU A 1 436 ? 22.195 -14.803 -33.253 1.00 83.19 436 GLU A O 1
ATOM 3292 N N . ARG A 1 437 ? 21.135 -14.753 -31.263 1.00 80.69 437 ARG A N 1
ATOM 3293 C CA . ARG A 1 437 ? 20.396 -13.514 -31.523 1.00 80.69 437 ARG A CA 1
ATOM 3294 C C . ARG A 1 437 ? 21.304 -12.300 -31.386 1.00 80.69 437 ARG A C 1
ATOM 3296 O O . ARG A 1 437 ? 21.405 -11.525 -32.335 1.00 80.69 437 ARG A O 1
ATOM 3303 N N . GLU A 1 438 ? 21.965 -12.152 -30.241 1.00 76.75 438 GLU A N 1
ATOM 3304 C CA . GLU A 1 438 ? 22.873 -11.040 -29.948 1.00 76.75 438 GLU A CA 1
ATOM 3305 C C . GLU A 1 438 ? 23.988 -11.488 -28.990 1.00 76.75 438 GLU A C 1
ATOM 3307 O O . GLU A 1 438 ? 23.738 -12.162 -27.997 1.00 76.75 438 GLU A O 1
ATOM 3312 N N . HIS A 1 439 ? 25.236 -11.110 -29.279 1.00 84.94 439 HIS A N 1
ATOM 3313 C CA . HIS A 1 439 ? 26.389 -11.391 -28.417 1.00 84.94 439 HIS A CA 1
ATOM 3314 C C . HIS A 1 439 ? 27.526 -10.390 -28.653 1.00 84.94 439 HIS A C 1
ATOM 3316 O O . HIS A 1 439 ? 27.603 -9.735 -29.698 1.00 84.94 439 HIS A O 1
ATOM 3322 N N . LEU A 1 440 ? 28.454 -10.289 -27.693 1.00 83.50 440 LEU A N 1
ATOM 3323 C CA . LEU A 1 440 ? 29.659 -9.475 -27.851 1.00 83.50 440 LEU A CA 1
ATOM 3324 C C . LEU A 1 440 ? 30.568 -10.055 -28.942 1.00 83.50 440 LEU A C 1
ATOM 3326 O O . LEU A 1 440 ? 30.828 -11.257 -28.994 1.00 83.50 440 LEU A O 1
ATOM 3330 N N . ALA A 1 441 ? 31.108 -9.193 -29.803 1.00 80.06 441 ALA A N 1
ATOM 3331 C CA . ALA A 1 441 ? 31.951 -9.620 -30.915 1.00 80.06 441 ALA A CA 1
ATOM 3332 C C . ALA A 1 441 ? 33.172 -10.428 -30.431 1.00 80.06 441 ALA A C 1
ATOM 3334 O O . ALA A 1 441 ? 34.012 -9.932 -29.678 1.00 80.06 441 ALA A O 1
ATOM 3335 N N . GLY A 1 442 ? 33.290 -11.674 -30.899 1.00 82.94 442 GLY A N 1
ATOM 3336 C CA . GLY A 1 442 ? 34.375 -12.585 -30.518 1.00 82.94 442 GLY A CA 1
ATOM 3337 C C . GLY A 1 442 ? 34.175 -13.309 -29.181 1.00 82.94 442 GLY A C 1
ATOM 3338 O O . GLY A 1 442 ? 35.116 -13.957 -28.720 1.00 82.94 442 GLY A O 1
ATOM 3339 N N . ALA A 1 443 ? 32.991 -13.215 -28.567 1.00 87.44 443 ALA A N 1
ATOM 3340 C CA . ALA A 1 443 ? 32.627 -14.017 -27.405 1.00 87.44 443 ALA A CA 1
ATOM 3341 C C . ALA A 1 443 ? 32.388 -15.486 -27.780 1.00 87.44 443 ALA A C 1
ATOM 3343 O O . ALA A 1 443 ? 31.860 -15.791 -28.849 1.00 87.44 443 ALA A O 1
ATOM 3344 N N . LEU A 1 444 ? 32.759 -16.394 -26.880 1.00 89.81 444 LEU A N 1
ATOM 3345 C CA . LEU A 1 444 ? 32.469 -17.826 -26.962 1.00 89.81 444 LEU A CA 1
ATOM 3346 C C . LEU A 1 444 ? 31.209 -18.132 -26.150 1.00 89.81 444 LEU A C 1
ATOM 3348 O O . LEU A 1 444 ? 31.053 -17.580 -25.067 1.00 89.81 444 LEU A O 1
ATOM 3352 N N . ASN A 1 445 ? 30.350 -19.035 -26.621 1.00 91.44 445 ASN A N 1
ATOM 3353 C CA . ASN A 1 445 ? 29.187 -19.482 -25.856 1.00 91.44 445 ASN A CA 1
ATOM 3354 C C . ASN A 1 445 ? 29.496 -20.769 -25.080 1.00 91.44 445 ASN A C 1
ATOM 3356 O O . ASN A 1 445 ? 30.019 -21.737 -25.638 1.00 91.44 445 ASN A O 1
ATOM 3360 N N . LEU A 1 446 ? 29.184 -20.769 -23.787 1.00 89.81 446 LEU A N 1
ATOM 3361 C CA . LEU A 1 446 ? 29.178 -21.953 -22.939 1.00 89.81 446 LEU A CA 1
ATOM 3362 C C . LEU A 1 446 ? 28.040 -21.815 -21.919 1.00 89.81 446 LEU A C 1
ATOM 3364 O O . LEU A 1 446 ? 28.266 -21.260 -20.842 1.00 89.81 446 LEU A O 1
ATOM 3368 N N . PRO A 1 447 ? 26.828 -22.308 -22.236 1.00 89.06 447 PRO A N 1
ATOM 3369 C CA . PRO A 1 447 ? 25.656 -22.112 -21.395 1.00 89.06 447 PRO A CA 1
ATOM 3370 C C . PRO A 1 447 ? 25.891 -22.553 -19.948 1.00 89.06 447 PRO A C 1
ATOM 3372 O O . PRO A 1 447 ? 26.536 -23.574 -19.695 1.00 89.06 447 PRO A O 1
ATOM 3375 N N . LEU A 1 448 ? 25.324 -21.827 -18.980 1.00 85.69 448 LEU A N 1
ATOM 3376 C CA . LEU A 1 448 ? 25.592 -22.041 -17.551 1.00 85.69 448 LEU A CA 1
ATOM 3377 C C . LEU A 1 448 ? 25.322 -23.486 -17.095 1.00 85.69 448 LEU A C 1
ATOM 3379 O O . LEU A 1 448 ? 26.053 -24.038 -16.274 1.00 85.69 448 LEU A O 1
ATOM 3383 N N . HIS A 1 449 ? 24.296 -24.127 -17.658 1.00 82.56 449 HIS A N 1
ATOM 3384 C CA . HIS A 1 449 ? 23.937 -25.512 -17.348 1.00 82.56 449 HIS A CA 1
ATOM 3385 C C . HIS A 1 449 ? 24.916 -26.552 -17.930 1.00 82.56 449 HIS A C 1
ATOM 3387 O O . HIS A 1 449 ? 24.932 -27.699 -17.480 1.00 82.56 449 HIS A O 1
ATOM 3393 N N . GLU A 1 450 ? 25.760 -26.156 -18.885 1.00 84.06 450 GLU A N 1
ATOM 3394 C CA . GLU A 1 450 ? 26.813 -26.974 -19.494 1.00 84.06 450 GLU A CA 1
ATOM 3395 C C . GLU A 1 450 ? 28.216 -26.661 -18.945 1.00 84.06 450 GLU A C 1
ATOM 3397 O O . GLU A 1 450 ? 29.196 -27.316 -19.329 1.00 84.06 450 GLU A O 1
ATOM 3402 N N . LEU A 1 451 ? 28.324 -25.694 -18.022 1.00 83.00 451 LEU A N 1
ATOM 3403 C CA . LEU A 1 451 ? 29.576 -25.194 -17.455 1.00 83.00 451 LEU A CA 1
ATOM 3404 C C . LEU A 1 451 ? 30.273 -26.257 -16.589 1.00 83.00 451 LEU A C 1
ATOM 3406 O O . LEU A 1 451 ? 30.221 -26.279 -15.359 1.00 83.00 451 LEU A O 1
ATOM 3410 N N . THR A 1 452 ? 30.965 -27.169 -17.261 1.00 84.88 452 THR A N 1
ATOM 3411 C CA . THR A 1 452 ? 31.770 -28.236 -16.666 1.00 84.88 452 THR A CA 1
ATOM 3412 C C . THR A 1 452 ? 33.242 -28.026 -16.994 1.00 84.88 452 THR A C 1
ATOM 3414 O O . THR A 1 452 ? 33.588 -27.439 -18.017 1.00 84.88 452 THR A O 1
ATOM 3417 N N . ARG A 1 453 ? 34.148 -28.576 -16.172 1.00 79.81 453 ARG A N 1
ATOM 3418 C CA . ARG A 1 453 ? 35.599 -28.509 -16.440 1.00 79.81 453 ARG A CA 1
ATOM 3419 C C . ARG A 1 453 ? 35.956 -29.026 -17.842 1.00 79.81 453 ARG A C 1
ATOM 3421 O O . ARG A 1 453 ? 36.795 -28.437 -18.509 1.00 79.81 453 ARG A O 1
ATOM 3428 N N . ALA A 1 454 ? 35.312 -30.105 -18.289 1.00 81.69 454 ALA A N 1
ATOM 3429 C CA . ALA A 1 454 ? 35.563 -30.693 -19.603 1.00 81.69 454 ALA A CA 1
ATOM 3430 C C . ALA A 1 454 ? 35.051 -29.814 -20.758 1.00 81.69 454 ALA A C 1
ATOM 3432 O O . ALA A 1 454 ? 35.681 -29.778 -21.815 1.00 81.69 454 ALA A O 1
ATOM 3433 N N . ALA A 1 455 ? 33.928 -29.116 -20.566 1.00 82.12 455 ALA A N 1
ATOM 3434 C CA . ALA A 1 455 ? 33.409 -28.169 -21.546 1.00 82.12 455 ALA A CA 1
ATOM 3435 C C . ALA A 1 455 ? 34.274 -26.899 -21.604 1.00 82.12 455 ALA A C 1
ATOM 3437 O O . ALA A 1 455 ? 34.687 -26.496 -22.687 1.00 82.12 455 ALA A O 1
ATOM 3438 N N . ALA A 1 456 ? 34.667 -26.355 -20.449 1.00 80.50 456 ALA A N 1
ATOM 3439 C CA . ALA A 1 456 ? 35.565 -25.205 -20.366 1.00 80.50 456 ALA A CA 1
ATOM 3440 C C . ALA A 1 456 ? 36.940 -25.486 -21.001 1.00 80.50 456 ALA A C 1
ATOM 3442 O O . ALA A 1 456 ? 37.416 -24.684 -21.798 1.00 80.50 456 ALA A O 1
ATOM 3443 N N . ASP A 1 457 ? 37.557 -26.645 -20.730 1.00 82.69 457 ASP A N 1
ATOM 3444 C CA . ASP A 1 457 ? 38.843 -27.023 -21.344 1.00 82.69 457 ASP A CA 1
ATOM 3445 C C . ASP A 1 457 ? 38.730 -27.164 -22.882 1.00 82.69 457 ASP A C 1
ATOM 3447 O O . ASP A 1 457 ? 39.690 -26.870 -23.598 1.00 82.69 457 ASP A O 1
ATOM 3451 N N . ARG A 1 458 ? 37.562 -27.583 -23.399 1.00 81.75 458 ARG A N 1
ATOM 3452 C CA . ARG A 1 458 ? 37.286 -27.685 -24.844 1.00 81.75 458 ARG A CA 1
ATOM 3453 C C . ARG A 1 458 ? 37.160 -26.307 -25.492 1.00 81.75 458 ARG A C 1
ATOM 3455 O O . ARG A 1 458 ? 37.739 -26.090 -26.551 1.00 81.75 458 ARG A O 1
ATOM 3462 N N . VAL A 1 459 ? 36.420 -25.402 -24.854 1.00 81.19 459 VAL A N 1
ATOM 3463 C CA . VAL A 1 459 ? 36.143 -24.048 -25.358 1.00 81.19 459 VAL A CA 1
ATOM 3464 C C . VAL A 1 459 ? 37.382 -23.148 -25.252 1.00 81.19 459 VAL A C 1
ATOM 3466 O O . VAL A 1 459 ? 37.677 -22.398 -26.176 1.00 81.19 459 VAL A O 1
ATOM 3469 N N . LEU A 1 460 ? 38.166 -23.275 -24.177 1.00 80.44 460 LEU A N 1
ATOM 3470 C CA . LEU A 1 460 ? 39.384 -22.484 -23.936 1.00 80.44 460 LEU A CA 1
ATOM 3471 C C . LEU A 1 460 ? 40.655 -23.085 -24.569 1.00 80.44 460 LEU A C 1
ATOM 3473 O O . LEU A 1 460 ? 41.747 -22.541 -24.407 1.00 80.44 460 LEU A O 1
ATOM 3477 N N . GLY A 1 461 ? 40.552 -24.225 -25.261 1.00 76.50 461 GLY A N 1
ATOM 3478 C CA . GLY A 1 461 ? 41.689 -24.863 -25.937 1.00 76.50 461 GLY A CA 1
ATOM 3479 C C . GLY A 1 461 ? 42.815 -25.333 -25.003 1.00 76.50 461 GLY A C 1
ATOM 3480 O O . GLY A 1 461 ? 43.957 -25.461 -25.439 1.00 76.50 461 GLY A O 1
ATOM 3481 N N . GLY A 1 462 ? 42.518 -25.580 -23.721 1.00 69.94 462 GLY A N 1
ATOM 3482 C CA . GLY A 1 462 ? 43.482 -26.048 -22.715 1.00 69.94 462 GLY A CA 1
ATOM 3483 C C . GLY A 1 462 ? 44.430 -24.987 -22.132 1.00 69.94 462 GLY A C 1
ATOM 3484 O O . GLY A 1 462 ? 45.262 -25.329 -21.288 1.00 69.94 462 GLY A O 1
ATOM 3485 N N . ASP A 1 463 ? 44.309 -23.714 -22.525 1.00 76.12 463 ASP A N 1
ATOM 3486 C CA . ASP A 1 463 ? 45.114 -22.606 -21.992 1.00 76.12 463 ASP A CA 1
ATOM 3487 C C . ASP A 1 463 ? 44.526 -22.076 -20.674 1.00 76.12 463 ASP A C 1
ATOM 3489 O O . ASP A 1 463 ? 43.719 -21.150 -20.637 1.00 76.12 463 ASP A O 1
ATOM 3493 N N . ARG A 1 464 ? 44.932 -22.692 -19.560 1.00 70.56 464 ARG A N 1
ATOM 3494 C CA . ARG A 1 464 ? 44.425 -22.364 -18.214 1.00 70.56 464 ARG A CA 1
ATOM 3495 C C . ARG A 1 464 ? 45.021 -21.098 -17.594 1.00 70.56 464 ARG A C 1
ATOM 3497 O O . ARG A 1 464 ? 44.627 -20.739 -16.489 1.00 70.56 464 ARG A O 1
ATOM 3504 N N . ALA A 1 465 ? 45.988 -20.465 -18.256 1.00 76.81 465 ALA A N 1
ATOM 3505 C CA . ALA A 1 465 ? 46.583 -19.210 -17.800 1.00 76.81 465 ALA A CA 1
ATOM 3506 C C . ALA A 1 465 ? 45.901 -17.984 -18.426 1.00 76.81 465 ALA A C 1
ATOM 3508 O O . ALA A 1 465 ? 46.138 -16.860 -17.982 1.00 76.81 465 ALA A O 1
ATOM 3509 N N . ARG A 1 466 ? 45.060 -18.195 -19.446 1.00 81.56 466 ARG A N 1
ATOM 3510 C CA . ARG A 1 466 ? 44.337 -17.129 -20.128 1.00 81.56 466 ARG A CA 1
ATOM 3511 C C . ARG A 1 466 ? 43.236 -16.553 -19.230 1.00 81.56 466 ARG A C 1
ATOM 3513 O O . ARG A 1 466 ? 42.421 -17.322 -18.719 1.00 81.56 466 ARG A O 1
ATOM 3520 N N . PRO A 1 467 ? 43.167 -15.221 -19.056 1.00 85.06 467 PRO A N 1
ATOM 3521 C CA . PRO A 1 467 ? 42.051 -14.588 -18.364 1.00 85.06 467 PRO A CA 1
ATOM 3522 C C . PRO A 1 467 ? 40.731 -14.867 -19.088 1.00 85.06 467 PRO A C 1
ATOM 3524 O O . PRO A 1 467 ? 40.665 -14.786 -20.317 1.00 85.06 467 PRO A O 1
ATOM 3527 N N . VAL A 1 468 ? 39.683 -15.176 -18.328 1.00 87.00 468 VAL A N 1
ATOM 3528 C CA . VAL A 1 468 ? 38.327 -15.381 -18.849 1.00 87.00 468 VAL A CA 1
ATOM 3529 C C . VAL A 1 468 ? 37.420 -14.335 -18.225 1.00 87.00 468 VAL A C 1
ATOM 3531 O O . VAL A 1 468 ? 37.381 -14.209 -17.004 1.00 87.00 468 VAL A O 1
ATOM 3534 N N . VAL A 1 469 ? 36.710 -13.592 -19.066 1.00 87.56 469 VAL A N 1
ATOM 3535 C CA . VAL A 1 469 ? 35.642 -12.681 -18.656 1.00 87.56 469 VAL A CA 1
ATOM 3536 C C . VAL A 1 469 ? 34.334 -13.381 -18.975 1.00 87.56 469 VAL A C 1
ATOM 3538 O O . VAL A 1 469 ? 34.063 -13.668 -20.139 1.00 87.56 469 VAL A O 1
ATOM 3541 N N . VAL A 1 470 ? 33.565 -13.701 -17.941 1.00 87.00 470 VAL A N 1
ATOM 3542 C CA . VAL A 1 470 ? 32.242 -14.308 -18.082 1.00 87.00 470 VAL A CA 1
ATOM 3543 C C . VAL A 1 470 ? 31.208 -13.202 -17.972 1.00 87.00 470 VAL A C 1
ATOM 3545 O O . VAL A 1 470 ? 31.309 -12.376 -17.070 1.00 87.00 470 VAL A O 1
ATOM 3548 N N . TYR A 1 471 ? 30.238 -13.197 -18.875 1.00 83.69 471 TYR A N 1
ATOM 3549 C CA . TYR A 1 471 ? 29.080 -12.321 -18.812 1.00 83.69 471 TYR A CA 1
ATOM 3550 C C . TYR A 1 471 ? 27.821 -13.133 -19.140 1.00 83.69 471 TYR A C 1
ATOM 3552 O O . TYR A 1 471 ? 27.894 -14.166 -19.809 1.00 83.69 471 TYR A O 1
ATOM 3560 N N . CYS A 1 472 ? 26.686 -12.701 -18.609 1.00 81.81 472 CYS A N 1
ATOM 3561 C CA . CYS A 1 472 ? 25.354 -13.156 -18.996 1.00 81.81 472 CYS A CA 1
ATOM 3562 C C . CYS A 1 472 ? 24.459 -11.928 -19.177 1.00 81.81 472 CYS A C 1
ATOM 3564 O O . CYS A 1 472 ? 24.932 -10.807 -18.999 1.00 81.81 472 CYS A O 1
ATOM 3566 N N . GLN A 1 473 ? 23.169 -12.112 -19.480 1.00 57.81 473 GLN A N 1
ATOM 3567 C CA . GLN A 1 473 ? 22.197 -11.046 -19.217 1.00 57.81 473 GLN A CA 1
ATOM 3568 C C . GLN A 1 473 ? 22.341 -10.633 -17.753 1.00 57.81 473 GLN A C 1
ATOM 3570 O O . GLN A 1 473 ? 22.039 -11.424 -16.855 1.00 57.81 473 GLN A O 1
ATOM 3575 N N . ASP A 1 474 ? 22.826 -9.417 -17.525 1.00 44.88 474 ASP A N 1
ATOM 3576 C CA . ASP A 1 474 ? 22.780 -8.805 -16.211 1.00 44.88 474 ASP A CA 1
ATOM 3577 C C . ASP A 1 474 ? 21.310 -8.572 -15.887 1.00 44.88 474 ASP A C 1
ATOM 3579 O O . ASP A 1 474 ? 20.634 -7.683 -16.407 1.00 44.88 474 ASP A O 1
ATOM 3583 N N . VAL A 1 475 ? 20.803 -9.451 -15.033 1.00 36.00 475 VAL A N 1
ATOM 3584 C CA . VAL A 1 475 ? 19.652 -9.164 -14.201 1.00 36.00 475 VAL A CA 1
ATOM 3585 C C . VAL A 1 475 ? 20.222 -8.307 -13.059 1.00 36.00 475 VAL A C 1
ATOM 3587 O O . VAL A 1 475 ? 20.441 -8.828 -11.970 1.00 36.00 475 VAL A O 1
ATOM 3590 N N . GLU A 1 476 ? 20.494 -7.018 -13.320 1.00 34.09 476 GLU A N 1
ATOM 3591 C CA . GLU A 1 476 ? 20.864 -5.990 -12.312 1.00 34.09 476 GLU A CA 1
ATOM 3592 C C . GLU A 1 476 ? 19.804 -4.923 -12.017 1.00 34.09 476 GLU A C 1
ATOM 3594 O O . GLU A 1 476 ? 19.433 -4.150 -12.940 1.00 34.09 476 GLU A O 1
#

Sequence (476 aa):
MLSAVLAPVYRSEALASLERPASGALLAWAVFELCRTEARWRRVARAVALGGVAIALVGLVEASGAPLVGGWIAVLHDGPIPIGDVPRITSTLSHPNEAAMLLELSLPLLVAWAWTAPQPWRTPLSMAVPGVLLGIVLTFSRAGVAAALAALTVMAGVSSRCQERGYVRPLATAALIVPLALVWASQADPGLNRRLTAGVDEASPGQPSRIEFWTAALDMLRDRPLLGVGPDNFRWQFVSYSGVAENNLGIHAHDQYVEALADTGILGLLSLAWLLARLVRHASDGVRLATTSAEWPWRAALLASLSAWLLHALLDDFERFWPTSVAFWLIAGLSLRACAAGSAVEQPEDQSDDRDHHEQDQDARRTGQRGAAPAAAAEAHHAAIVRPRLTLFKLPVGTASAAPAGMPEDVQHDRIQRLQADGASIMEVLPEDEYEREHLAGALNLPLHELTRAAADRVLGGDRARPVVVYCQDVE

Nearest PDB structures (foldseek):
  7tpj-assembly1_B  TM=5.979E-01  e=5.666E-05  Cupriavidus metallidurans
  8s5u-assembly1_A  TM=1.526E-01  e=9.535E-01  Homo sapiens
  8tno-assembly2_B  TM=1.495E-01  e=2.116E+00  synthetic construct

Foldseek 3Di:
DVLLCPFPPPSVVLVVLVVLVVVLLVLLVVLLVPPLDPVSLLVLLVVLLVVLLQQLVLQVCVVVVPPVSVVVCVVQEVDFDALVPQTAGQRNHHALLVNLLSLLLNLLSLVLCLVLDPDVVNVVSVVSNVSSLVNLVRSLDPLSLVLSLLLLVLLLVLCVVVVVNVCNVVSVVSSVVSVVVNVVVLVVDVSSVCSSPVQADDDDVQHDGLVLLLQLLVVQCVVPAAFANGQPCSQVCSCVSSVRDPDDPDDDSQAQLSRQCRHGHPNSSVVVVVLLVVLLVLLVLLLVLDPDPSRNSNSSSLNSSSSSVVSSNRRHHQSPGNVSSNSNSSSSSSSNNSSVSSVVVPDDPPPPPPPPPPPDPPPDDDDDDDDDDDDDDDDDDDDDDDDDDDDDDDDDDDDDDDDDPPDDDDDDPVCVVVLVVVQAAEEEQDDPVVVVVDDDPRHDYDHPVNPDPVSCCVRVVNPPVHHYHYDYPPPD

Radius of gyration: 29.8 Å; Cα contacts (8 Å, |Δi|>4): 613; chains: 1; bounding box: 100×68×66 Å

Mean predicted aligned error: 15.45 Å

pLDDT: mean 79.1, std 21.17, range [23.11, 98.25]